Protein AF-0000000085038730 (afdb_homodimer)

Foldseek 3Di:
DPPPPPVPADPVRNVVVVVVVVVVVVVVVVVVVVVVVVVVVVVCVVVVVVVVVLVVVVVVVVVVCVVVLVVVVVVCVVVVNDDPPDPSWDKDADPVRFKMKIKDFDKAKDFDPLLVLLLVLQLVCLVVPVCVVPVVVSVLLVVQQDADPVRDRDPVSLVVLLVCLVVDPDPSSNVSSVSRVVRMDIGGPDIDMWIWGQDPVRDIDTDDSDPVVD/DPPPPPVPADPVRVVVVVVVVVVVVVVVVVVVVVVVVVVVVVVCVVVVVVVVVLVVVVVVVVVVCVVVLVVVVVVCVVVVNDDPPDPSWDKDADPVRFKMKIKDFDKDKDFDPLLVLLLVLQLVCLVVPVCVVPVVVSVLLVVQQDADPVRDRDPVSLVVLLVCLVVDPDPSSNVSSVSRVVRMDMGGPDIDMWIWGADPVRDIDTDDSDPVVD

Structure (mmCIF, N/CA/C/O backbone):
data_AF-0000000085038730-model_v1
#
loop_
_entity.id
_entity.type
_entity.pdbx_description
1 polymer 'DUF3164 family protein'
#
loop_
_atom_site.group_PDB
_atom_site.id
_atom_site.type_symbol
_atom_site.label_atom_id
_atom_site.label_alt_id
_atom_site.label_comp_id
_atom_site.label_asym_id
_atom_site.label_entity_id
_atom_site.label_seq_id
_atom_site.pdbx_PDB_ins_code
_atom_site.Cartn_x
_atom_site.Cartn_y
_atom_site.Cartn_z
_atom_site.occupancy
_atom_site.B_iso_or_equiv
_atom_site.auth_seq_id
_atom_site.auth_comp_id
_atom_site.auth_asym_id
_atom_site.auth_atom_id
_atom_site.pdbx_PDB_model_num
ATOM 1 N N . MET A 1 1 ? 53.062 40.781 5.5 1 40.59 1 MET A N 1
ATOM 2 C CA . MET A 1 1 ? 53.594 39.469 5.914 1 40.59 1 MET A CA 1
ATOM 3 C C . MET A 1 1 ? 54.781 39.094 5.047 1 40.59 1 MET A C 1
ATOM 5 O O . MET A 1 1 ? 54.688 39.031 3.822 1 40.59 1 MET A O 1
ATOM 9 N N . THR A 1 2 ? 55.938 39.344 5.48 1 47.72 2 THR A N 1
ATOM 10 C CA . THR A 1 2 ? 57.125 39.156 4.691 1 47.72 2 THR A CA 1
ATOM 11 C C . THR A 1 2 ? 57.188 37.75 4.074 1 47.72 2 THR A C 1
ATOM 13 O O . THR A 1 2 ? 57.062 36.75 4.789 1 47.72 2 THR A O 1
ATOM 16 N N . GLN A 1 3 ? 56.844 37.594 2.898 1 53.69 3 GLN A N 1
ATOM 17 C CA . GLN A 1 3 ? 57 36.375 2.105 1 53.69 3 GLN A CA 1
ATOM 18 C C . GLN A 1 3 ? 58.406 35.812 2.223 1 53.69 3 GLN A C 1
ATOM 20 O O . GLN A 1 3 ? 59.344 36.344 1.646 1 53.69 3 GLN A O 1
ATOM 25 N N . VAL A 1 4 ? 58.812 35.406 3.35 1 58.97 4 VAL A N 1
ATOM 26 C CA . VAL A 1 4 ? 60.094 34.719 3.412 1 58.97 4 VAL A CA 1
ATOM 27 C C . VAL A 1 4 ? 60.062 33.531 2.443 1 58.97 4 VAL A C 1
ATOM 29 O O . VAL A 1 4 ? 59.125 32.75 2.418 1 58.97 4 VAL A O 1
ATOM 32 N N . GLU A 1 5 ? 60.812 33.562 1.401 1 67.94 5 GLU A N 1
ATOM 33 C CA . GLU A 1 5 ? 61 32.531 0.38 1 67.94 5 GLU A CA 1
ATOM 34 C C . GLU A 1 5 ? 61.25 31.156 1.009 1 67.94 5 GLU A C 1
ATOM 36 O O . GLU A 1 5 ? 62.125 31.031 1.875 1 67.94 5 GLU A O 1
ATOM 41 N N . ALA A 1 6 ? 60.531 30.219 1.035 1 70.12 6 ALA A N 1
ATOM 42 C CA . ALA A 1 6 ? 60.594 28.844 1.528 1 70.12 6 ALA A CA 1
ATOM 43 C C . ALA A 1 6 ? 62.031 28.281 1.368 1 70.12 6 ALA A C 1
ATOM 45 O O . ALA A 1 6 ? 62.5 27.531 2.217 1 70.12 6 ALA A 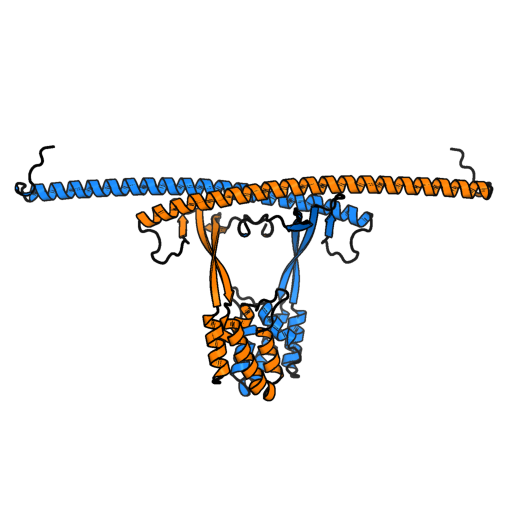O 1
ATOM 46 N N . SER A 1 7 ? 62.719 28.719 0.397 1 74.69 7 SER A N 1
ATOM 47 C CA . SER A 1 7 ? 64.062 28.234 0.093 1 74.69 7 SER A CA 1
ATOM 48 C C . SER A 1 7 ? 65.062 28.672 1.145 1 74.69 7 SER A C 1
ATOM 50 O O . SER A 1 7 ? 66.125 28.047 1.321 1 74.69 7 SER A O 1
ATOM 52 N N . GLU A 1 8 ? 64.812 29.672 1.867 1 78.56 8 GLU A N 1
ATOM 53 C CA . GLU A 1 8 ? 65.75 30.219 2.818 1 78.56 8 GLU A CA 1
ATOM 54 C C . GLU A 1 8 ? 65.438 29.766 4.242 1 78.56 8 GLU A C 1
ATOM 56 O O . GLU A 1 8 ? 66.188 30.062 5.172 1 78.56 8 GLU A O 1
ATOM 61 N N . MET A 1 9 ? 64.562 29.016 4.355 1 83.5 9 MET A N 1
ATOM 62 C CA . MET A 1 9 ? 64.125 28.578 5.688 1 83.5 9 MET A CA 1
ATOM 63 C C . MET A 1 9 ? 64.875 27.312 6.086 1 83.5 9 MET A C 1
ATOM 65 O O . MET A 1 9 ? 65.25 26.5 5.234 1 83.5 9 MET A O 1
ATOM 69 N N . THR A 1 10 ? 65.375 27.25 7.305 1 89.12 10 THR A N 1
ATOM 70 C CA . THR A 1 10 ? 66 26.047 7.82 1 89.12 10 THR A CA 1
ATOM 71 C C . THR A 1 10 ? 65 24.891 7.918 1 89.12 10 THR A C 1
ATOM 73 O O . THR A 1 10 ? 63.781 25.109 7.809 1 89.12 10 THR A O 1
ATOM 76 N N . VAL A 1 11 ? 65.438 23.703 7.965 1 89.81 11 VAL A N 1
ATOM 77 C CA . VAL A 1 11 ? 64.625 22.531 8.117 1 89.81 11 VAL A CA 1
ATOM 78 C C . VAL A 1 11 ? 63.688 22.688 9.328 1 89.81 11 VAL A C 1
ATOM 80 O O . VAL A 1 11 ? 62.5 22.359 9.273 1 89.81 11 VAL A O 1
ATOM 83 N N . GLU A 1 12 ? 64.312 23.234 10.398 1 90.19 12 GLU A N 1
ATOM 84 C CA . GLU A 1 12 ? 63.531 23.438 11.633 1 90.19 12 GLU A CA 1
ATOM 85 C C . GLU A 1 12 ? 62.406 24.438 11.43 1 90.19 12 GLU A C 1
ATOM 87 O O . GLU A 1 12 ? 61.312 24.25 11.93 1 90.19 12 GLU A O 1
ATOM 92 N N . GLU A 1 13 ? 62.719 25.422 10.656 1 89.06 13 GLU A N 1
ATOM 93 C CA . GLU A 1 13 ? 61.719 26.453 10.375 1 89.06 13 GLU A CA 1
ATOM 94 C C . GLU A 1 13 ? 60.594 25.906 9.469 1 89.06 13 GLU A C 1
ATOM 96 O O . GLU A 1 13 ? 59.438 26.219 9.664 1 89.06 13 GLU A O 1
ATOM 101 N N . LEU A 1 14 ? 60.969 25.031 8.547 1 89.88 14 LEU A N 1
ATOM 102 C CA . LEU A 1 14 ? 60 24.422 7.633 1 89.88 14 LEU A CA 1
ATOM 103 C C . LEU A 1 14 ? 59.094 23.438 8.375 1 89.88 14 LEU A C 1
ATOM 105 O O . LEU A 1 14 ? 57.906 23.391 8.109 1 89.88 14 LEU A O 1
ATOM 109 N N . GLN A 1 15 ? 59.688 22.734 9.297 1 90.38 15 GLN A N 1
ATOM 110 C CA . GLN A 1 15 ? 58.906 21.797 10.094 1 90.38 15 GLN A CA 1
ATOM 111 C C . GLN A 1 15 ? 57.938 22.531 11 1 90.38 15 GLN A C 1
ATOM 113 O O . GLN A 1 15 ? 56.781 22.094 11.164 1 90.38 15 GLN A O 1
ATOM 118 N N . ALA A 1 16 ? 58.375 23.609 11.539 1 90 16 ALA A N 1
ATOM 119 C CA . ALA A 1 16 ? 57.531 24.406 12.398 1 90 16 ALA A CA 1
ATOM 120 C C . ALA A 1 16 ? 56.375 25.031 11.602 1 90 16 ALA A C 1
ATOM 122 O O . ALA A 1 16 ? 55.25 25.062 12.055 1 90 16 ALA A O 1
ATOM 123 N N . LEU A 1 17 ? 56.75 25.516 10.43 1 90 17 LEU A N 1
ATOM 124 C CA . LEU A 1 17 ? 55.719 26.109 9.555 1 90 17 LEU A CA 1
ATOM 125 C C . LEU A 1 17 ? 54.719 25.047 9.102 1 90 17 LEU A C 1
ATOM 127 O O . LEU A 1 17 ? 53.531 25.328 9.055 1 90 17 LEU A O 1
ATOM 131 N N . LEU A 1 18 ? 55.188 23.891 8.836 1 91.88 18 LEU A N 1
ATOM 132 C CA . LEU A 1 18 ? 54.344 22.797 8.438 1 91.88 18 LEU A CA 1
ATOM 133 C C . LEU A 1 18 ? 53.375 22.391 9.57 1 91.88 18 LEU A C 1
ATOM 135 O O . LEU A 1 18 ? 52.188 22.172 9.344 1 91.88 18 LEU A O 1
ATOM 139 N N . LYS A 1 19 ? 53.906 22.297 10.719 1 91.94 19 LYS A N 1
ATOM 140 C CA . LYS A 1 19 ? 53.094 21.953 11.883 1 91.94 19 LYS A CA 1
ATOM 141 C C . LYS A 1 19 ? 52.031 23.016 12.141 1 91.94 19 LYS A C 1
ATOM 143 O O . LYS A 1 19 ? 50.875 22.688 12.43 1 91.94 19 LYS A O 1
ATOM 148 N N . GLU A 1 20 ? 52.5 24.25 12.055 1 92.25 20 GLU A N 1
ATOM 149 C CA . GLU A 1 20 ? 51.562 25.344 12.258 1 92.25 20 GLU A CA 1
ATOM 150 C C . GLU A 1 20 ? 50.469 25.344 11.211 1 92.25 20 GLU A C 1
ATOM 152 O O . GLU A 1 20 ? 49.281 25.5 11.539 1 92.25 20 GLU A O 1
ATOM 157 N N . LYS A 1 21 ? 50.844 25.141 9.984 1 92.06 21 LYS A N 1
ATOM 158 C CA . LYS A 1 21 ? 49.875 25.109 8.898 1 92.06 21 LYS A CA 1
ATOM 159 C C . LYS A 1 21 ? 48.938 23.922 9.031 1 92.06 21 LYS A C 1
ATOM 161 O O . LYS A 1 21 ? 47.75 24.031 8.773 1 92.06 21 LYS A O 1
ATOM 166 N N . THR A 1 22 ? 49.5 22.812 9.422 1 92.75 22 THR A N 1
ATOM 167 C CA . THR A 1 22 ? 48.719 21.594 9.609 1 92.75 22 THR A CA 1
ATOM 168 C C . THR A 1 22 ? 47.719 21.781 10.758 1 92.75 22 THR A C 1
ATOM 170 O O . THR A 1 22 ? 46.562 21.344 10.664 1 92.75 22 THR A O 1
ATOM 173 N N . GLU A 1 23 ? 48.188 22.359 11.781 1 93.56 23 GLU A N 1
ATOM 174 C CA . GLU A 1 23 ? 47.312 22.625 12.922 1 93.56 23 GLU A CA 1
ATOM 175 C C . GLU A 1 23 ? 46.188 23.609 12.562 1 93.56 23 GLU A C 1
ATOM 177 O O . GLU A 1 23 ? 45.062 23.453 12.984 1 93.56 23 GLU A O 1
ATOM 182 N N . LYS A 1 24 ? 46.625 24.641 11.82 1 92.75 24 LYS A N 1
ATOM 183 C CA . LYS A 1 24 ? 45.625 25.609 11.359 1 92.75 24 LYS A CA 1
ATOM 184 C C . LYS A 1 24 ? 44.562 24.938 10.469 1 92.75 24 LYS A C 1
ATOM 186 O O . LYS A 1 24 ? 43.375 25.203 10.602 1 92.75 24 LYS A O 1
ATOM 191 N N . GLN A 1 25 ? 45.031 24.109 9.609 1 92.25 25 GLN A N 1
ATOM 192 C CA . GLN A 1 25 ? 44.125 23.359 8.727 1 92.25 25 GLN A CA 1
ATOM 193 C C . GLN A 1 25 ? 43.188 22.453 9.531 1 92.25 25 GLN A C 1
ATOM 195 O O . GLN A 1 25 ? 42 22.328 9.219 1 92.25 25 GLN A O 1
ATOM 200 N N . ARG A 1 26 ? 43.75 21.844 10.461 1 91.75 26 ARG A N 1
ATOM 201 C CA . ARG A 1 26 ? 42.969 20.953 11.32 1 91.75 26 ARG A CA 1
ATOM 202 C C . ARG A 1 26 ? 41.906 21.734 12.078 1 91.75 26 ARG A C 1
ATOM 204 O O . ARG A 1 26 ? 40.75 21.297 12.164 1 91.75 26 ARG A O 1
ATOM 211 N N . LYS A 1 27 ? 42.312 22.844 12.617 1 93 27 LYS A N 1
ATOM 212 C CA . LYS A 1 27 ? 41.375 23.672 13.359 1 93 27 LYS A CA 1
ATOM 213 C C . LYS A 1 27 ? 40.25 24.203 12.445 1 93 27 LYS A C 1
ATOM 215 O O . LYS A 1 27 ? 39.094 24.266 12.844 1 93 27 LYS A O 1
ATOM 220 N N . GLU A 1 28 ? 40.594 24.516 11.234 1 91.38 28 GLU A N 1
ATOM 221 C CA . GLU A 1 28 ? 39.625 25 10.258 1 91.38 28 GLU A CA 1
ATOM 222 C C . GLU A 1 28 ? 38.656 23.906 9.844 1 91.38 28 GLU A C 1
ATOM 224 O O . GLU A 1 28 ? 37.469 24.141 9.703 1 91.38 28 GLU A O 1
ATOM 229 N N . ARG A 1 29 ? 39.188 22.797 9.695 1 87.56 29 ARG A N 1
ATOM 230 C CA . ARG A 1 29 ? 38.375 21.641 9.344 1 87.56 29 ARG A CA 1
ATOM 231 C C . ARG A 1 29 ? 37.406 21.297 10.477 1 87.56 29 ARG A C 1
ATOM 233 O O . ARG A 1 29 ? 36.219 20.969 10.219 1 87.56 29 ARG A O 1
ATOM 240 N N . GLU A 1 30 ? 37.844 21.359 11.617 1 90.69 30 GLU A N 1
ATOM 241 C CA . GLU A 1 30 ? 37 21.078 12.781 1 90.69 30 GLU A CA 1
ATOM 242 C C . GLU A 1 30 ? 35.875 22.109 12.93 1 90.69 30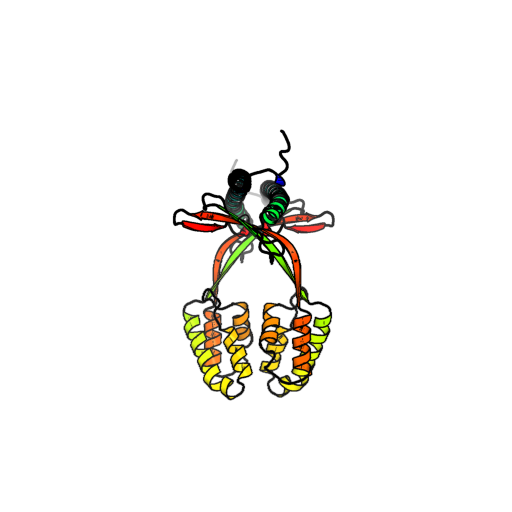 GLU A C 1
ATOM 244 O O . GLU A 1 30 ? 34.75 21.781 13.25 1 90.69 30 GLU A O 1
ATOM 249 N N . LYS A 1 31 ? 36.281 23.312 12.727 1 90.81 31 LYS A N 1
ATOM 250 C CA . LYS A 1 31 ? 35.312 24.375 12.789 1 90.81 31 LYS A CA 1
ATOM 251 C C . LYS A 1 31 ? 34.219 24.203 11.711 1 90.81 31 LYS A C 1
ATOM 253 O O . LYS A 1 31 ? 33.031 24.391 11.969 1 90.81 31 LYS A O 1
ATOM 258 N N . ALA A 1 32 ? 34.625 23.891 10.555 1 86.12 32 ALA A N 1
ATOM 259 C CA . ALA A 1 32 ? 33.688 23.672 9.445 1 86.12 32 ALA A CA 1
ATOM 260 C C . ALA A 1 32 ? 32.781 22.484 9.734 1 86.12 32 ALA A C 1
ATOM 262 O O . ALA A 1 32 ? 31.578 22.547 9.445 1 86.12 32 ALA A O 1
ATOM 263 N N . ARG A 1 33 ? 33.312 21.547 10.289 1 86.56 33 ARG A N 1
ATOM 264 C CA . ARG A 1 33 ? 32.562 20.359 10.641 1 86.56 33 ARG A CA 1
ATOM 265 C C . ARG A 1 33 ? 31.5 20.672 11.703 1 86.56 33 ARG A C 1
ATOM 267 O O . ARG A 1 33 ? 30.344 20.266 11.578 1 86.56 33 ARG A O 1
ATOM 274 N N . LYS A 1 34 ? 31.922 21.344 12.656 1 90.12 34 LYS A N 1
ATOM 275 C CA . LYS A 1 34 ? 31 21.719 13.734 1 90.12 34 LYS A CA 1
ATOM 276 C C . LYS A 1 34 ? 29.875 22.594 13.211 1 90.12 34 LYS A C 1
ATOM 278 O O . LYS A 1 34 ? 28.719 22.469 13.641 1 90.12 34 LYS A O 1
ATOM 283 N N . ALA A 1 35 ? 30.203 23.469 12.383 1 88.5 35 ALA A N 1
ATOM 284 C CA . ALA A 1 35 ? 29.188 24.344 11.773 1 88.5 35 ALA A CA 1
ATOM 285 C C . ALA A 1 35 ? 28.203 23.531 10.945 1 88.5 35 ALA A C 1
ATOM 287 O O . ALA A 1 35 ? 26.984 23.766 11.016 1 88.5 35 ALA A O 1
ATOM 288 N N . TYR A 1 36 ? 28.688 22.578 10.242 1 88.31 36 TYR A N 1
ATOM 289 C CA . TYR A 1 36 ? 27.844 21.688 9.453 1 88.31 36 TYR A CA 1
ATOM 290 C C . TYR A 1 36 ? 26.906 20.891 10.352 1 88.31 36 TYR A C 1
ATOM 292 O O . TYR A 1 36 ? 25.719 20.797 10.094 1 88.31 36 TYR A O 1
ATOM 300 N N . GLU A 1 37 ? 27.453 20.406 11.336 1 91.31 37 GLU A N 1
ATOM 301 C CA . GLU A 1 37 ? 26.688 19.578 12.25 1 91.31 37 GLU A CA 1
ATOM 302 C C . GLU A 1 37 ? 25.594 20.391 12.953 1 91.31 37 GLU A C 1
ATOM 304 O O . GLU A 1 37 ? 24.484 19.906 13.141 1 91.31 37 GLU A O 1
ATOM 309 N N . SER A 1 38 ? 25.969 21.531 13.344 1 94.12 38 SER A N 1
ATOM 310 C CA . SER A 1 38 ? 24.984 22.391 14.008 1 94.12 38 SER A CA 1
ATOM 311 C C . SER A 1 38 ? 23.844 22.75 13.062 1 94.12 38 SER A C 1
ATOM 313 O O . SER A 1 38 ? 22.688 22.766 13.461 1 94.12 38 SER A O 1
ATOM 315 N N . GLY A 1 39 ? 24.203 23.062 11.852 1 93.5 39 GLY A N 1
ATOM 316 C CA . GLY A 1 39 ? 23.188 23.344 10.844 1 93.5 39 GLY A CA 1
ATOM 317 C C . GLY A 1 39 ? 22.281 22.172 10.555 1 93.5 39 GLY A C 1
ATOM 318 O O . GLY A 1 39 ? 21.062 22.312 10.469 1 93.5 39 GLY A O 1
ATOM 319 N N . ARG A 1 40 ? 22.891 21.062 10.453 1 94.5 40 ARG A N 1
ATOM 320 C CA . ARG A 1 40 ? 22.141 19.828 10.219 1 94.5 40 ARG A CA 1
ATOM 321 C C . ARG A 1 40 ? 21.188 19.531 11.375 1 94.5 40 ARG A C 1
ATOM 323 O O . ARG A 1 40 ? 20.016 19.203 11.148 1 94.5 40 ARG A O 1
ATOM 330 N N . ASP A 1 41 ? 21.703 19.688 12.57 1 97.25 41 ASP A N 1
ATOM 331 C CA . ASP A 1 41 ? 20.875 19.438 13.758 1 97.25 41 ASP A CA 1
ATOM 332 C C . ASP A 1 41 ? 19.672 20.359 13.805 1 97.25 41 ASP A C 1
ATOM 334 O O . ASP A 1 41 ? 18.562 19.938 14.156 1 97.25 41 ASP A O 1
ATOM 338 N N . MET A 1 42 ? 19.875 21.609 13.461 1 96.88 42 MET A N 1
ATOM 339 C CA . MET A 1 42 ? 18.781 22.578 13.445 1 96.88 42 MET A CA 1
ATOM 340 C C . MET A 1 42 ? 17.75 22.219 12.391 1 96.88 42 MET A C 1
ATOM 342 O O . MET A 1 42 ? 16.547 22.312 12.641 1 96.88 42 MET A O 1
ATOM 346 N N . GLU A 1 43 ? 18.25 21.781 11.258 1 97.12 43 GLU A N 1
ATOM 347 C CA . GLU A 1 43 ? 17.359 21.375 10.172 1 97.12 43 GLU A CA 1
ATOM 348 C C . GLU A 1 43 ? 16.516 20.172 10.578 1 97.12 43 GLU A C 1
ATOM 350 O O . GLU A 1 43 ? 15.305 20.156 10.344 1 97.12 43 GLU A O 1
ATOM 355 N N . ILE A 1 44 ? 17.125 19.234 11.164 1 98.25 44 ILE A N 1
ATOM 356 C CA . ILE A 1 44 ? 16.438 18.016 11.578 1 98.25 44 ILE A CA 1
ATOM 357 C C . ILE A 1 44 ? 15.375 18.359 12.625 1 98.25 44 ILE A C 1
ATOM 359 O O . ILE A 1 44 ? 14.234 17.906 12.539 1 98.25 44 ILE A O 1
ATOM 363 N N . GLN A 1 45 ? 15.766 19.188 13.562 1 98 45 GLN A N 1
ATOM 364 C CA . GLN A 1 45 ? 14.828 19.578 14.617 1 98 45 GLN A CA 1
ATOM 365 C C . GLN A 1 45 ? 13.625 20.312 14.039 1 98 45 GLN A C 1
ATOM 367 O O . GLN A 1 45 ? 12.484 20.047 14.445 1 98 45 GLN A O 1
ATOM 372 N N . ASP A 1 46 ? 13.891 21.141 13.141 1 98.31 46 ASP A N 1
ATOM 373 C CA . ASP A 1 46 ? 12.828 21.938 12.539 1 98.31 46 ASP A CA 1
ATOM 374 C C . ASP A 1 46 ? 11.852 21.047 11.773 1 98.31 46 ASP A C 1
ATOM 376 O O . ASP A 1 46 ? 10.641 21.109 12.008 1 98.31 46 ASP A O 1
ATOM 380 N N . LEU A 1 47 ? 12.344 20.234 10.938 1 98.56 47 LEU A N 1
ATOM 381 C CA . LEU A 1 47 ? 11.508 19.359 10.117 1 98.56 47 LEU A CA 1
ATOM 382 C C . LEU A 1 47 ? 10.773 18.344 10.984 1 98.56 47 LEU A C 1
ATOM 384 O O . LEU A 1 47 ? 9.586 18.094 10.773 1 98.56 47 LEU A O 1
ATOM 388 N N . MET A 1 48 ? 11.477 17.844 11.977 1 98.38 48 MET A N 1
ATOM 389 C CA . MET A 1 48 ? 10.859 16.859 12.867 1 98.38 48 MET A CA 1
ATOM 390 C C . MET A 1 48 ? 9.734 17.5 13.688 1 98.38 48 MET A C 1
ATOM 392 O O . MET A 1 48 ? 8.711 16.859 13.93 1 98.38 48 MET A O 1
ATOM 396 N N . SER A 1 49 ? 9.953 18.672 14.102 1 98.25 49 SER A N 1
ATOM 397 C CA . SER A 1 49 ? 8.93 19.391 14.859 1 98.25 49 SER A CA 1
ATOM 398 C C . SER A 1 49 ? 7.672 19.609 14.023 1 98.25 49 SER A C 1
ATOM 400 O O . SER A 1 49 ? 6.555 19.391 14.5 1 98.25 49 SER A O 1
ATOM 402 N N . GLU A 1 50 ? 7.883 20.016 12.812 1 98.38 50 GLU A N 1
ATOM 403 C CA . GLU A 1 50 ? 6.738 20.234 11.93 1 98.38 50 GLU A CA 1
ATOM 404 C C . GLU A 1 50 ? 6.051 18.906 11.594 1 98.38 50 GLU A C 1
ATOM 406 O O . GLU A 1 50 ? 4.824 18.828 11.562 1 98.38 50 GLU A O 1
ATOM 411 N N . ALA A 1 51 ? 6.809 17.844 11.328 1 98.38 51 ALA A N 1
ATOM 412 C CA . ALA A 1 51 ? 6.242 16.531 11.086 1 98.38 51 ALA A CA 1
ATOM 413 C C . ALA A 1 51 ? 5.395 16.062 12.266 1 98.38 51 ALA A C 1
ATOM 415 O O . ALA A 1 51 ? 4.293 15.539 12.078 1 98.38 51 ALA A O 1
ATOM 416 N N . SER A 1 52 ? 5.918 16.281 13.422 1 97.62 52 SER A N 1
ATOM 417 C CA . SER A 1 52 ? 5.203 15.891 14.633 1 97.62 52 SER A CA 1
ATOM 418 C C . SER A 1 52 ? 3.9 16.672 14.781 1 97.62 52 SER A C 1
ATOM 420 O O . SER A 1 52 ? 2.871 16.109 15.156 1 97.62 52 SER A O 1
ATOM 422 N N . TYR A 1 53 ? 3.961 17.938 14.531 1 98.06 53 TYR A N 1
ATOM 423 C CA . TYR A 1 53 ? 2.775 18.781 14.594 1 98.06 53 TYR A CA 1
ATOM 424 C C . TYR A 1 53 ? 1.699 18.281 13.641 1 98.06 53 TYR A C 1
ATOM 426 O O . TYR A 1 53 ? 0.536 18.141 14.023 1 98.06 53 TYR A O 1
ATOM 434 N N . LEU A 1 54 ? 2.088 18 12.438 1 98 54 LEU A N 1
ATOM 435 C CA . LEU A 1 54 ? 1.141 17.531 11.43 1 98 54 LEU A CA 1
ATOM 436 C C . LEU A 1 54 ? 0.566 16.172 11.812 1 98 54 LEU A C 1
ATOM 438 O O . LEU A 1 54 ? -0.625 15.922 11.617 1 98 54 LEU A O 1
ATOM 442 N N . THR A 1 55 ? 1.434 15.297 12.352 1 97.62 55 THR A N 1
ATOM 443 C CA . THR A 1 55 ? 0.961 14 12.82 1 97.62 55 THR A CA 1
ATOM 444 C C . THR A 1 55 ? -0.104 14.164 13.898 1 97.62 55 THR A C 1
ATOM 446 O O . THR A 1 55 ? -1.147 13.516 13.859 1 97.62 55 THR A O 1
ATOM 449 N N . GLU A 1 56 ? 0.119 15.047 14.773 1 97.69 56 GLU A N 1
ATOM 450 C CA . GLU A 1 56 ? -0.831 15.297 15.852 1 97.69 56 GLU A CA 1
ATOM 451 C C . GLU A 1 56 ? -2.152 15.836 15.305 1 97.69 56 GLU A C 1
ATOM 453 O O . GLU A 1 56 ? -3.225 15.461 15.789 1 97.69 56 GLU A O 1
ATOM 458 N N . ARG A 1 57 ? -2.078 16.703 14.344 1 98.06 57 ARG A N 1
ATOM 459 C CA . ARG A 1 57 ? -3.281 17.266 13.742 1 98.06 57 ARG A CA 1
ATOM 460 C C . ARG A 1 57 ? -4.066 16.203 12.984 1 98.06 57 ARG A C 1
ATOM 462 O O . ARG A 1 57 ? -5.297 16.172 13.047 1 98.06 57 ARG A O 1
ATOM 469 N N . LEU A 1 58 ? -3.35 15.344 12.273 1 98.12 58 LEU A N 1
ATOM 470 C CA . LEU A 1 58 ? -3.996 14.25 11.562 1 98.12 58 LEU A CA 1
ATOM 471 C C . LEU A 1 58 ? -4.691 13.305 12.539 1 98.12 58 LEU A C 1
ATOM 473 O O . LEU A 1 58 ? -5.809 12.844 12.273 1 98.12 58 LEU A O 1
ATOM 477 N N . GLU A 1 59 ? -4.031 13.031 13.633 1 97.88 59 GLU A N 1
ATOM 478 C CA . GLU A 1 59 ? -4.613 12.164 14.656 1 97.88 59 GLU A CA 1
ATOM 479 C C . GLU A 1 59 ? -5.883 12.773 15.242 1 97.88 59 GLU A C 1
ATOM 481 O O . GLU A 1 59 ? -6.879 12.07 15.43 1 97.88 59 GLU A O 1
ATOM 486 N N . ALA A 1 60 ? -5.852 14.055 15.531 1 98.44 60 ALA A N 1
ATOM 487 C CA . ALA A 1 60 ? -7.016 14.758 16.062 1 98.44 60 ALA A CA 1
ATOM 488 C C . ALA A 1 60 ? -8.164 14.75 15.062 1 98.44 60 ALA A C 1
ATOM 490 O O . ALA A 1 60 ? -9.328 14.562 15.438 1 98.44 60 ALA A O 1
ATOM 491 N N . PHE A 1 61 ? -7.805 14.992 13.859 1 98.56 61 PHE A N 1
ATOM 492 C CA . PHE A 1 61 ? -8.82 14.992 12.812 1 98.56 61 PHE A CA 1
ATOM 493 C C . PHE A 1 61 ? -9.453 13.617 12.672 1 98.56 61 PHE A C 1
ATOM 495 O O . PHE A 1 61 ? -10.672 13.5 12.5 1 98.56 61 PHE A O 1
ATOM 502 N N . LYS A 1 62 ? -8.633 12.555 12.75 1 98.06 62 LYS A N 1
ATOM 503 C CA . LYS A 1 62 ? -9.156 11.188 12.68 1 98.06 62 LYS A CA 1
ATOM 504 C C . LYS A 1 62 ? -10.133 10.922 13.82 1 98.06 62 LYS A C 1
ATOM 506 O O . LYS A 1 62 ? -11.203 10.344 13.602 1 98.06 62 LYS A O 1
ATOM 511 N N . LYS A 1 63 ? -9.805 11.312 15.008 1 98.06 63 LYS A N 1
ATOM 512 C CA . LYS A 1 63 ? -10.695 11.156 16.156 1 98.06 63 LYS A CA 1
ATOM 513 C C . LYS A 1 63 ? -12.016 11.898 15.93 1 98.06 63 LYS A C 1
ATOM 515 O O . LYS A 1 63 ? -13.086 11.367 16.234 1 98.06 63 LYS A O 1
ATOM 520 N N . LYS A 1 64 ? -11.883 13.062 15.406 1 98.5 64 LYS A N 1
ATOM 521 C CA . LYS A 1 64 ? -13.062 13.852 15.086 1 98.5 64 LYS A CA 1
ATOM 522 C C . LYS A 1 64 ? -13.945 13.141 14.07 1 98.5 64 LYS A C 1
ATOM 524 O O . LYS A 1 64 ? -15.172 13.086 14.227 1 98.5 64 LYS A O 1
ATOM 529 N N . CYS A 1 65 ? -13.344 12.609 13.031 1 98.31 65 CYS A N 1
ATOM 530 C CA . CYS A 1 65 ? -14.086 11.867 12.016 1 98.31 65 CYS A CA 1
ATOM 531 C C . CYS A 1 65 ? -14.828 10.688 12.633 1 98.31 65 CYS A C 1
ATOM 533 O O . CYS A 1 65 ? -16 10.461 12.336 1 98.31 65 CYS A O 1
ATOM 535 N N . HIS A 1 66 ? -14.117 9.961 13.484 1 97.81 66 HIS A N 1
ATOM 536 C CA . HIS A 1 66 ? -14.758 8.836 14.148 1 97.81 66 HIS A CA 1
ATOM 537 C C . HIS A 1 66 ? -16 9.273 14.914 1 97.81 66 HIS A C 1
ATOM 539 O O . HIS A 1 66 ? -17.078 8.695 14.742 1 97.81 66 HIS A O 1
ATOM 545 N N . GLU A 1 67 ? -15.898 10.281 15.672 1 97.81 67 GLU A N 1
ATOM 546 C CA . GLU A 1 67 ? -16.984 10.75 16.516 1 97.81 67 GLU A CA 1
ATOM 547 C C . GLU A 1 67 ? -18.172 11.242 15.664 1 97.81 67 GLU A C 1
ATOM 549 O O . GLU A 1 67 ? -19.312 10.867 15.906 1 97.81 67 GLU A O 1
ATOM 554 N N . ARG A 1 68 ? -17.828 12.031 14.695 1 97.69 68 ARG A N 1
ATOM 555 C CA . ARG A 1 68 ? -18.875 12.633 13.867 1 97.69 68 ARG A CA 1
ATOM 556 C C . ARG A 1 68 ? -19.562 11.586 13.008 1 97.69 68 ARG A C 1
ATOM 558 O O . ARG A 1 68 ? -20.797 11.594 12.875 1 97.69 68 ARG A O 1
ATOM 565 N N . MET A 1 69 ? -18.828 10.695 12.5 1 96.56 69 MET A N 1
ATOM 566 C CA . MET A 1 69 ? -19.406 9.688 11.609 1 96.56 69 MET A CA 1
ATOM 567 C C . MET A 1 69 ? -20.172 8.641 12.406 1 96.56 69 MET A C 1
ATOM 569 O O . MET A 1 69 ? -21.141 8.055 11.906 1 96.56 69 MET A O 1
ATOM 573 N N . ASP A 1 70 ? -19.766 8.406 13.617 1 95 70 ASP A N 1
ATOM 574 C CA . ASP A 1 70 ? -20.578 7.566 14.492 1 95 70 ASP A CA 1
ATOM 575 C C . ASP A 1 70 ? -21.969 8.164 14.711 1 95 70 ASP A C 1
ATOM 577 O O . ASP A 1 70 ? -22.969 7.445 14.656 1 95 70 ASP A O 1
ATOM 581 N N . THR A 1 71 ? -21.969 9.414 14.969 1 94.44 71 THR A N 1
ATOM 582 C CA . THR A 1 71 ? -23.234 10.117 15.141 1 94.44 71 THR A CA 1
ATOM 583 C C . THR A 1 71 ? -24.062 10.039 13.867 1 94.44 71 THR A C 1
ATOM 585 O O . THR A 1 71 ? -25.281 9.797 13.93 1 94.44 71 THR A O 1
ATOM 588 N N . GLN A 1 72 ? -23.422 10.195 12.734 1 93.44 72 GLN A N 1
ATOM 589 C CA . GLN A 1 72 ? -24.109 10.125 11.445 1 93.44 72 GLN A CA 1
ATOM 590 C C . GLN A 1 72 ? -24.672 8.727 11.203 1 93.44 72 GLN A C 1
ATOM 592 O O . GLN A 1 72 ? -25.75 8.586 10.633 1 93.44 72 GLN A O 1
ATOM 597 N N . ALA A 1 73 ? -23.953 7.719 11.578 1 92 73 ALA A N 1
ATOM 598 C CA . ALA A 1 73 ? -24.406 6.34 11.414 1 92 73 ALA A CA 1
ATOM 599 C C . ALA A 1 73 ? -25.734 6.117 12.141 1 92 73 ALA A C 1
ATOM 601 O O . ALA A 1 73 ? -26.641 5.477 11.602 1 92 73 ALA A O 1
ATOM 602 N N . VAL A 1 74 ? -25.906 6.633 13.336 1 89.69 74 VAL A N 1
ATOM 603 C CA . VAL A 1 74 ? -27.125 6.508 14.133 1 89.69 74 VAL A CA 1
ATOM 604 C C . VAL A 1 74 ? -28.281 7.215 13.438 1 89.69 74 VAL A C 1
ATOM 606 O O . VAL A 1 74 ? -29.375 6.66 13.32 1 89.69 74 VAL A O 1
ATOM 609 N N . LYS A 1 75 ? -27.984 8.367 12.922 1 88.88 75 LYS A N 1
ATOM 610 C CA . LYS A 1 75 ? -29.016 9.133 12.227 1 88.88 75 LYS A CA 1
ATOM 611 C C . LYS A 1 75 ? -29.469 8.414 10.969 1 88.88 75 LYS A C 1
ATOM 613 O O . LYS A 1 75 ? -30.672 8.359 10.68 1 88.88 75 LYS A O 1
ATOM 618 N N . LEU A 1 76 ? -28.531 7.906 10.242 1 86.44 76 LEU A N 1
ATOM 619 C CA . LEU A 1 76 ? -28.844 7.191 9.008 1 86.44 76 LEU A CA 1
ATOM 620 C C . LEU A 1 76 ? -29.672 5.949 9.289 1 86.44 76 LEU A C 1
ATOM 622 O O . LEU A 1 76 ? -30.594 5.621 8.531 1 86.44 76 LEU A O 1
ATOM 626 N N . ALA A 1 77 ? -29.359 5.289 10.312 1 83.88 77 ALA A N 1
ATOM 627 C CA . ALA A 1 77 ? -30.109 4.098 10.703 1 83.88 77 ALA A CA 1
ATOM 628 C C . ALA A 1 77 ? -31.547 4.445 11.07 1 83.88 77 ALA A C 1
ATOM 630 O O . ALA A 1 77 ? -32.469 3.703 10.734 1 83.88 77 ALA A O 1
ATOM 631 N N . GLU A 1 78 ? -31.766 5.512 11.695 1 82.31 78 GLU A N 1
ATOM 632 C CA . GLU A 1 78 ? -33.094 5.953 12.109 1 82.31 78 GLU A CA 1
ATOM 633 C C . GLU A 1 78 ? -33.969 6.309 10.898 1 82.31 78 GLU A C 1
ATOM 635 O O . GLU A 1 78 ? -35.156 6.082 10.914 1 82.31 78 GLU A O 1
ATOM 640 N N . TYR A 1 79 ? -33.281 6.805 9.906 1 77.75 79 TYR A N 1
ATOM 641 C CA . TYR A 1 79 ? -34 7.219 8.711 1 77.75 79 TYR A CA 1
ATOM 642 C C . TYR A 1 79 ? -34.094 6.078 7.703 1 77.75 79 TYR A C 1
ATOM 644 O O . TYR A 1 79 ? -34.781 6.199 6.684 1 77.75 79 TYR A O 1
ATOM 652 N N . GLY A 1 80 ? -33.562 4.973 8.023 1 72.88 80 GLY A N 1
ATOM 653 C CA . GLY A 1 80 ? -33.625 3.789 7.184 1 72.88 80 GLY A CA 1
ATOM 654 C C . GLY A 1 80 ? -32.719 3.887 5.953 1 72.88 80 GLY A C 1
ATOM 655 O O . GLY A 1 80 ? -33 3.232 4.941 1 72.88 80 GLY A O 1
ATOM 656 N N . GLU A 1 81 ? -31.781 4.809 5.992 1 70.25 81 GLU A N 1
ATOM 657 C CA . GLU A 1 81 ? -30.953 5.035 4.812 1 70.25 81 GLU A CA 1
ATOM 658 C C . GLU A 1 81 ? -29.656 4.223 4.879 1 70.25 81 GLU A C 1
ATOM 660 O O . GLU A 1 81 ? -28.875 4.234 3.938 1 70.25 81 GLU A O 1
ATOM 665 N N . LEU A 1 82 ? -29.453 3.555 5.93 1 69.81 82 LEU A N 1
ATOM 666 C CA . LEU A 1 82 ? -28.312 2.654 5.988 1 69.81 82 LEU A CA 1
ATOM 667 C C . LEU A 1 82 ? -28.641 1.31 5.348 1 69.81 82 LEU A C 1
ATOM 669 O O . LEU A 1 82 ? -29.703 0.749 5.594 1 69.81 82 LEU A O 1
ATOM 673 N N . ARG A 1 83 ? -27.688 0.971 4.617 1 73.06 83 ARG A N 1
ATOM 674 C CA . ARG A 1 83 ? -27.906 -0.349 4.035 1 73.06 83 ARG A CA 1
ATOM 675 C C . ARG A 1 83 ? -27.969 -1.423 5.113 1 73.06 83 ARG A C 1
ATOM 677 O O . ARG A 1 83 ? -27.188 -1.384 6.078 1 73.06 83 ARG A O 1
ATOM 684 N N . SER A 1 84 ? -29.031 -2.252 5.016 1 69.69 84 SER A N 1
ATOM 685 C CA . SER A 1 84 ? -29.25 -3.301 6.008 1 69.69 84 SER A CA 1
ATOM 686 C C . SER A 1 84 ? -28.016 -4.188 6.148 1 69.69 84 SER A C 1
ATOM 688 O O . SER A 1 84 ? -27.734 -4.695 7.234 1 69.69 84 SER A O 1
ATOM 690 N N . ASN A 1 85 ? -27.188 -4.242 5.105 1 74.12 85 ASN A N 1
ATOM 691 C CA . ASN A 1 85 ? -26.062 -5.168 5.113 1 74.12 85 ASN A CA 1
ATOM 692 C C . ASN A 1 85 ? -24.75 -4.441 5.371 1 74.12 85 ASN A C 1
ATOM 694 O O . ASN A 1 85 ? -23.672 -5.047 5.301 1 74.12 85 ASN A O 1
ATOM 698 N N . SER A 1 86 ? -24.969 -3.164 5.859 1 79.56 86 SER A N 1
ATOM 699 C CA . SER A 1 86 ? -23.719 -2.436 6.078 1 79.56 86 SER A CA 1
ATOM 700 C C . SER A 1 86 ? -23.078 -2.814 7.41 1 79.56 86 SER A C 1
ATOM 702 O O . SER A 1 86 ? -23.781 -2.934 8.422 1 79.56 86 SER A O 1
ATOM 704 N N . LYS A 1 87 ? -21.75 -3.17 7.41 1 82.44 87 LYS A N 1
ATOM 705 C CA . LYS A 1 87 ? -21.016 -3.482 8.625 1 82.44 87 LYS A CA 1
ATOM 706 C C . LYS A 1 87 ? -20.281 -2.252 9.148 1 82.44 87 LYS A C 1
ATOM 708 O O . LYS A 1 87 ? -19.188 -2.365 9.703 1 82.44 87 LYS A O 1
ATOM 713 N N . GLY A 1 88 ? -20.891 -1.05 8.844 1 87.94 88 GLY A N 1
ATOM 714 C CA . GLY A 1 88 ? -20.344 0.179 9.383 1 87.94 88 GLY A CA 1
ATOM 715 C C . GLY A 1 88 ? -19.859 1.136 8.312 1 87.94 88 GLY A C 1
ATOM 716 O O . GLY A 1 88 ? -19.594 2.307 8.594 1 87.94 88 GLY A O 1
ATOM 717 N N . GLY A 1 89 ? -19.719 0.642 7.129 1 92.94 89 GLY A N 1
ATOM 718 C CA . GLY A 1 89 ? -19.359 1.513 6.02 1 92.94 89 GLY A CA 1
ATOM 719 C C . GLY A 1 89 ? -20.562 2.242 5.426 1 92.94 89 GLY A C 1
ATOM 720 O O . GLY A 1 89 ? -21.656 1.694 5.359 1 92.94 89 GLY A O 1
ATOM 721 N N . PHE A 1 90 ? -20.453 3.486 5.086 1 94.81 90 PHE A N 1
ATOM 722 C CA . PHE A 1 90 ? -21.5 4.258 4.43 1 94.81 90 PHE A CA 1
ATOM 723 C C . PHE A 1 90 ? -20.938 5.547 3.844 1 94.81 90 PHE A C 1
ATOM 725 O O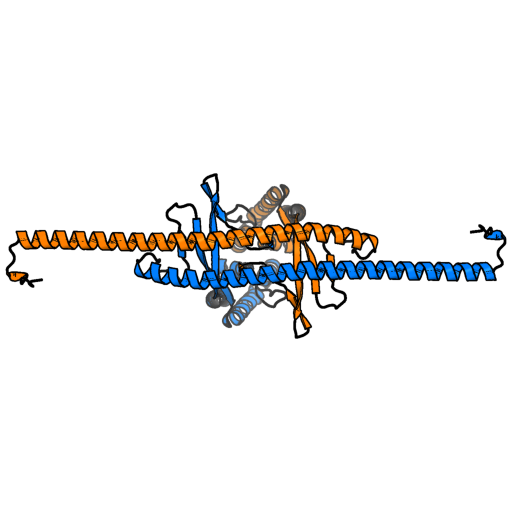 . PHE A 1 90 ? -19.812 5.938 4.156 1 94.81 90 PHE A O 1
ATOM 732 N N . THR A 1 91 ? -21.703 6.129 2.998 1 95.56 91 THR A N 1
ATOM 733 C CA . THR A 1 91 ? -21.344 7.402 2.383 1 95.56 91 THR A CA 1
ATOM 734 C C . THR A 1 91 ? -22.406 8.461 2.66 1 95.56 91 THR A C 1
ATOM 736 O O . THR A 1 91 ? -23.609 8.18 2.594 1 95.56 91 THR A O 1
ATOM 739 N N . ILE A 1 92 ? -21.984 9.609 3.041 1 95.62 92 ILE A N 1
ATOM 740 C CA . ILE A 1 92 ? -22.875 10.758 3.086 1 95.62 92 ILE A CA 1
ATOM 741 C C . ILE A 1 92 ? -22.484 11.766 2.006 1 95.62 92 ILE A C 1
ATOM 743 O O . ILE A 1 92 ? -21.281 12.008 1.786 1 95.62 92 ILE A O 1
ATOM 747 N N . LYS A 1 93 ? -23.469 12.297 1.4 1 96 93 LYS A N 1
ATOM 748 C CA . LYS A 1 93 ? -23.266 13.227 0.298 1 96 93 LYS A CA 1
ATOM 749 C C . LYS A 1 93 ? -23.922 14.578 0.586 1 96 93 LYS A C 1
ATOM 751 O O . LYS A 1 93 ? -25.016 14.625 1.132 1 96 93 LYS A O 1
ATOM 756 N N . HIS A 1 94 ? -23.219 15.617 0.212 1 97 94 HIS A N 1
ATOM 757 C CA . HIS A 1 94 ? -23.797 16.953 0.321 1 97 94 HIS A CA 1
ATOM 758 C C . HIS A 1 94 ? -24.984 17.125 -0.606 1 97 94 HIS A C 1
ATOM 760 O O . HIS A 1 94 ? -25.031 16.547 -1.692 1 97 94 HIS A O 1
ATOM 766 N N . SER A 1 95 ? -25.953 17.953 -0.226 1 95.75 95 SER A N 1
ATOM 767 C CA . SER A 1 95 ? -27.172 18.172 -0.992 1 95.75 95 SER A CA 1
ATOM 768 C C . SER A 1 95 ? -26.875 18.75 -2.369 1 95.75 95 SER A C 1
ATOM 770 O O . SER A 1 95 ? -27.609 18.5 -3.326 1 95.75 95 SER A O 1
ATOM 772 N N . LYS A 1 96 ? -25.734 19.438 -2.449 1 95.5 96 LYS A N 1
ATOM 773 C CA . LYS A 1 96 ? -25.328 20.016 -3.732 1 95.5 96 LYS A CA 1
ATOM 774 C C . LYS A 1 96 ? -24.719 18.953 -4.645 1 95.5 96 LYS A C 1
ATOM 776 O O . LYS A 1 96 ? -24.469 19.219 -5.82 1 95.5 96 LYS A O 1
ATOM 781 N N . GLY A 1 97 ? -24.344 17.891 -4.109 1 94.44 97 GLY A N 1
ATOM 782 C CA . GLY A 1 97 ? -23.875 16.75 -4.895 1 94.44 97 GLY A CA 1
ATOM 783 C C . GLY A 1 97 ? -22.422 16.859 -5.27 1 94.44 97 GLY A C 1
ATOM 784 O O . GLY A 1 97 ? -21.953 16.156 -6.168 1 94.44 97 GLY A O 1
ATOM 785 N N . ASN A 1 98 ? -21.688 17.688 -4.598 1 96.44 98 ASN A N 1
ATOM 786 C CA . ASN A 1 98 ? -20.312 17.938 -5.035 1 96.44 98 ASN A CA 1
ATOM 787 C C . ASN A 1 98 ? -19.297 17.453 -4 1 96.44 98 ASN A C 1
ATOM 789 O O . ASN A 1 98 ? -18.094 17.516 -4.238 1 96.44 98 ASN A O 1
ATOM 793 N N . LEU A 1 99 ? -19.734 17.047 -2.812 1 97.88 99 LEU A N 1
ATOM 794 C CA . LEU A 1 99 ? -18.875 16.547 -1.742 1 97.88 99 LEU A CA 1
ATOM 795 C C . LEU A 1 99 ? -19.422 15.234 -1.183 1 97.88 99 LEU A C 1
ATOM 797 O O . LEU A 1 99 ? -20.641 15.062 -1.052 1 97.88 99 LEU A O 1
ATOM 801 N N . ALA A 1 100 ? -18.547 14.375 -0.857 1 97.94 100 ALA A N 1
ATOM 802 C CA . ALA A 1 100 ? -18.938 13.102 -0.259 1 97.94 100 ALA A CA 1
ATOM 803 C C . ALA A 1 100 ? -17.875 12.594 0.705 1 97.94 100 ALA A C 1
ATOM 805 O O . ALA A 1 100 ? -16.672 12.75 0.449 1 97.94 100 ALA A O 1
ATOM 806 N N . ILE A 1 101 ? -18.281 12.055 1.775 1 98.31 101 ILE A N 1
ATOM 807 C CA . ILE A 1 101 ? -17.406 11.391 2.729 1 98.31 101 ILE A CA 1
ATOM 808 C C . ILE A 1 101 ? -17.828 9.938 2.908 1 98.31 101 ILE A C 1
ATOM 810 O O . ILE A 1 101 ? -19.016 9.656 3.143 1 98.31 101 ILE A O 1
ATOM 814 N N . THR A 1 102 ? -16.922 9.086 2.781 1 97.19 102 THR A N 1
ATOM 815 C CA . THR A 1 102 ? -17.219 7.66 2.922 1 97.19 102 THR A CA 1
ATOM 816 C C . THR A 1 102 ? -16.453 7.066 4.102 1 97.19 102 THR A C 1
ATOM 818 O O . THR A 1 102 ? -15.242 7.246 4.215 1 97.19 102 THR A O 1
ATOM 821 N N . ARG A 1 103 ? -17.141 6.492 4.98 1 96.5 103 ARG A N 1
ATOM 822 C CA . ARG A 1 103 ? -16.531 5.645 6 1 96.5 103 ARG A CA 1
ATOM 823 C C . ARG A 1 103 ? -16.312 4.227 5.484 1 96.5 103 ARG A C 1
ATOM 825 O O . ARG A 1 103 ? -17.266 3.574 5.043 1 96.5 103 ARG A O 1
ATOM 832 N N . ILE A 1 104 ? -15.086 3.77 5.562 1 95.06 104 ILE A N 1
ATOM 833 C CA . ILE A 1 104 ? -14.75 2.457 5.023 1 95.06 104 ILE A CA 1
ATOM 834 C C . ILE A 1 104 ? -14.336 1.523 6.16 1 95.06 104 ILE A C 1
ATOM 836 O O . ILE A 1 104 ? -13.617 1.928 7.074 1 95.06 104 ILE A O 1
ATOM 840 N N . ARG A 1 105 ? -14.836 0.349 6.094 1 93.38 105 ARG A N 1
ATOM 841 C CA . ARG A 1 105 ? -14.391 -0.693 7.016 1 93.38 105 ARG A CA 1
ATOM 842 C C . ARG A 1 105 ? -13.031 -1.244 6.605 1 93.38 105 ARG A C 1
ATOM 844 O O . ARG A 1 105 ? -12.898 -1.857 5.543 1 93.38 105 ARG A O 1
ATOM 851 N N . SER A 1 106 ? -12.07 -0.971 7.43 1 92.38 106 SER A N 1
ATOM 852 C CA . SER A 1 106 ? -10.727 -1.491 7.18 1 92.38 106 SER A CA 1
ATOM 853 C C . SER A 1 106 ? -10.523 -2.838 7.867 1 92.38 106 SER A C 1
ATOM 855 O O . SER A 1 106 ? -10.766 -2.971 9.07 1 92.38 106 SER A O 1
ATOM 857 N N . THR A 1 107 ? -10.078 -3.848 7.098 1 92.56 107 THR A N 1
ATOM 858 C CA . THR A 1 107 ? -9.898 -5.184 7.656 1 92.56 107 THR A CA 1
ATOM 859 C C . THR A 1 107 ? -8.484 -5.699 7.379 1 92.56 107 THR A C 1
ATOM 861 O O . THR A 1 107 ? -7.816 -5.23 6.457 1 92.56 107 THR A O 1
ATOM 864 N N . ASN A 1 108 ? -8.039 -6.566 8.219 1 92.56 108 ASN A N 1
ATOM 865 C CA . ASN A 1 108 ? -6.781 -7.289 8.039 1 92.56 108 ASN A CA 1
ATOM 866 C C . ASN A 1 108 ? -7.016 -8.781 7.848 1 92.56 108 ASN A C 1
ATOM 868 O O . ASN A 1 108 ? -7.695 -9.414 8.656 1 92.56 108 ASN A O 1
ATOM 872 N N . PRO A 1 109 ? -6.457 -9.273 6.738 1 94.12 109 PRO A N 1
ATOM 873 C CA . PRO A 1 109 ? -6.543 -10.727 6.594 1 94.12 109 PRO A CA 1
ATOM 874 C C . PRO A 1 109 ? -5.602 -11.469 7.531 1 94.12 109 PRO A C 1
ATOM 876 O O . PRO A 1 109 ? -4.574 -10.922 7.945 1 94.12 109 PRO A O 1
ATOM 879 N N . TYR A 1 110 ? -5.977 -12.68 7.914 1 94.19 110 TYR A N 1
ATOM 880 C CA . TYR A 1 110 ? -5.094 -13.539 8.695 1 94.19 110 TYR A CA 1
ATOM 881 C C . TYR A 1 110 ? -5.434 -15.008 8.484 1 94.19 110 TYR A C 1
ATOM 883 O O . TYR A 1 110 ? -6.539 -15.344 8.039 1 94.19 110 TYR A O 1
ATOM 891 N N . TRP A 1 111 ? -4.449 -15.844 8.727 1 95.62 111 TRP A N 1
ATOM 892 C CA . TRP A 1 111 ? -4.609 -17.297 8.758 1 95.62 111 TRP A CA 1
ATOM 893 C C . TRP A 1 111 ? -4.723 -17.797 10.195 1 95.62 111 TRP A C 1
ATOM 895 O O . TRP A 1 111 ? -3.896 -17.453 11.047 1 95.62 111 TRP A O 1
ATOM 905 N N . ASP A 1 112 ? -5.746 -18.594 10.516 1 95.62 112 ASP A N 1
ATOM 906 C CA . ASP A 1 112 ? -5.785 -19.172 11.859 1 95.62 112 ASP A CA 1
ATOM 907 C C . ASP A 1 112 ? -5.016 -20.484 11.914 1 95.62 112 ASP A C 1
ATOM 909 O O . ASP A 1 112 ? -4.234 -20.797 11.008 1 95.62 112 ASP A O 1
ATOM 913 N N . GLU A 1 113 ? -5.062 -21.203 13.016 1 95.44 113 GLU A N 1
ATOM 914 C CA . GLU A 1 113 ? -4.215 -22.359 13.305 1 95.44 113 GLU A CA 1
ATOM 915 C C . GLU A 1 113 ? -4.438 -23.469 12.289 1 95.44 113 GLU A C 1
ATOM 917 O O . GLU A 1 113 ? -3.561 -24.312 12.086 1 95.44 113 GLU A O 1
ATOM 922 N N . ARG A 1 114 ? -5.566 -23.562 11.594 1 96.44 114 ARG A N 1
ATOM 923 C CA . ARG A 1 114 ? -5.887 -24.609 10.625 1 96.44 114 ARG A CA 1
ATOM 924 C C . ARG A 1 114 ? -4.98 -24.516 9.398 1 96.44 114 ARG A C 1
ATOM 926 O O . ARG A 1 114 ? -4.816 -25.5 8.672 1 96.44 114 ARG A O 1
ATOM 933 N N . SER A 1 115 ? -4.359 -23.312 9.203 1 97.56 115 SER A N 1
ATOM 934 C CA . SER A 1 115 ? -3.49 -23.125 8.039 1 97.56 115 SER A CA 1
ATOM 935 C C . SER A 1 115 ? -2.25 -24.016 8.133 1 97.56 115 SER A C 1
ATOM 937 O O . SER A 1 115 ? -1.738 -24.484 7.117 1 97.56 115 SER A O 1
ATOM 939 N N . ALA A 1 116 ? -1.817 -24.281 9.344 1 97 116 ALA A N 1
ATOM 940 C CA . ALA A 1 116 ? -0.638 -25.125 9.516 1 97 116 ALA A CA 1
ATOM 941 C C . ALA A 1 116 ? -0.898 -26.547 9.023 1 97 116 ALA A C 1
ATOM 943 O O . ALA A 1 116 ? -0.087 -27.109 8.281 1 97 116 ALA A O 1
ATOM 944 N N . LYS A 1 117 ? -1.991 -27.047 9.414 1 98 117 LYS A N 1
ATOM 945 C CA . LYS A 1 117 ? -2.369 -28.391 8.961 1 98 117 LYS A CA 1
ATOM 946 C C . LYS A 1 117 ? -2.617 -28.406 7.457 1 98 117 LYS A C 1
ATOM 948 O O . LYS A 1 117 ? -2.262 -29.375 6.773 1 98 117 LYS A O 1
ATOM 953 N N . ALA A 1 118 ? -3.291 -27.344 6.961 1 98.31 118 ALA A N 1
ATOM 954 C CA . ALA A 1 118 ? -3.535 -27.234 5.527 1 98.31 118 ALA A CA 1
ATOM 955 C C . ALA A 1 118 ? -2.23 -27.328 4.738 1 98.31 118 ALA A C 1
ATOM 957 O O . ALA A 1 118 ? -2.119 -28.125 3.803 1 98.31 118 ALA A O 1
ATOM 958 N N . VAL A 1 119 ? -1.223 -26.578 5.172 1 98.12 119 VAL A N 1
ATOM 959 C CA . VAL A 1 119 ? 0.075 -26.531 4.508 1 98.12 119 VAL A CA 1
ATOM 960 C C . VAL A 1 119 ? 0.741 -27.906 4.555 1 98.12 119 VAL A C 1
ATOM 962 O O . VAL A 1 119 ? 1.315 -28.359 3.562 1 98.12 119 VAL A O 1
ATOM 965 N N . GLU A 1 120 ? 0.634 -28.516 5.664 1 98.31 120 GLU A N 1
ATOM 966 C CA . GLU A 1 120 ? 1.21 -29.859 5.824 1 98.31 120 GLU A CA 1
ATOM 967 C C . GLU A 1 120 ? 0.609 -30.844 4.828 1 98.31 120 GLU A C 1
ATOM 969 O O . GLU A 1 120 ? 1.338 -31.562 4.152 1 98.31 120 GLU A O 1
ATOM 974 N N . LEU A 1 121 ? -0.7 -30.875 4.719 1 98.5 121 LEU A N 1
ATOM 975 C CA . LEU A 1 121 ? -1.396 -31.781 3.811 1 98.5 121 LEU A CA 1
ATOM 976 C C . LEU A 1 121 ? -1.009 -31.5 2.363 1 98.5 121 LEU A C 1
ATOM 978 O O . LEU A 1 121 ? -0.729 -32.438 1.601 1 98.5 121 LEU A O 1
ATOM 982 N N . ILE A 1 122 ? -0.966 -30.266 2.016 1 98.12 122 ILE A N 1
ATOM 983 C CA . ILE A 1 122 ? -0.649 -29.875 0.648 1 98.12 122 ILE A CA 1
ATOM 984 C C . ILE A 1 122 ? 0.79 -30.25 0.317 1 98.12 122 ILE A C 1
ATOM 986 O O . ILE A 1 122 ? 1.054 -30.844 -0.733 1 98.12 122 ILE A O 1
ATOM 990 N N . LYS A 1 123 ? 1.67 -30 1.234 1 98.06 123 LYS A N 1
ATOM 991 C CA . LYS A 1 123 ? 3.076 -30.328 1.013 1 98.06 123 LYS A CA 1
ATOM 992 C C . LYS A 1 123 ? 3.275 -31.828 0.872 1 98.06 123 LYS A C 1
ATOM 994 O O . LYS A 1 123 ? 4.039 -32.281 0.017 1 98.06 123 LYS A O 1
ATOM 999 N N . ASP A 1 124 ? 2.596 -32.594 1.709 1 98.12 124 ASP A N 1
ATOM 1000 C CA . ASP A 1 124 ? 2.678 -34.031 1.62 1 98.12 124 ASP A CA 1
ATOM 1001 C C . ASP A 1 124 ? 2.256 -34.531 0.236 1 98.12 124 ASP A C 1
ATOM 1003 O O . ASP A 1 124 ? 2.938 -35.375 -0.367 1 98.12 124 ASP A O 1
ATOM 1007 N N . PHE A 1 125 ? 1.165 -34.031 -0.204 1 97.81 125 PHE A N 1
ATOM 1008 C CA . PHE A 1 125 ? 0.665 -34.406 -1.522 1 97.81 125 PHE A CA 1
ATOM 1009 C C . PHE A 1 125 ? 1.664 -34.031 -2.607 1 97.81 125 PHE A C 1
ATOM 1011 O O . PHE A 1 125 ? 1.982 -34.844 -3.479 1 97.81 125 PHE A O 1
ATOM 1018 N N . LEU A 1 126 ? 2.168 -32.781 -2.543 1 96.94 126 LEU A N 1
ATOM 1019 C CA . LEU A 1 126 ? 3.08 -32.281 -3.561 1 96.94 126 LEU A CA 1
ATOM 1020 C C . LEU A 1 126 ? 4.375 -33.094 -3.586 1 96.94 126 LEU A C 1
ATOM 1022 O O . LEU A 1 126 ? 4.859 -33.438 -4.656 1 96.94 126 LEU A O 1
ATOM 1026 N N . TYR A 1 127 ? 4.883 -33.469 -2.441 1 97.12 127 TYR A N 1
ATOM 1027 C CA . TYR A 1 127 ? 6.117 -34.219 -2.346 1 97.12 127 TYR A CA 1
ATOM 1028 C C . TYR A 1 127 ? 5.922 -35.656 -2.869 1 97.12 127 TYR A C 1
ATOM 1030 O O . TYR A 1 127 ? 6.762 -36.156 -3.609 1 97.12 127 TYR A O 1
ATOM 1038 N N . ASP A 1 128 ? 4.809 -36.188 -2.602 1 96.19 128 ASP A N 1
ATOM 1039 C CA . ASP A 1 128 ? 4.566 -37.594 -2.891 1 96.19 128 ASP A CA 1
ATOM 1040 C C . ASP A 1 128 ? 4.152 -37.812 -4.348 1 96.19 128 ASP A C 1
ATOM 1042 O O . ASP A 1 128 ? 4.496 -38.812 -4.961 1 96.19 128 ASP A O 1
ATOM 1046 N N . THR A 1 129 ? 3.461 -36.875 -4.836 1 94.12 129 THR A N 1
ATOM 1047 C CA . THR A 1 129 ? 2.793 -37.125 -6.113 1 94.12 129 THR A CA 1
ATOM 1048 C C . THR A 1 129 ? 3.355 -36.188 -7.199 1 94.12 129 THR A C 1
ATOM 1050 O O . THR A 1 129 ? 3.799 -36.656 -8.242 1 94.12 129 THR A O 1
ATOM 1053 N N . VAL A 1 130 ? 3.43 -34.938 -6.926 1 92.69 130 VAL A N 1
ATOM 1054 C CA . VAL A 1 130 ? 3.734 -33.969 -7.973 1 92.69 130 VAL A CA 1
ATOM 1055 C C . VAL A 1 130 ? 5.234 -33.969 -8.266 1 92.69 130 VAL A C 1
ATOM 1057 O O . VAL A 1 130 ? 5.645 -33.969 -9.422 1 92.69 130 VAL A O 1
ATOM 1060 N N . LYS A 1 131 ? 6.02 -34.031 -7.211 1 94.62 131 LYS A N 1
ATOM 1061 C CA . LYS A 1 131 ? 7.469 -34 -7.363 1 94.62 131 LYS A CA 1
ATOM 1062 C C . LYS A 1 131 ? 7.965 -35.125 -8.266 1 94.62 131 LYS A C 1
ATOM 1064 O O . LYS A 1 131 ? 8.828 -34.906 -9.117 1 94.62 131 LYS A O 1
ATOM 1069 N N . LYS A 1 132 ? 7.398 -36.281 -8.18 1 93.12 132 LYS A N 1
ATOM 1070 C CA . LYS A 1 132 ? 7.805 -37.469 -8.945 1 93.12 132 LYS A CA 1
ATOM 1071 C C . LYS A 1 132 ? 7.445 -37.312 -10.422 1 93.12 132 LYS A C 1
ATOM 1073 O O . LYS A 1 132 ? 8.133 -37.844 -11.297 1 93.12 132 LYS A O 1
ATOM 1078 N N . ARG A 1 133 ? 6.449 -36.625 -10.633 1 87.19 133 ARG A N 1
ATOM 1079 C CA . ARG A 1 133 ? 5.957 -36.469 -12 1 87.19 133 ARG A CA 1
ATOM 1080 C C . ARG A 1 133 ? 6.621 -35.281 -12.688 1 87.19 133 ARG A C 1
ATOM 1082 O O . ARG A 1 133 ? 6.996 -35.375 -13.859 1 87.19 133 ARG A O 1
ATOM 1089 N N . ASP A 1 134 ? 6.703 -34.188 -11.953 1 88.44 134 ASP A N 1
ATOM 1090 C CA . ASP A 1 134 ? 7.184 -32.938 -12.516 1 88.44 134 ASP A CA 1
ATOM 1091 C C . ASP A 1 134 ? 7.836 -32.062 -11.445 1 88.44 134 ASP A C 1
ATOM 1093 O O . ASP A 1 134 ? 7.16 -31.266 -10.781 1 88.44 134 ASP A O 1
ATOM 1097 N N . VAL A 1 135 ? 9.148 -32.094 -11.375 1 89.75 135 VAL A N 1
ATOM 1098 C CA . VAL A 1 135 ? 9.898 -31.422 -10.312 1 89.75 135 VAL A CA 1
ATOM 1099 C C . VAL A 1 135 ? 9.75 -29.906 -10.43 1 89.75 135 VAL A C 1
ATOM 1101 O O . VAL A 1 135 ? 9.68 -29.203 -9.422 1 89.75 135 VAL A O 1
ATOM 1104 N N . LYS A 1 136 ? 9.633 -29.438 -11.609 1 84.44 136 LYS A N 1
ATOM 1105 C CA . LYS A 1 136 ? 9.555 -28 -11.828 1 84.44 136 LYS A CA 1
ATOM 1106 C C . LYS A 1 136 ? 8.211 -27.453 -11.352 1 84.44 136 LYS A C 1
ATOM 1108 O O . LYS A 1 136 ? 8.164 -26.406 -10.68 1 84.44 136 LYS A O 1
ATOM 1113 N N . THR A 1 137 ? 7.168 -28.156 -11.688 1 87.31 137 THR A N 1
ATOM 1114 C CA . THR A 1 137 ? 5.848 -27.781 -11.195 1 87.31 137 THR A CA 1
ATOM 1115 C C . THR A 1 137 ? 5.793 -27.859 -9.672 1 87.31 137 THR A C 1
ATOM 1117 O O . THR A 1 137 ? 5.215 -27 -9.016 1 87.31 137 THR A O 1
ATOM 1120 N N . PHE A 1 138 ? 6.426 -28.891 -9.18 1 92.56 138 PHE A N 1
ATOM 1121 C CA . PHE A 1 138 ? 6.516 -29.062 -7.73 1 92.56 138 PHE A CA 1
ATOM 1122 C C . PHE A 1 138 ? 7.152 -27.844 -7.078 1 92.56 138 PHE A C 1
ATOM 1124 O O . PHE A 1 138 ? 6.613 -27.297 -6.117 1 92.56 138 PHE A O 1
ATOM 1131 N N . GLU A 1 139 ? 8.242 -27.344 -7.594 1 91.12 139 GLU A N 1
ATOM 1132 C CA . GLU A 1 139 ? 8.977 -26.219 -7.023 1 91.12 139 GLU A CA 1
ATOM 1133 C C . GLU A 1 139 ? 8.156 -24.938 -7.086 1 91.12 139 GLU A C 1
ATOM 1135 O O . GLU A 1 139 ? 8.156 -24.141 -6.145 1 91.12 139 GLU A O 1
ATOM 1140 N N . MET A 1 140 ? 7.496 -24.703 -8.125 1 90.62 140 MET A N 1
ATOM 1141 C CA . MET A 1 140 ? 6.645 -23.531 -8.258 1 90.62 140 MET A CA 1
ATOM 1142 C C . MET A 1 140 ? 5.527 -23.531 -7.223 1 90.62 140 MET A C 1
ATOM 1144 O O . MET A 1 140 ? 5.312 -22.547 -6.523 1 90.62 140 MET A O 1
ATOM 1148 N N . LEU A 1 141 ? 4.887 -24.672 -7.105 1 93.75 141 LEU A N 1
ATOM 1149 C CA . LEU A 1 141 ? 3.762 -24.766 -6.18 1 93.75 141 LEU A CA 1
ATOM 1150 C C . LEU A 1 141 ? 4.23 -24.609 -4.738 1 93.75 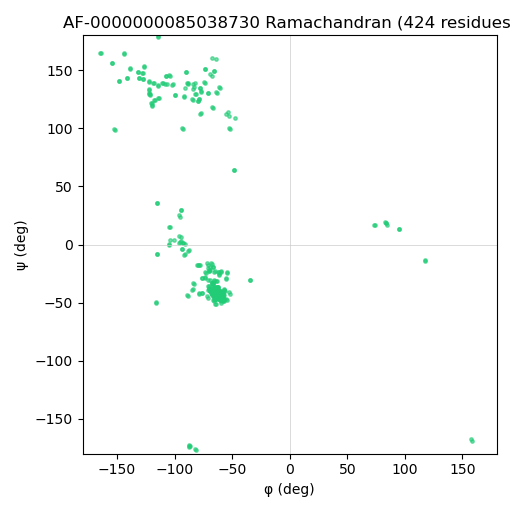141 LEU A C 1
ATOM 1152 O O . LEU A 1 141 ? 3.559 -23.969 -3.928 1 93.75 141 LEU A O 1
ATOM 1156 N N . MET A 1 142 ? 5.402 -25.156 -4.457 1 94.12 142 MET A N 1
ATOM 1157 C CA . MET A 1 142 ? 5.98 -25.016 -3.123 1 94.12 142 MET A CA 1
ATOM 1158 C C . MET A 1 142 ? 6.273 -23.562 -2.803 1 94.12 142 MET A C 1
ATOM 1160 O O . MET A 1 142 ? 6.129 -23.125 -1.656 1 94.12 142 MET A O 1
ATOM 1164 N N . SER A 1 143 ? 6.59 -22.812 -3.801 1 92.38 143 SER A N 1
ATOM 1165 C CA . SER A 1 143 ? 6.941 -21.422 -3.598 1 92.38 143 SER A CA 1
ATOM 1166 C C . SER A 1 143 ? 5.723 -20.594 -3.188 1 92.38 143 SER A C 1
ATOM 1168 O O . SER A 1 143 ? 5.863 -19.547 -2.559 1 92.38 143 SER A O 1
ATOM 1170 N N . PHE A 1 144 ? 4.512 -21.062 -3.518 1 94.38 144 PHE A N 1
ATOM 1171 C CA . PHE A 1 144 ? 3.299 -20.344 -3.146 1 94.38 144 PHE A CA 1
ATOM 1172 C C . PHE A 1 144 ? 3.045 -20.438 -1.648 1 94.38 144 PHE A C 1
ATOM 1174 O O . PHE A 1 144 ? 2.299 -19.641 -1.083 1 94.38 144 PHE A O 1
ATOM 1181 N N . LEU A 1 145 ? 3.729 -21.422 -1.053 1 96.44 145 LEU A N 1
ATOM 1182 C CA . LEU A 1 145 ? 3.516 -21.672 0.368 1 96.44 145 LEU A CA 1
ATOM 1183 C C . LEU A 1 145 ? 4.688 -21.156 1.194 1 96.44 145 LEU A C 1
ATOM 1185 O O . LEU A 1 145 ? 4.695 -21.281 2.42 1 96.44 145 LEU A O 1
ATOM 1189 N N . ALA A 1 146 ? 5.629 -20.609 0.555 1 93.06 146 ALA A N 1
ATOM 1190 C CA . ALA A 1 146 ? 6.816 -20.094 1.239 1 93.06 146 ALA A CA 1
ATOM 1191 C C . ALA A 1 146 ? 6.48 -18.891 2.107 1 93.06 146 ALA A C 1
ATOM 1193 O O . ALA A 1 146 ? 5.684 -18.031 1.709 1 93.06 146 ALA A O 1
ATOM 1194 N N . LYS A 1 147 ? 7.113 -18.719 3.219 1 94.06 147 LYS A N 1
ATOM 1195 C CA . LYS A 1 147 ? 6.918 -17.594 4.129 1 94.06 147 LYS A CA 1
ATOM 1196 C C . LYS A 1 147 ? 7.863 -16.438 3.793 1 94.06 147 LYS A C 1
ATOM 1198 O O . LYS A 1 147 ? 9 -16.672 3.373 1 94.06 147 LYS A O 1
ATOM 1203 N N . ASN A 1 148 ? 7.371 -15.32 4.051 1 91.88 148 ASN A N 1
ATOM 1204 C CA . ASN A 1 148 ? 8.211 -14.141 3.832 1 91.88 148 ASN A CA 1
ATOM 1205 C C . ASN A 1 148 ? 9.164 -13.914 5.004 1 91.88 148 ASN A C 1
ATOM 1207 O O . ASN A 1 148 ? 9.258 -14.742 5.906 1 91.88 148 ASN A O 1
ATOM 1211 N N . LYS A 1 149 ? 9.922 -12.836 4.953 1 91.31 149 LYS A N 1
ATOM 1212 C CA . LYS A 1 149 ? 10.922 -12.523 5.969 1 91.31 149 LYS A CA 1
ATOM 1213 C C . LYS A 1 149 ? 10.281 -12.383 7.348 1 91.31 149 LYS A C 1
ATOM 1215 O O . LYS A 1 149 ? 10.922 -12.664 8.367 1 91.31 149 LYS A O 1
ATOM 1220 N N . ASN A 1 150 ? 9.023 -12.102 7.395 1 90.69 150 ASN A N 1
ATOM 1221 C CA . ASN A 1 150 ? 8.297 -11.914 8.648 1 90.69 150 ASN A CA 1
ATOM 1222 C C . ASN A 1 150 ? 7.672 -13.227 9.133 1 90.69 150 ASN A C 1
ATOM 1224 O O . ASN A 1 150 ? 7.012 -13.25 10.172 1 90.69 150 ASN A O 1
ATOM 1228 N N . GLY A 1 151 ? 7.746 -14.18 8.258 1 91.25 151 GLY A N 1
ATOM 1229 C CA . GLY A 1 151 ? 7.211 -15.484 8.617 1 91.25 151 GLY A CA 1
ATOM 1230 C C . GLY A 1 151 ? 5.781 -15.688 8.156 1 91.25 151 GLY A C 1
ATOM 1231 O O . GLY A 1 151 ? 5.117 -16.641 8.586 1 91.25 151 GLY A O 1
ATOM 1232 N N . ASP A 1 152 ? 5.273 -14.883 7.309 1 93.25 152 ASP A N 1
ATOM 1233 C CA . ASP A 1 152 ? 3.883 -14.953 6.871 1 93.25 152 ASP A CA 1
ATOM 1234 C C . ASP A 1 152 ? 3.779 -15.484 5.445 1 93.25 152 ASP A C 1
ATOM 1236 O O . ASP A 1 152 ? 4.617 -15.172 4.598 1 93.25 152 ASP A O 1
ATOM 1240 N N . MET A 1 153 ? 2.713 -16.234 5.246 1 94.56 153 MET A N 1
ATOM 1241 C CA . MET A 1 153 ? 2.383 -16.609 3.875 1 94.56 153 MET A CA 1
ATOM 1242 C C . MET A 1 153 ? 1.807 -15.414 3.113 1 94.56 153 MET A C 1
ATOM 1244 O O . MET A 1 153 ? 1.017 -14.641 3.66 1 94.56 153 MET A O 1
ATOM 1248 N N . GLU A 1 154 ? 2.207 -15.305 1.928 1 92.44 154 GLU A N 1
ATOM 1249 C CA . GLU A 1 154 ? 1.674 -14.234 1.089 1 92.44 154 GLU A CA 1
ATOM 1250 C C . GLU A 1 154 ? 0.294 -14.602 0.546 1 92.44 154 GLU A C 1
ATOM 1252 O O . GLU A 1 154 ? 0.141 -15.602 -0.159 1 92.44 154 GLU A O 1
ATOM 1257 N N . TYR A 1 155 ? -0.645 -13.758 0.819 1 92.81 155 TYR A N 1
ATOM 1258 C CA . TYR A 1 155 ? -2.035 -14.055 0.491 1 92.81 155 TYR A CA 1
ATOM 1259 C C . TYR A 1 155 ? -2.219 -14.219 -1.013 1 92.81 155 TYR A C 1
ATOM 1261 O O . TYR A 1 155 ? -2.865 -15.164 -1.466 1 92.81 155 TYR A O 1
ATOM 1269 N N . SER A 1 156 ? -1.588 -13.375 -1.762 1 89.38 156 SER A N 1
ATOM 1270 C CA . SER A 1 156 ? -1.758 -13.406 -3.211 1 89.38 156 SER A CA 1
ATOM 1271 C C . SER A 1 156 ? -1.274 -14.727 -3.797 1 89.38 156 SER A C 1
ATOM 1273 O O . SER A 1 156 ? -1.896 -15.273 -4.711 1 89.38 156 SER A O 1
ATOM 1275 N N . LYS A 1 157 ? -0.246 -15.266 -3.266 1 92 157 LYS A N 1
ATOM 1276 C CA . LYS A 1 157 ? 0.318 -16.516 -3.762 1 92 157 LYS A CA 1
ATOM 1277 C C . LYS A 1 157 ? -0.524 -17.703 -3.32 1 92 157 LYS A C 1
ATOM 1279 O O . LYS A 1 157 ? -0.82 -18.594 -4.125 1 92 157 LYS A O 1
ATOM 1284 N N . VAL A 1 158 ? -0.931 -17.625 -2.1 1 95.62 158 VAL A N 1
ATOM 1285 C CA . VAL A 1 158 ? -1.711 -18.734 -1.561 1 95.62 158 VAL A CA 1
ATOM 1286 C C . VAL A 1 158 ? -3.057 -18.828 -2.277 1 95.62 158 VAL A C 1
ATOM 1288 O O . VAL A 1 158 ? -3.564 -19.922 -2.535 1 95.62 158 VAL A O 1
ATOM 1291 N N . PHE A 1 159 ? -3.553 -17.75 -2.635 1 93.38 159 PHE A N 1
ATOM 1292 C CA . PHE A 1 159 ? -4.852 -17.734 -3.301 1 93.38 159 PHE A CA 1
ATOM 1293 C C . PHE A 1 159 ? -4.75 -18.312 -4.703 1 93.38 159 PHE A C 1
ATOM 1295 O O . PHE A 1 159 ? -5.75 -18.766 -5.266 1 93.38 159 PHE A O 1
ATOM 1302 N N . ILE A 1 160 ? -3.588 -18.344 -5.238 1 90.81 160 ILE A N 1
ATOM 1303 C CA . ILE A 1 160 ? -3.414 -19.031 -6.512 1 90.81 160 ILE A CA 1
ATOM 1304 C C . ILE A 1 160 ? -3.74 -20.516 -6.348 1 90.81 160 ILE A C 1
ATOM 1306 O O . ILE A 1 160 ? -4.43 -21.094 -7.184 1 90.81 160 ILE A O 1
ATOM 1310 N N . LEU A 1 161 ? -3.279 -21.062 -5.262 1 93.69 161 LEU A N 1
ATOM 1311 C CA . LEU A 1 161 ? -3.564 -22.469 -4.98 1 93.69 161 LEU A CA 1
ATOM 1312 C C . LEU A 1 161 ? -5.062 -22.688 -4.789 1 93.69 161 LEU A C 1
ATOM 1314 O O . LEU A 1 161 ? -5.629 -23.625 -5.348 1 93.69 161 LEU A O 1
ATOM 1318 N N . ILE A 1 162 ? -5.645 -21.781 -4.035 1 94.31 162 ILE A N 1
ATOM 1319 C CA . ILE A 1 162 ? -7.062 -21.891 -3.709 1 94.31 162 ILE A CA 1
ATOM 1320 C C . ILE A 1 162 ? -7.895 -21.812 -4.988 1 94.31 162 ILE A C 1
ATOM 1322 O O . ILE A 1 162 ? -8.867 -22.562 -5.145 1 94.31 162 ILE A O 1
ATOM 1326 N N . GLN A 1 163 ? -7.477 -21.016 -5.879 1 91.62 163 GLN A N 1
ATOM 1327 C CA . GLN A 1 163 ? -8.18 -20.844 -7.148 1 91.62 163 GLN A CA 1
ATOM 1328 C C . GLN A 1 163 ? -8.07 -22.109 -8 1 91.62 163 GLN A C 1
ATOM 1330 O O . GLN A 1 163 ? -8.867 -22.312 -8.922 1 91.62 163 GLN A O 1
ATOM 1335 N N . HIS A 1 164 ? -7.145 -22.953 -7.645 1 89.88 164 HIS A N 1
ATOM 1336 C CA . HIS A 1 164 ? -6.914 -24.172 -8.43 1 89.88 164 HIS A CA 1
ATOM 1337 C C . HIS A 1 164 ? -7.227 -25.422 -7.621 1 89.88 164 HIS A C 1
ATOM 1339 O O . HIS A 1 164 ? -6.512 -26.422 -7.715 1 89.88 164 HIS A O 1
ATOM 1345 N N . GLU A 1 165 ? -8.188 -25.297 -6.852 1 92.5 165 GLU A N 1
ATOM 1346 C CA . GLU A 1 165 ? -8.656 -26.359 -5.965 1 92.5 165 GLU A CA 1
ATOM 1347 C C . GLU A 1 165 ? -8.969 -27.625 -6.75 1 92.5 165 GLU A C 1
ATOM 1349 O O . GLU A 1 165 ? -8.734 -28.734 -6.262 1 92.5 165 GLU A O 1
ATOM 1354 N N . GLN A 1 166 ? -9.344 -27.516 -7.961 1 91.25 166 GLN A N 1
ATOM 1355 C CA . GLN A 1 166 ? -9.828 -28.656 -8.734 1 91.25 166 GLN A CA 1
ATOM 1356 C C . GLN A 1 166 ? -8.703 -29.25 -9.578 1 91.25 166 GLN A C 1
ATOM 1358 O O . GLN A 1 166 ? -8.945 -30.125 -10.414 1 91.25 166 GLN A O 1
ATOM 1363 N N . MET A 1 167 ? -7.566 -28.797 -9.375 1 88.75 167 MET A N 1
ATOM 1364 C CA . MET A 1 167 ? -6.43 -29.266 -10.164 1 88.75 167 MET A CA 1
ATOM 1365 C C . MET A 1 167 ? -6.168 -30.75 -9.906 1 88.75 167 MET A C 1
ATOM 1367 O O . MET A 1 167 ? -5.785 -31.484 -10.828 1 88.75 167 MET A O 1
ATOM 1371 N N . TRP A 1 168 ? -6.324 -31.219 -8.633 1 91.69 168 TRP A N 1
ATOM 1372 C CA . TRP A 1 168 ? -6.137 -32.625 -8.305 1 91.69 168 TRP A CA 1
ATOM 1373 C C . TRP A 1 168 ? -7.293 -33.156 -7.461 1 91.69 168 TRP A C 1
ATOM 1375 O O . TRP A 1 168 ? -7.828 -32.406 -6.617 1 91.69 168 TRP A O 1
ATOM 1385 N N . ASP A 1 169 ? -7.57 -34.438 -7.652 1 93.62 169 ASP A N 1
ATOM 1386 C CA . ASP A 1 169 ? -8.633 -35.094 -6.891 1 93.62 169 ASP A CA 1
ATOM 1387 C C . ASP A 1 169 ? -8.07 -35.75 -5.645 1 93.62 169 ASP A C 1
ATOM 1389 O O . ASP A 1 169 ? -8.828 -36.312 -4.844 1 93.62 169 ASP A O 1
ATOM 1393 N N . ASP A 1 170 ? -6.871 -35.656 -5.391 1 95.56 170 ASP A N 1
ATOM 1394 C CA . ASP A 1 170 ? -6.23 -36.25 -4.223 1 95.56 170 ASP A CA 1
ATOM 1395 C C . ASP A 1 170 ? -6.816 -35.688 -2.93 1 95.56 170 ASP A C 1
ATOM 1397 O O . ASP A 1 170 ? -7 -34.469 -2.799 1 95.56 170 ASP A O 1
ATOM 1401 N N . LYS A 1 171 ? -7.109 -36.594 -1.985 1 97.31 171 LYS A N 1
ATOM 1402 C CA . LYS A 1 171 ? -7.766 -36.219 -0.736 1 97.31 171 LYS A CA 1
ATOM 1403 C C . LYS A 1 171 ? -6.93 -35.219 0.048 1 97.31 171 LYS A C 1
ATOM 1405 O O . LYS A 1 171 ? -7.473 -34.312 0.689 1 97.31 171 LYS A O 1
ATOM 1410 N N . ARG A 1 172 ? -5.633 -35.344 0.114 1 97.81 172 ARG A N 1
ATOM 1411 C CA . ARG A 1 172 ? -4.75 -34.438 0.824 1 97.81 172 ARG A CA 1
ATOM 1412 C C . ARG A 1 172 ? -4.809 -33.031 0.214 1 97.81 172 ARG A C 1
ATOM 1414 O O . ARG A 1 172 ? -4.852 -32.031 0.936 1 97.81 172 ARG A O 1
ATOM 1421 N N . TRP A 1 173 ? -4.883 -32.938 -1.134 1 97.44 173 TRP A N 1
ATOM 1422 C CA . TRP A 1 173 ? -4.992 -31.672 -1.848 1 97.44 173 TRP A CA 1
ATOM 1423 C C . TRP A 1 173 ? -6.324 -31 -1.552 1 97.44 173 TRP A C 1
ATOM 1425 O O . TRP A 1 173 ? -6.359 -29.844 -1.116 1 97.44 173 TRP A O 1
ATOM 1435 N N . GLN A 1 174 ? -7.336 -31.75 -1.652 1 97.81 174 GLN A N 1
ATOM 1436 C CA . GLN A 1 174 ? -8.672 -31.203 -1.462 1 97.81 174 GLN A CA 1
ATOM 1437 C C . GLN A 1 174 ? -8.883 -30.75 -0.021 1 97.81 174 GLN A C 1
ATOM 1439 O O . GLN A 1 174 ? -9.383 -29.656 0.223 1 97.81 174 GLN A O 1
ATOM 1444 N N . GLU A 1 175 ? -8.438 -31.594 0.85 1 97.94 175 GLU A N 1
ATOM 1445 C CA . GLU A 1 175 ? -8.57 -31.25 2.262 1 97.94 175 GLU A CA 1
ATOM 1446 C C . GLU A 1 175 ? -7.672 -30.078 2.629 1 97.94 175 GLU A C 1
ATOM 1448 O O . GLU A 1 175 ? -8.07 -29.188 3.391 1 97.94 175 GLU A O 1
ATOM 1453 N N . GLY A 1 176 ? -6.488 -30.016 2.117 1 98.25 176 GLY A N 1
ATOM 1454 C CA . GLY A 1 176 ? -5.574 -28.906 2.35 1 98.25 176 GLY A CA 1
ATOM 1455 C C . GLY A 1 176 ? -6.121 -27.578 1.874 1 98.25 176 GLY A C 1
ATOM 1456 O O . GLY A 1 176 ? -6.09 -26.578 2.611 1 98.25 176 GLY A O 1
ATOM 1457 N N . ILE A 1 177 ? -6.715 -27.531 0.668 1 98.12 177 ILE A N 1
ATOM 1458 C CA . ILE A 1 177 ? -7.289 -26.312 0.102 1 98.12 177 ILE A CA 1
ATOM 1459 C C . ILE A 1 177 ? -8.516 -25.891 0.914 1 98.12 177 ILE A C 1
ATOM 1461 O O . ILE A 1 177 ? -8.695 -24.719 1.209 1 98.12 177 ILE A O 1
ATOM 1465 N N . ARG A 1 178 ? -9.32 -26.891 1.256 1 97.75 178 ARG A N 1
ATOM 1466 C CA . ARG A 1 178 ? -10.492 -26.609 2.078 1 97.75 178 ARG A CA 1
ATOM 1467 C C . ARG A 1 178 ? -10.086 -25.953 3.393 1 97.75 178 ARG A C 1
ATOM 1469 O O . ARG A 1 178 ? -10.656 -24.922 3.779 1 97.75 178 ARG A O 1
ATOM 1476 N N . LEU A 1 179 ? -9.055 -26.516 4.055 1 97.94 179 LEU A N 1
ATOM 1477 C CA . LEU A 1 179 ? -8.578 -25.984 5.328 1 97.94 179 LEU A CA 1
ATOM 1478 C C . LEU A 1 179 ? -7.992 -24.594 5.145 1 97.94 179 LEU A C 1
ATOM 1480 O O . LEU A 1 179 ? -8.133 -23.734 6.023 1 97.94 179 LEU A O 1
ATOM 1484 N N . LEU A 1 180 ? -7.309 -24.328 4.039 1 97.5 180 LEU A N 1
ATOM 1485 C CA . LEU A 1 180 ? -6.781 -23 3.744 1 97.5 180 LEU A CA 1
ATOM 1486 C C . LEU A 1 180 ? -7.914 -21.984 3.615 1 97.5 180 LEU A C 1
ATOM 1488 O O . LEU A 1 180 ? -7.859 -20.906 4.223 1 97.5 180 LEU A O 1
ATOM 1492 N N . LYS A 1 181 ? -8.914 -22.344 2.918 1 97.12 181 LYS A N 1
ATOM 1493 C CA . LYS A 1 181 ? -10.07 -21.469 2.738 1 97.12 181 LYS A CA 1
ATOM 1494 C C . LYS A 1 181 ? -10.734 -21.156 4.078 1 97.12 181 LYS A C 1
ATOM 1496 O O . LYS A 1 181 ? -11.086 -20.016 4.348 1 97.12 181 LYS A O 1
ATOM 1501 N N . GLU A 1 182 ? -10.852 -22.172 4.91 1 97.12 182 GLU A N 1
ATOM 1502 C CA . GLU A 1 182 ? -11.523 -22 6.199 1 97.12 182 GLU A CA 1
ATOM 1503 C C . GLU A 1 182 ? -10.648 -21.219 7.176 1 97.12 182 GLU A C 1
ATOM 1505 O O . GLU A 1 182 ? -11.156 -20.578 8.102 1 97.12 182 GLU A O 1
ATOM 1510 N N . SER A 1 183 ? -9.391 -21.359 6.949 1 96.62 183 SER A N 1
ATOM 1511 C CA . SER A 1 183 ? -8.461 -20.719 7.875 1 96.62 183 SER A CA 1
ATOM 1512 C C . SER A 1 183 ? -8.312 -19.234 7.562 1 96.62 183 SER A C 1
ATOM 1514 O O . SER A 1 183 ? -7.816 -18.469 8.391 1 96.62 183 SER A O 1
ATOM 1516 N N . TYR A 1 184 ? -8.688 -18.812 6.391 1 96.5 184 TYR A N 1
ATOM 1517 C CA . TYR A 1 184 ? -8.586 -17.406 5.98 1 96.5 184 TYR A CA 1
ATOM 1518 C C . TYR A 1 184 ? -9.727 -16.594 6.574 1 96.5 184 TYR A C 1
ATOM 1520 O O . TYR A 1 184 ? -10.891 -16.984 6.488 1 96.5 184 TYR A O 1
ATOM 1528 N N . SER A 1 185 ? -9.336 -15.594 7.23 1 94.62 185 SER A N 1
ATOM 1529 C CA . SER A 1 185 ? -10.344 -14.68 7.754 1 94.62 185 SER A CA 1
ATOM 1530 C C . SER A 1 185 ? -9.852 -13.234 7.711 1 94.62 185 SER A C 1
ATOM 1532 O O . SER A 1 185 ? -8.703 -12.977 7.352 1 94.62 185 SER A O 1
ATOM 1534 N N . VAL A 1 186 ? -10.773 -12.344 7.844 1 92.75 186 VAL A N 1
ATOM 1535 C CA . VAL A 1 186 ? -10.43 -10.922 7.922 1 92.75 186 VAL A CA 1
ATOM 1536 C C . VAL A 1 186 ? -10.953 -10.336 9.227 1 92.75 186 VAL A C 1
ATOM 1538 O O . VAL A 1 186 ? -12.055 -10.68 9.672 1 92.75 186 VAL A O 1
ATOM 1541 N N . ASN A 1 187 ? -10.117 -9.633 9.969 1 92.5 187 ASN A N 1
ATOM 1542 C CA . ASN A 1 187 ? -10.539 -8.93 11.172 1 92.5 187 ASN A CA 1
ATOM 1543 C C . ASN A 1 187 ? -10.656 -7.426 10.938 1 92.5 187 ASN A C 1
ATOM 1545 O O . ASN A 1 187 ? -9.875 -6.852 10.172 1 92.5 187 ASN A O 1
ATOM 1549 N N . LEU A 1 188 ? -11.672 -6.895 11.648 1 90.56 188 LEU A N 1
ATOM 1550 C CA . LEU A 1 188 ? -11.828 -5.445 11.578 1 90.56 188 LEU A CA 1
ATOM 1551 C C . LEU A 1 188 ? -10.656 -4.734 12.242 1 90.56 188 LEU A C 1
ATOM 1553 O O . LEU A 1 188 ? -10.383 -4.949 13.422 1 90.56 188 LEU A O 1
ATOM 1557 N N . ARG A 1 189 ? -9.992 -4.047 11.547 1 90.5 189 ARG A N 1
ATOM 1558 C CA . ARG A 1 189 ? -8.922 -3.207 12.078 1 90.5 189 ARG A CA 1
ATOM 1559 C C . ARG A 1 189 ? -9.469 -1.881 12.594 1 90.5 189 ARG A C 1
ATOM 1561 O O . ARG A 1 189 ? -9.062 -1.402 13.656 1 90.5 189 ARG A O 1
ATOM 1568 N N . GLY A 1 190 ? -10.43 -1.35 11.883 1 93 190 GLY A N 1
ATOM 1569 C CA . GLY A 1 190 ? -11.047 -0.072 12.203 1 93 190 GLY A CA 1
ATOM 1570 C C . GLY A 1 190 ? -11.719 0.582 11.008 1 93 190 GLY A C 1
ATOM 1571 O O . GLY A 1 190 ? -12.039 -0.088 10.023 1 93 190 GLY A O 1
ATOM 1572 N N . TYR A 1 191 ? -12.031 1.811 11.25 1 94.69 191 TYR A N 1
ATOM 1573 C CA . TYR A 1 191 ? -12.664 2.551 10.164 1 94.69 191 TYR A CA 1
ATOM 1574 C C . TYR A 1 191 ? -11.703 3.576 9.578 1 94.69 191 TYR A C 1
ATOM 1576 O O . TYR A 1 191 ? -10.922 4.191 10.305 1 94.69 191 TYR A O 1
ATOM 1584 N N . GLY A 1 192 ? -11.758 3.619 8.32 1 95.88 192 GLY A N 1
ATOM 1585 C CA . GLY A 1 192 ? -11.078 4.672 7.586 1 95.88 192 GLY A CA 1
ATOM 1586 C C . GLY A 1 192 ? -12.023 5.598 6.848 1 95.88 192 GLY A C 1
ATOM 1587 O O . GLY A 1 192 ? -13.242 5.387 6.859 1 95.88 192 GLY A O 1
ATOM 1588 N N . TYR A 1 193 ? -11.398 6.617 6.18 1 97.75 193 TYR A N 1
ATOM 1589 C CA . TYR A 1 193 ? -12.258 7.617 5.559 1 97.75 193 TYR A CA 1
ATOM 1590 C C . TYR A 1 193 ? -11.703 8.055 4.207 1 97.75 193 TYR A C 1
ATOM 1592 O O . TYR A 1 193 ? -10.484 8.148 4.035 1 97.75 193 TYR A O 1
ATOM 1600 N N . GLU A 1 194 ? -12.648 8.266 3.361 1 97.38 194 GLU A N 1
ATOM 1601 C CA . GLU A 1 194 ? -12.367 8.906 2.08 1 97.38 194 GLU A CA 1
ATOM 1602 C C . GLU A 1 194 ? -13.117 10.227 1.945 1 97.38 194 GLU A C 1
ATOM 1604 O O . GLU A 1 194 ? -14.281 10.328 2.338 1 97.38 194 GLU A O 1
ATOM 1609 N N . PHE A 1 195 ? -12.422 11.195 1.408 1 98.38 195 PHE A N 1
ATOM 1610 C CA . PHE A 1 195 ? -12.984 12.523 1.167 1 98.38 195 PHE A CA 1
ATOM 1611 C C . PHE A 1 195 ? -12.945 12.859 -0.318 1 98.38 195 PHE A C 1
ATOM 1613 O O . PHE A 1 195 ? -11.875 13.023 -0.899 1 98.38 195 PHE A O 1
ATOM 1620 N N . LYS A 1 196 ? -14.117 13.094 -0.896 1 97.75 196 LYS A N 1
ATOM 1621 C CA . LYS A 1 196 ? -14.164 13.297 -2.342 1 97.75 196 LYS A CA 1
ATOM 1622 C C . LYS A 1 196 ? -14.898 14.586 -2.693 1 97.75 196 LYS A C 1
ATOM 1624 O O . LYS A 1 196 ? -15.844 14.977 -2.004 1 97.75 196 LYS A O 1
ATOM 1629 N N . SER A 1 197 ? -14.477 15.172 -3.736 1 97.12 197 SER A N 1
ATOM 1630 C CA . SER A 1 197 ? -15.141 16.344 -4.312 1 97.12 197 SER A CA 1
ATOM 1631 C C . SER A 1 197 ? -15.18 16.25 -5.836 1 97.12 197 SER A C 1
ATOM 1633 O O . SER A 1 197 ? -14.375 15.547 -6.445 1 97.12 197 SER A O 1
ATOM 1635 N N . LEU A 1 198 ? -16.141 16.844 -6.348 1 95.44 198 LEU A N 1
ATOM 1636 C CA . LEU A 1 198 ? -16.219 16.922 -7.801 1 95.44 198 LEU A CA 1
ATOM 1637 C C . LEU A 1 198 ? -15.266 18 -8.336 1 95.44 198 LEU A C 1
ATOM 1639 O O . LEU A 1 198 ? -15.234 19.109 -7.816 1 95.44 198 LEU A O 1
ATOM 1643 N N . ASP A 1 199 ? -14.562 17.594 -9.375 1 91.69 199 ASP A N 1
ATOM 1644 C CA . ASP A 1 199 ? -13.672 18.578 -9.969 1 91.69 199 ASP A CA 1
ATOM 1645 C C . ASP A 1 199 ? -14.406 19.422 -11.016 1 91.69 199 ASP A C 1
ATOM 1647 O O . ASP A 1 199 ? -15.625 19.328 -11.148 1 91.69 199 ASP A O 1
ATOM 1651 N N . GLU A 1 200 ? -13.719 20.234 -11.703 1 91.12 200 GLU A N 1
ATOM 1652 C CA . GLU A 1 200 ? -14.305 21.156 -12.68 1 91.12 200 GLU A CA 1
ATOM 1653 C C . GLU A 1 200 ? -14.914 20.391 -13.852 1 91.12 200 GLU A C 1
ATOM 1655 O O . GLU A 1 200 ? -15.828 20.891 -14.508 1 91.12 200 GLU A O 1
ATOM 1660 N N . GLN A 1 201 ? -14.469 19.219 -14.102 1 93.75 201 GLN A N 1
ATOM 1661 C CA . GLN A 1 201 ? -14.953 18.422 -15.227 1 93.75 201 GLN A CA 1
ATOM 1662 C C . GLN A 1 201 ? -16.062 17.469 -14.781 1 93.75 201 GLN A C 1
ATOM 1664 O O . GLN A 1 201 ? -16.547 16.656 -15.562 1 93.75 201 GLN A O 1
ATOM 1669 N N . GLY A 1 202 ? -16.375 17.594 -13.492 1 91.38 202 GLY A N 1
ATOM 1670 C CA . GLY A 1 202 ? -17.453 16.766 -12.984 1 91.38 202 GLY A CA 1
ATOM 1671 C C . GLY A 1 202 ? -17 15.359 -12.609 1 91.38 202 GLY A C 1
ATOM 1672 O O . GLY A 1 202 ? -17.781 14.414 -12.625 1 91.38 202 GLY A O 1
ATOM 1673 N N . LYS A 1 203 ? -15.711 15.219 -12.406 1 94.81 203 LYS A N 1
ATOM 1674 C CA . LYS A 1 203 ? -15.172 13.938 -11.984 1 94.81 203 LYS A CA 1
ATOM 1675 C C . LYS A 1 203 ? -14.859 13.938 -10.484 1 94.81 203 LYS A C 1
ATOM 1677 O O . LYS A 1 203 ? -14.32 14.914 -9.961 1 94.81 203 LYS A O 1
ATOM 1682 N N . TRP A 1 204 ? -15.195 12.859 -9.82 1 95.69 204 TRP A N 1
ATOM 1683 C CA . TRP A 1 204 ? -14.906 12.711 -8.398 1 95.69 204 TRP A CA 1
ATOM 1684 C C . TRP A 1 204 ? -13.414 12.523 -8.164 1 95.69 204 TRP A C 1
ATOM 1686 O O . TRP A 1 204 ? -12.773 11.695 -8.82 1 95.69 204 TRP A O 1
ATOM 1696 N N . GLU A 1 205 ? -12.922 13.328 -7.223 1 95.19 205 GLU A N 1
ATOM 1697 C CA . GLU A 1 205 ? -11.516 13.219 -6.852 1 95.19 205 GLU A CA 1
ATOM 1698 C C . GLU A 1 205 ? -11.352 13.062 -5.344 1 95.19 205 GLU A C 1
ATOM 1700 O O . GLU A 1 205 ? -12.055 13.711 -4.566 1 95.19 205 GLU A O 1
ATOM 1705 N N . ASN A 1 206 ? -10.375 12.227 -5 1 95.19 206 ASN A N 1
ATOM 1706 C CA . ASN A 1 206 ? -10.094 12 -3.584 1 95.19 206 ASN A CA 1
ATOM 1707 C C . ASN A 1 206 ? -9.086 13.016 -3.045 1 95.19 206 ASN A C 1
ATOM 1709 O O . ASN A 1 206 ? -8.102 13.328 -3.713 1 95.19 206 ASN A O 1
ATOM 1713 N N . LEU A 1 207 ? -9.336 13.492 -1.854 1 94.88 207 LEU A N 1
ATOM 1714 C CA . LEU A 1 207 ? -8.336 14.289 -1.149 1 94.88 207 LEU A CA 1
ATOM 1715 C C . LEU A 1 207 ? -7.242 13.398 -0.572 1 94.88 207 LEU A C 1
ATOM 1717 O O . LEU A 1 207 ? -7.531 12.383 0.06 1 94.88 207 LEU A O 1
ATOM 1721 N N . LYS A 1 208 ? -6.035 13.781 -0.81 1 92.25 208 LYS A N 1
ATOM 1722 C CA . LYS A 1 208 ? -4.898 12.984 -0.35 1 92.25 208 LYS A CA 1
ATOM 1723 C C . LYS A 1 208 ? -4.41 13.461 1.014 1 92.25 208 LYS A C 1
ATOM 1725 O O . LYS A 1 208 ? -3.635 14.422 1.1 1 92.25 208 LYS A O 1
ATOM 1730 N N . LEU A 1 209 ? -4.766 12.812 2.035 1 96.12 209 LEU A N 1
ATOM 1731 C CA . LEU A 1 209 ? -4.328 13.133 3.389 1 96.12 209 LEU A CA 1
ATOM 1732 C C . LEU A 1 209 ? -3.137 12.273 3.793 1 96.12 209 LEU A C 1
ATOM 1734 O O . LEU A 1 209 ? -2.979 11.938 4.969 1 96.12 209 LEU A O 1
ATOM 1738 N N . ASN A 1 210 ? -2.404 11.82 2.83 1 95.88 210 ASN A N 1
ATOM 1739 C CA . ASN A 1 210 ? -1.223 10.984 3.021 1 95.88 210 ASN A CA 1
ATOM 1740 C C . ASN A 1 210 ? 0.026 11.641 2.438 1 95.88 210 ASN A C 1
ATOM 1742 O O . ASN A 1 210 ? 0.106 11.867 1.229 1 95.88 210 ASN A O 1
ATOM 1746 N N . PHE A 1 211 ? 0.952 11.828 3.279 1 96.5 211 PHE A N 1
ATOM 1747 C CA . PHE A 1 211 ? 2.182 12.523 2.918 1 96.5 211 PHE A CA 1
ATOM 1748 C C . PHE A 1 211 ? 2.871 11.836 1.748 1 96.5 211 PHE A C 1
ATOM 1750 O O . PHE A 1 211 ? 3.322 12.492 0.81 1 96.5 211 PHE A O 1
ATOM 1757 N N . THR A 1 212 ? 2.877 10.547 1.716 1 92.56 212 THR A N 1
ATOM 1758 C CA . THR A 1 212 ? 3.604 9.789 0.705 1 92.56 212 THR A CA 1
ATOM 1759 C C . THR A 1 212 ? 2.895 9.867 -0.644 1 92.56 212 THR A C 1
ATOM 1761 O O . THR A 1 212 ? 3.521 9.703 -1.692 1 92.56 212 THR A O 1
ATOM 1764 N N . ALA A 1 213 ? 1.589 10.133 -0.598 1 89.62 213 ALA A N 1
ATOM 1765 C CA . ALA A 1 213 ? 0.795 10.102 -1.824 1 89.62 213 ALA A CA 1
ATOM 1766 C C . ALA A 1 213 ? 0.809 11.461 -2.52 1 89.62 213 ALA A C 1
ATOM 1768 O O . ALA A 1 213 ? 0.275 11.609 -3.621 1 89.62 213 ALA A O 1
ATOM 1769 N N . LEU A 1 214 ? 1.377 12.438 -1.941 1 90.5 214 LEU A N 1
ATOM 1770 C CA . LEU A 1 214 ? 1.373 13.789 -2.482 1 90.5 214 LEU A CA 1
ATOM 1771 C C . LEU A 1 214 ? 2.482 13.969 -3.516 1 90.5 214 LEU A C 1
ATOM 1773 O O . LEU A 1 214 ? 3.574 13.414 -3.357 1 90.5 214 LEU A O 1
ATOM 1777 N N . MET B 1 1 ? -58.812 20.734 24.141 1 40.66 1 MET B N 1
ATOM 1778 C CA . MET B 1 1 ? -59.188 20.172 22.859 1 40.66 1 MET B CA 1
ATOM 1779 C C . MET B 1 1 ? -60.25 19.078 23.047 1 40.66 1 MET B C 1
ATOM 1781 O O . MET B 1 1 ? -60.031 18.141 23.797 1 40.66 1 MET B O 1
ATOM 1785 N N . THR B 1 2 ? -61.406 19.391 22.891 1 47.72 2 THR B N 1
ATOM 1786 C CA . THR B 1 2 ? -62.5 18.484 23.172 1 47.72 2 THR B CA 1
ATOM 1787 C C . THR B 1 2 ? -62.312 17.156 22.453 1 47.72 2 THR B C 1
ATOM 1789 O O . THR B 1 2 ? -62.125 17.125 21.234 1 47.72 2 THR B O 1
ATOM 1792 N N . GLN B 1 3 ? -61.875 16.172 23.047 1 53.81 3 GLN B N 1
ATOM 1793 C CA . GLN B 1 3 ? -61.781 14.797 22.562 1 53.81 3 GLN B CA 1
ATOM 1794 C C . GLN B 1 3 ? -63.094 14.344 21.938 1 53.81 3 GLN B C 1
ATOM 1796 O O . GLN B 1 3 ? -64.062 14.086 22.641 1 53.81 3 GLN B O 1
ATOM 1801 N N . VAL B 1 4 ? -63.5 14.914 20.906 1 58.91 4 VAL B N 1
ATOM 1802 C CA . VAL B 1 4 ? -64.625 14.359 20.203 1 58.91 4 VAL B CA 1
ATOM 1803 C C . VAL B 1 4 ? -64.375 12.883 19.891 1 58.91 4 VAL B C 1
ATOM 1805 O O . VAL B 1 4 ? -63.344 12.523 19.375 1 58.91 4 VAL B O 1
ATOM 1808 N N . GLU B 1 5 ? -65.125 11.969 20.453 1 68 5 GLU B N 1
ATOM 1809 C CA . GLU B 1 5 ? -65.062 10.523 20.281 1 68 5 GLU B CA 1
ATOM 1810 C C . GLU B 1 5 ? -65.125 10.148 18.797 1 68 5 GLU B C 1
ATOM 1812 O O . GLU B 1 5 ? -66 10.633 18.094 1 68 5 GLU B O 1
ATOM 1817 N N . ALA B 1 6 ? -64.25 9.695 18.109 1 70.62 6 ALA B N 1
ATOM 1818 C CA . ALA B 1 6 ? -64.188 9.234 16.719 1 70.62 6 ALA B CA 1
ATOM 1819 C C . ALA B 1 6 ? -65.5 8.562 16.266 1 70.62 6 ALA B C 1
ATOM 1821 O O . ALA B 1 6 ? -65.875 8.688 15.117 1 70.62 6 ALA B O 1
ATOM 1822 N N . SER B 1 7 ? -66.188 7.957 17.172 1 74.5 7 SER B N 1
ATOM 1823 C CA . SER B 1 7 ? -67.438 7.219 16.859 1 74.5 7 SER B CA 1
ATOM 1824 C C . SER B 1 7 ? -68.562 8.156 16.469 1 74.5 7 SER B C 1
ATOM 1826 O O . SER B 1 7 ? -69.5 7.754 15.781 1 74.5 7 SER B O 1
ATOM 1828 N N . GLU B 1 8 ? -68.438 9.367 16.812 1 78.81 8 GLU B N 1
ATOM 1829 C CA . GLU B 1 8 ? -69.562 10.305 16.578 1 78.81 8 GLU B CA 1
ATOM 1830 C C . GLU B 1 8 ? -69.25 11.188 15.367 1 78.81 8 GLU B C 1
ATOM 1832 O O . GLU B 1 8 ? -70.125 11.984 14.961 1 78.81 8 GLU B O 1
ATOM 1837 N N . MET B 1 9 ? -68.25 10.969 14.773 1 83.69 9 MET B N 1
ATOM 1838 C CA . MET B 1 9 ? -67.875 11.797 13.633 1 83.69 9 MET B CA 1
ATOM 1839 C C . MET B 1 9 ? -68.5 11.234 12.344 1 83.69 9 MET B C 1
ATOM 1841 O O . MET B 1 9 ? -68.625 10.023 12.211 1 83.69 9 MET B O 1
ATOM 1845 N N . THR B 1 10 ? -69 12.086 11.516 1 89.12 10 THR B N 1
ATOM 1846 C CA . THR B 1 10 ? -69.5 11.664 10.203 1 89.12 10 THR B CA 1
ATOM 1847 C C . THR B 1 10 ? -68.312 11.195 9.328 1 89.12 10 THR B C 1
ATOM 1849 O O . THR B 1 10 ? -67.188 11.422 9.656 1 89.12 10 THR B O 1
ATOM 1852 N N . VAL B 1 11 ? -68.625 10.445 8.328 1 89.94 11 VAL B N 1
ATOM 1853 C CA . VAL B 1 11 ? -67.625 9.977 7.371 1 89.94 11 VAL B CA 1
ATOM 1854 C C . VAL B 1 11 ? -66.812 11.164 6.816 1 89.94 11 VAL B C 1
ATOM 1856 O O . VAL B 1 11 ? -65.562 11.102 6.684 1 89.94 11 VAL B O 1
ATOM 1859 N N . GLU B 1 12 ? -67.562 12.242 6.547 1 90.12 12 GLU B N 1
ATOM 1860 C CA . GLU B 1 12 ? -66.938 13.438 5.996 1 90.12 12 GLU B CA 1
ATOM 1861 C C . GLU B 1 12 ? -66 14.062 6.996 1 90.12 12 GLU B C 1
ATOM 1863 O O . GLU B 1 12 ? -64.875 14.508 6.621 1 90.12 12 GLU B O 1
ATOM 1868 N N . GLU B 1 13 ? -66.375 14.023 8.203 1 89.06 13 GLU B N 1
ATOM 1869 C CA . GLU B 1 13 ? -65.562 14.57 9.258 1 89.06 13 GLU B CA 1
ATOM 1870 C C . GLU B 1 13 ? -64.312 13.711 9.484 1 89.06 13 GLU B C 1
ATOM 1872 O O . GLU B 1 13 ? -63.188 14.227 9.703 1 89.06 13 GLU B O 1
ATOM 1877 N N . LEU B 1 14 ? -64.438 12.414 9.336 1 89.75 14 LEU B N 1
ATOM 1878 C CA . LEU B 1 14 ? -63.344 11.477 9.5 1 89.75 14 LEU B CA 1
ATOM 1879 C C . LEU B 1 14 ? -62.344 11.602 8.352 1 89.75 14 LEU B C 1
ATOM 1881 O O . LEU B 1 14 ? -61.125 11.555 8.57 1 89.75 14 LEU B O 1
ATOM 1885 N N . GLN B 1 15 ? -62.875 11.805 7.172 1 90.38 15 GLN B N 1
ATOM 1886 C CA . GLN B 1 15 ? -62.031 11.977 6.004 1 90.38 15 GLN B CA 1
ATOM 1887 C C . GLN B 1 15 ? -61.25 13.281 6.09 1 90.38 15 GLN B C 1
ATOM 1889 O O . GLN B 1 15 ? -60.062 13.32 5.742 1 90.38 15 GLN B O 1
ATOM 1894 N N . ALA B 1 16 ? -61.906 14.266 6.562 1 89.94 16 ALA B N 1
ATOM 1895 C CA . ALA B 1 16 ? -61.25 15.562 6.73 1 89.94 16 ALA B CA 1
ATOM 1896 C C . ALA B 1 16 ? -60.156 15.492 7.805 1 89.94 16 ALA B C 1
ATOM 1898 O O . ALA B 1 16 ? -59.062 16.031 7.625 1 89.94 16 ALA B O 1
ATOM 1899 N N . LEU B 1 17 ? -60.469 14.812 8.867 1 89.88 17 LEU B N 1
ATOM 1900 C CA . LEU B 1 17 ? -59.531 14.641 9.945 1 89.88 17 LEU B CA 1
ATOM 1901 C C . LEU B 1 17 ? -58.312 13.805 9.492 1 89.88 17 LEU B C 1
ATOM 1903 O O . LEU B 1 17 ? -57.188 14.117 9.828 1 89.88 17 LEU B O 1
ATOM 1907 N N . LEU B 1 18 ? -58.594 12.82 8.711 1 91.81 18 LEU B N 1
ATOM 1908 C CA . LEU B 1 18 ? -57.562 11.977 8.172 1 91.81 18 LEU B CA 1
ATOM 1909 C C . LEU B 1 18 ? -56.656 12.773 7.238 1 91.81 18 LEU B C 1
ATOM 1911 O O . LEU B 1 18 ? -55.406 12.641 7.297 1 91.81 18 LEU B O 1
ATOM 1915 N N . LYS B 1 19 ? -57.219 13.531 6.41 1 91.88 19 LYS B N 1
ATOM 1916 C CA . LYS B 1 19 ? -56.469 14.359 5.488 1 91.88 19 LYS B CA 1
ATOM 1917 C C . LYS B 1 19 ? -55.594 15.367 6.242 1 91.88 19 LYS B C 1
ATOM 1919 O O . LYS B 1 19 ? -54.438 15.57 5.902 1 91.88 19 LYS B O 1
ATOM 1924 N N . GLU B 1 20 ? -56.219 15.961 7.211 1 92.19 20 GLU B N 1
ATOM 1925 C CA . GLU B 1 20 ? -55.5 16.938 8.023 1 92.19 20 GLU B CA 1
ATOM 1926 C C . GLU B 1 20 ? -54.344 16.281 8.758 1 92.19 20 GLU B C 1
ATOM 1928 O O . GLU B 1 20 ? -53.219 16.812 8.773 1 92.19 20 GLU B O 1
ATOM 1933 N N . LYS B 1 21 ? -54.594 15.141 9.32 1 91.94 21 LYS B N 1
ATOM 1934 C CA . LYS B 1 21 ? -53.562 14.422 10.047 1 91.94 21 LYS B CA 1
ATOM 1935 C C . LYS B 1 21 ? -52.469 13.945 9.109 1 91.94 21 LYS B C 1
ATOM 1937 O O . LYS B 1 21 ? -51.281 13.992 9.453 1 91.94 21 LYS B O 1
ATOM 1942 N N . THR B 1 22 ? -52.875 13.5 7.953 1 92.69 22 THR B N 1
ATOM 1943 C CA . THR B 1 22 ? -51.906 13.039 6.957 1 92.69 22 THR B CA 1
ATOM 1944 C C . THR B 1 22 ? -51.062 14.195 6.469 1 92.69 22 THR B C 1
ATOM 1946 O O . THR B 1 22 ? -49.844 14.039 6.273 1 92.69 22 THR B O 1
ATOM 1949 N N . GLU B 1 23 ? -51.656 15.281 6.273 1 93.44 23 GLU B N 1
ATOM 1950 C CA . GLU B 1 23 ? -50.938 16.469 5.84 1 93.44 23 GLU B CA 1
ATOM 1951 C C . GLU B 1 23 ? -49.969 16.953 6.926 1 93.44 23 GLU B C 1
ATOM 1953 O O . GLU B 1 23 ? -48.844 17.359 6.633 1 93.44 23 GLU B O 1
ATOM 1958 N N . LYS B 1 24 ? -50.469 16.938 8.141 1 92.75 24 LYS B N 1
ATOM 1959 C CA . LYS B 1 24 ? -49.625 17.312 9.266 1 92.75 24 LYS B CA 1
ATOM 1960 C C . LYS B 1 24 ? -48.406 16.375 9.383 1 92.75 24 LYS B C 1
ATOM 1962 O O . LYS B 1 24 ? -47.281 16.828 9.602 1 92.75 24 LYS B O 1
ATOM 1967 N N . GLN B 1 25 ? -48.656 15.117 9.234 1 92.19 25 GLN B N 1
ATOM 1968 C CA . GLN B 1 25 ? -47.594 14.117 9.273 1 92.19 25 GLN B CA 1
ATOM 1969 C C . GLN B 1 25 ? -46.594 14.336 8.141 1 92.19 25 GLN B C 1
ATOM 1971 O O . GLN B 1 25 ? -45.406 14.203 8.336 1 92.19 25 GLN B O 1
ATOM 1976 N N . ARG B 1 26 ? -47.125 14.625 7.039 1 91.69 26 ARG B N 1
ATOM 1977 C CA . ARG B 1 26 ? -46.281 14.883 5.879 1 91.69 26 ARG B CA 1
ATOM 1978 C C . ARG B 1 26 ? -45.406 16.109 6.098 1 91.69 26 ARG B C 1
ATOM 1980 O O . ARG B 1 26 ? -44.219 16.094 5.801 1 91.69 26 ARG B O 1
ATOM 1987 N N . LYS B 1 27 ? -46 17.125 6.594 1 92.88 27 LYS B N 1
ATOM 1988 C CA . LYS B 1 27 ? -45.281 18.344 6.867 1 92.88 27 LYS B CA 1
ATOM 1989 C C . LYS B 1 27 ? -44.219 18.125 7.938 1 92.88 27 LYS B C 1
ATOM 1991 O O . LYS B 1 27 ? -43.094 18.656 7.836 1 92.88 27 LYS B O 1
ATOM 1996 N N . GLU B 1 28 ? -44.5 17.328 8.906 1 91.31 28 GLU B N 1
ATOM 1997 C CA . GLU B 1 28 ? -43.562 17 9.969 1 91.31 28 GLU B CA 1
ATOM 1998 C C . GLU B 1 28 ? -42.406 16.172 9.438 1 91.31 28 GLU B C 1
ATOM 2000 O O . GLU B 1 28 ? -41.25 16.391 9.805 1 91.31 28 GLU B O 1
ATOM 2005 N N . ARG B 1 29 ? -42.719 15.297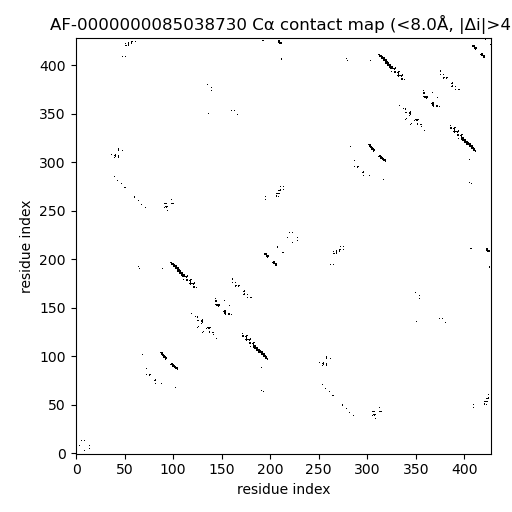 8.633 1 87.38 29 ARG B N 1
ATOM 2006 C CA . ARG B 1 29 ? -41.688 14.453 8.016 1 87.38 29 ARG B CA 1
ATOM 2007 C C . ARG B 1 29 ? -40.781 15.281 7.125 1 87.38 29 ARG B C 1
ATOM 2009 O O . ARG B 1 29 ? -39.562 15.062 7.109 1 87.38 29 ARG B O 1
ATOM 2016 N N . GLU B 1 30 ? -41.281 16.141 6.434 1 90.62 30 GLU B N 1
ATOM 2017 C CA . GLU B 1 30 ? -40.531 17 5.555 1 90.62 30 GLU B CA 1
ATOM 2018 C C . GLU B 1 30 ? -39.594 17.922 6.363 1 90.62 30 GLU B C 1
ATOM 2020 O O . GLU B 1 30 ? -38.438 18.156 5.984 1 90.62 30 GLU B O 1
ATOM 2025 N N . LYS B 1 31 ? -40.188 18.438 7.379 1 90.69 31 LYS B N 1
ATOM 2026 C CA . LYS B 1 31 ? -39.375 19.281 8.25 1 90.69 31 LYS B CA 1
ATOM 2027 C C . LYS B 1 31 ? -38.219 18.5 8.867 1 90.69 31 LYS B C 1
ATOM 2029 O O . LYS B 1 31 ? -37.094 19 8.945 1 90.69 31 LYS B O 1
ATOM 2034 N N . ALA B 1 32 ? -38.469 17.344 9.32 1 85.94 32 ALA B N 1
ATOM 2035 C CA . ALA B 1 32 ? -37.438 16.484 9.898 1 85.94 32 ALA B CA 1
ATOM 2036 C C . ALA B 1 32 ? -36.344 16.141 8.875 1 85.94 32 ALA B C 1
ATOM 2038 O O . ALA B 1 32 ? -35.156 16.141 9.195 1 85.94 32 ALA B O 1
ATOM 2039 N N . ARG B 1 33 ? -36.781 15.914 7.75 1 86.56 33 ARG B N 1
ATOM 2040 C CA . ARG B 1 33 ? -35.875 15.594 6.66 1 86.56 33 ARG B CA 1
ATOM 2041 C C . ARG B 1 33 ? -34.969 16.781 6.34 1 86.56 33 ARG B C 1
ATOM 2043 O O . ARG B 1 33 ? -33.75 16.625 6.191 1 86.56 33 ARG B O 1
ATOM 2050 N N . LYS B 1 34 ? -35.562 17.875 6.25 1 90.12 34 LYS B N 1
ATOM 2051 C CA . LYS B 1 34 ? -34.781 19.078 5.941 1 90.12 34 LYS B CA 1
ATOM 2052 C C . LYS B 1 34 ? -33.781 19.391 7.043 1 90.12 34 LYS B C 1
ATOM 2054 O O . LYS B 1 34 ? -32.656 19.812 6.762 1 90.12 34 LYS B O 1
ATOM 2059 N N . ALA B 1 35 ? -34.188 19.219 8.211 1 88.44 35 ALA B N 1
ATOM 2060 C CA . ALA B 1 35 ? -33.281 19.422 9.344 1 88.44 35 ALA B CA 1
ATOM 2061 C C . ALA B 1 35 ? -32.125 18.438 9.297 1 88.44 35 ALA B C 1
ATOM 2063 O O . ALA B 1 35 ? -30.969 18.812 9.531 1 88.44 35 ALA B O 1
ATOM 2064 N N . TYR B 1 36 ? -32.375 17.25 8.961 1 88.19 36 TYR B N 1
ATOM 2065 C CA . TYR B 1 36 ? -31.359 16.219 8.812 1 88.19 36 TYR B CA 1
ATOM 2066 C C . TYR B 1 36 ? -30.375 16.578 7.703 1 88.19 36 TYR B C 1
ATOM 2068 O O . TYR B 1 36 ? -29.156 16.516 7.891 1 88.19 36 TYR B O 1
ATOM 2076 N N . GLU B 1 37 ? -30.922 16.969 6.672 1 91.38 37 GLU B N 1
ATOM 2077 C CA . GLU B 1 37 ? -30.094 17.297 5.512 1 91.38 37 GLU B CA 1
ATOM 2078 C C . GLU B 1 37 ? -29.219 18.516 5.797 1 91.38 37 GLU B C 1
ATOM 2080 O O . GLU B 1 37 ? -28.047 18.547 5.398 1 91.38 37 GLU B O 1
ATOM 2085 N N . SER B 1 38 ? -29.781 19.453 6.43 1 94.19 38 SER B N 1
ATOM 2086 C CA . SER B 1 38 ? -29 20.641 6.77 1 94.19 38 SER B CA 1
ATOM 2087 C C . SER B 1 38 ? -27.859 20.297 7.727 1 94.19 38 SER B C 1
ATOM 2089 O O . SER B 1 38 ? -26.75 20.812 7.574 1 94.19 38 SER B O 1
ATOM 2091 N N . GLY B 1 39 ? -28.172 19.5 8.68 1 93.5 39 GLY B N 1
ATOM 2092 C CA . GLY B 1 39 ? -27.141 19.047 9.602 1 93.5 39 GLY B CA 1
ATOM 2093 C C . GLY B 1 39 ? -26.047 18.234 8.93 1 93.5 39 GLY B C 1
ATOM 2094 O O . GLY B 1 39 ? -24.859 18.453 9.188 1 93.5 39 GLY B O 1
ATOM 2095 N N . ARG B 1 40 ? -26.453 17.391 8.086 1 94.62 40 ARG B N 1
ATOM 2096 C CA . ARG B 1 40 ? -25.516 16.578 7.316 1 94.62 40 ARG B CA 1
ATOM 2097 C C . ARG B 1 40 ? -24.609 17.453 6.449 1 94.62 40 ARG B C 1
ATOM 2099 O O . ARG B 1 40 ? -23.406 17.25 6.418 1 94.62 40 ARG B O 1
ATOM 2106 N N . ASP B 1 41 ? -25.234 18.406 5.797 1 97.25 41 ASP B N 1
ATOM 2107 C CA . ASP B 1 41 ? -24.469 19.297 4.922 1 97.25 41 ASP B CA 1
ATOM 2108 C C . ASP B 1 41 ? -23.438 20.094 5.711 1 97.25 41 ASP B C 1
ATOM 2110 O O . ASP B 1 41 ? -22.312 20.281 5.246 1 97.25 41 ASP B O 1
ATOM 2114 N N . MET B 1 42 ? -23.797 20.547 6.875 1 96.94 42 MET B N 1
ATOM 2115 C CA . MET B 1 42 ? -22.875 21.297 7.727 1 96.94 42 MET B CA 1
ATOM 2116 C C . MET B 1 42 ? -21.719 20.422 8.18 1 96.94 42 MET B C 1
ATOM 2118 O O . MET B 1 42 ? -20.562 20.859 8.188 1 96.94 42 MET B O 1
ATOM 2122 N N . GLU B 1 43 ? -22.062 19.203 8.5 1 97.12 43 GLU B N 1
ATOM 2123 C CA . GLU B 1 43 ? -21.031 18.25 8.93 1 97.12 43 GLU B CA 1
ATOM 2124 C C . GLU B 1 43 ? -20.047 17.969 7.805 1 97.12 43 GLU B C 1
ATOM 2126 O O . GLU B 1 43 ? -18.828 17.969 8.023 1 97.12 43 GLU B O 1
ATOM 2131 N N . ILE B 1 44 ? -20.531 17.766 6.656 1 98.25 44 ILE B N 1
ATOM 2132 C CA . ILE B 1 44 ? -19.703 17.453 5.5 1 98.25 44 ILE B CA 1
ATOM 2133 C C . ILE B 1 44 ? -18.797 18.656 5.195 1 98.25 44 ILE B C 1
ATOM 2135 O O . ILE B 1 44 ? -17.594 18.484 4.98 1 98.25 44 ILE B O 1
ATOM 2139 N N . GLN B 1 45 ? -19.375 19.812 5.23 1 98.06 45 GLN B N 1
ATOM 2140 C CA . GLN B 1 45 ? -18.594 21.016 4.941 1 98.06 45 GLN B CA 1
ATOM 2141 C C . GLN B 1 45 ? -17.484 21.203 5.965 1 98.06 45 GLN B C 1
ATOM 2143 O O . GLN B 1 45 ? -16.344 21.547 5.602 1 98.06 45 GLN B O 1
ATOM 2148 N N . ASP B 1 46 ? -17.812 20.969 7.156 1 98.31 46 ASP B N 1
ATOM 2149 C CA . ASP B 1 46 ? -16.844 21.141 8.234 1 98.31 46 ASP B CA 1
ATOM 2150 C C . ASP B 1 46 ? -15.68 20.156 8.086 1 98.31 46 ASP B C 1
ATOM 2152 O O . ASP B 1 46 ? -14.516 20.562 8.078 1 98.31 46 ASP B O 1
ATOM 2156 N N . LEU B 1 47 ? -15.969 18.938 7.93 1 98.56 47 LEU B N 1
ATOM 2157 C CA . LEU B 1 47 ? -14.953 17.906 7.82 1 98.56 47 LEU B CA 1
ATOM 2158 C C . LEU B 1 47 ? -14.133 18.078 6.547 1 98.56 47 LEU B C 1
ATOM 2160 O O . LEU B 1 47 ? -12.906 17.938 6.57 1 98.56 47 LEU B O 1
ATOM 2164 N N . MET B 1 48 ? -14.82 18.422 5.477 1 98.44 48 MET B N 1
ATOM 2165 C CA . MET B 1 48 ? -14.125 18.625 4.203 1 98.44 48 MET B CA 1
ATOM 2166 C C . MET B 1 48 ? -13.18 19.828 4.281 1 98.44 48 MET B C 1
ATOM 2168 O O . MET B 1 48 ? -12.086 19.797 3.715 1 98.44 48 MET B O 1
ATOM 2172 N N . SER B 1 49 ? -13.609 20.828 4.934 1 98.25 49 SER B N 1
ATOM 2173 C CA . SER B 1 49 ? -12.773 22 5.094 1 98.25 49 SER B CA 1
ATOM 2174 C C . SER B 1 49 ? -11.508 21.688 5.879 1 98.25 49 SER B C 1
ATOM 2176 O O . SER B 1 49 ? -10.406 22.094 5.5 1 98.25 49 SER B O 1
ATOM 2178 N N . GLU B 1 50 ? -11.688 20.953 6.938 1 98.38 50 GLU B N 1
ATOM 2179 C CA . GLU B 1 50 ? -10.523 20.578 7.738 1 98.38 50 GLU B CA 1
ATOM 2180 C C . GLU B 1 50 ? -9.617 19.625 6.973 1 98.38 50 GLU B C 1
ATOM 2182 O O . GLU B 1 50 ? -8.391 19.75 7.027 1 98.38 50 GLU B O 1
ATOM 2187 N N . ALA B 1 51 ? -10.172 18.656 6.258 1 98.38 51 ALA B N 1
ATOM 2188 C CA . ALA B 1 51 ? -9.391 17.75 5.426 1 98.38 51 ALA B CA 1
ATOM 2189 C C . ALA B 1 51 ? -8.57 18.516 4.391 1 98.38 51 ALA B C 1
ATOM 2191 O O . ALA B 1 51 ? -7.391 18.234 4.191 1 98.38 51 ALA B O 1
ATOM 2192 N N . SER B 1 52 ? -9.203 19.469 3.793 1 97.69 52 SER B N 1
ATOM 2193 C CA . SER B 1 52 ? -8.531 20.297 2.791 1 97.69 52 SER B CA 1
ATOM 2194 C C . SER B 1 52 ? -7.383 21.094 3.406 1 97.69 52 SER B C 1
ATOM 2196 O O . SER B 1 52 ? -6.305 21.203 2.812 1 97.69 52 SER B O 1
ATOM 2198 N N . TYR B 1 53 ? -7.621 21.656 4.531 1 98.06 53 TYR B N 1
ATOM 2199 C CA . TYR B 1 53 ? -6.594 22.406 5.246 1 98.06 53 TYR B CA 1
ATOM 2200 C C . TYR B 1 53 ? -5.383 21.516 5.543 1 98.06 53 TYR B C 1
ATOM 2202 O O . TYR B 1 53 ? -4.242 21.922 5.281 1 98.06 53 TYR B O 1
ATOM 2210 N N . LEU B 1 54 ? -5.629 20.344 6.039 1 98 54 LEU B N 1
ATOM 2211 C CA . LEU B 1 54 ? -4.547 19.422 6.371 1 98 54 LEU B CA 1
ATOM 2212 C C . LEU B 1 54 ? -3.795 19 5.117 1 98 54 LEU B C 1
ATOM 2214 O O . LEU B 1 54 ? -2.568 18.875 5.133 1 98 54 LEU B O 1
ATOM 2218 N N . THR B 1 55 ? -4.562 18.734 4.043 1 97.69 55 THR B N 1
ATOM 2219 C CA . THR B 1 55 ? -3.93 18.391 2.775 1 97.69 55 THR B CA 1
ATOM 2220 C C . THR B 1 55 ? -2.988 19.5 2.314 1 97.69 55 THR B C 1
ATOM 2222 O O . THR B 1 55 ? -1.856 19.234 1.906 1 97.69 55 THR B O 1
ATOM 2225 N N . GLU B 1 56 ? -3.406 20.672 2.434 1 97.69 56 GLU B N 1
ATOM 2226 C CA . GLU B 1 56 ? -2.592 21.828 2.031 1 97.69 56 GLU B CA 1
ATOM 2227 C C . GLU B 1 56 ? -1.334 21.938 2.889 1 97.69 56 GLU B C 1
ATOM 2229 O O . GLU B 1 56 ? -0.257 22.25 2.381 1 97.69 56 GLU B O 1
ATOM 2234 N N . ARG B 1 57 ? -1.469 21.688 4.152 1 98 57 ARG B N 1
ATOM 2235 C CA . ARG B 1 57 ? -0.326 21.75 5.059 1 98 57 ARG B CA 1
ATOM 2236 C C . ARG B 1 57 ? 0.671 20.641 4.762 1 98 57 ARG B C 1
ATOM 2238 O O . ARG B 1 57 ? 1.884 20.859 4.793 1 98 57 ARG B O 1
ATOM 2245 N N . LEU B 1 58 ? 0.151 19.453 4.473 1 98.12 58 LEU B N 1
ATOM 2246 C CA . LEU B 1 58 ? 1.017 18.344 4.113 1 98.12 58 LEU B CA 1
ATOM 2247 C C . LEU B 1 58 ? 1.775 18.641 2.824 1 98.12 58 LEU B C 1
ATOM 2249 O O . LEU B 1 58 ? 2.965 18.328 2.715 1 98.12 58 LEU B O 1
ATOM 2253 N N . GLU B 1 59 ? 1.085 19.219 1.881 1 97.88 59 GLU B N 1
ATOM 2254 C CA . GLU B 1 59 ? 1.714 19.578 0.613 1 97.88 59 GLU B CA 1
ATOM 2255 C C . GLU B 1 59 ? 2.826 20.609 0.82 1 97.88 59 GLU B C 1
ATOM 2257 O O . GLU B 1 59 ? 3.904 20.484 0.234 1 97.88 59 GLU B O 1
ATOM 2262 N N . ALA B 1 60 ? 2.566 21.609 1.632 1 98.44 60 ALA B N 1
ATOM 2263 C CA . ALA B 1 60 ? 3.562 22.641 1.934 1 98.44 60 ALA B CA 1
ATOM 2264 C C . ALA B 1 60 ? 4.77 22.031 2.645 1 98.44 60 ALA B C 1
ATOM 2266 O O . ALA B 1 60 ? 5.914 22.391 2.352 1 98.44 60 ALA B O 1
ATOM 2267 N N . PHE B 1 61 ? 4.473 21.172 3.561 1 98.56 61 PHE B N 1
ATOM 2268 C CA . PHE B 1 61 ? 5.551 20.516 4.293 1 98.56 61 PHE B CA 1
ATOM 2269 C C . PHE B 1 61 ? 6.406 19.672 3.352 1 98.56 61 PHE B C 1
ATOM 2271 O O . PHE B 1 61 ? 7.633 19.656 3.465 1 98.56 61 PHE B O 1
ATOM 2278 N N . LYS B 1 62 ? 5.758 18.953 2.406 1 98 62 LYS B N 1
ATOM 2279 C CA . LYS B 1 62 ? 6.496 18.156 1.431 1 98 62 LYS B CA 1
ATOM 2280 C C . LYS B 1 62 ? 7.414 19.031 0.582 1 98 62 LYS B C 1
ATOM 2282 O O . LYS B 1 62 ? 8.57 18.688 0.348 1 98 62 LYS B O 1
ATOM 2287 N N . LYS B 1 63 ? 6.949 20.156 0.131 1 98.06 63 LYS B N 1
ATOM 2288 C CA . LYS B 1 63 ? 7.758 21.094 -0.635 1 98.06 63 LYS B CA 1
ATOM 2289 C C . LYS B 1 63 ? 8.961 21.578 0.178 1 98.06 63 LYS B C 1
ATOM 2291 O O . LYS B 1 63 ? 10.078 21.656 -0.339 1 98.06 63 LYS B O 1
ATOM 2296 N N . LYS B 1 64 ? 8.688 21.859 1.408 1 98.5 64 LYS B N 1
ATOM 2297 C CA . LYS B 1 64 ? 9.75 22.266 2.314 1 98.5 64 LYS B CA 1
ATOM 2298 C C . LYS B 1 64 ? 10.812 21.188 2.459 1 98.5 64 LYS B C 1
ATOM 2300 O O . LYS B 1 64 ? 12.008 21.469 2.406 1 98.5 64 LYS B O 1
ATOM 2305 N N . CYS B 1 65 ? 10.375 19.953 2.637 1 98.31 65 CYS B N 1
ATOM 2306 C CA . CYS B 1 65 ? 11.289 18.828 2.748 1 98.31 65 CYS B CA 1
ATOM 2307 C C . CYS B 1 65 ? 12.164 18.703 1.502 1 98.31 65 CYS B C 1
ATOM 2309 O O . CYS B 1 65 ? 13.375 18.516 1.602 1 98.31 65 CYS B O 1
ATOM 2311 N N . HIS B 1 66 ? 11.508 18.828 0.359 1 97.81 66 HIS B N 1
ATOM 2312 C CA . HIS B 1 66 ? 12.258 18.75 -0.889 1 97.81 66 HIS B CA 1
ATOM 2313 C C . HIS B 1 66 ? 13.359 19.812 -0.927 1 97.81 66 HIS B C 1
ATOM 2315 O O . HIS B 1 66 ? 14.523 19.5 -1.191 1 97.81 66 HIS B O 1
ATOM 2321 N N . GLU B 1 67 ? 13.047 21 -0.626 1 97.81 67 GLU B N 1
ATOM 2322 C CA . GLU B 1 67 ? 13.992 22.109 -0.7 1 97.81 67 GLU B CA 1
ATOM 2323 C C . GLU B 1 67 ? 15.133 21.922 0.297 1 97.81 67 GLU B C 1
ATOM 2325 O O . GLU B 1 67 ? 16.312 22.062 -0.062 1 97.81 67 GLU B O 1
ATOM 2330 N N . ARG B 1 68 ? 14.758 21.594 1.478 1 97.69 68 ARG B N 1
ATOM 2331 C CA . ARG B 1 68 ? 15.75 21.469 2.545 1 97.69 68 ARG B CA 1
ATOM 2332 C C . ARG B 1 68 ? 16.656 20.266 2.314 1 97.69 68 ARG B C 1
ATOM 2334 O O . ARG B 1 68 ? 17.875 20.359 2.502 1 97.69 68 ARG B O 1
ATOM 2341 N N . MET B 1 69 ? 16.109 19.219 1.877 1 96.5 69 MET B N 1
ATOM 2342 C CA . MET B 1 69 ? 16.906 18 1.684 1 96.5 69 MET B CA 1
ATOM 2343 C C . MET B 1 69 ? 17.766 18.109 0.427 1 96.5 69 MET B C 1
ATOM 2345 O O . MET B 1 69 ? 18.844 17.516 0.358 1 96.5 69 MET B O 1
ATOM 2349 N N . ASP B 1 70 ? 17.312 18.859 -0.521 1 95 70 ASP B N 1
ATOM 2350 C CA . ASP B 1 70 ? 18.172 19.156 -1.665 1 95 70 ASP B CA 1
ATOM 2351 C C . ASP B 1 70 ? 19.422 19.906 -1.228 1 95 70 ASP B C 1
ATOM 2353 O O . ASP B 1 70 ? 20.531 19.578 -1.677 1 95 70 ASP B O 1
ATOM 2357 N N . THR B 1 71 ? 19.203 20.859 -0.424 1 94.38 71 THR B N 1
ATOM 2358 C CA . THR B 1 71 ? 20.328 21.625 0.112 1 94.38 71 THR B CA 1
ATOM 2359 C C . THR B 1 71 ? 21.25 20.719 0.909 1 94.38 71 THR B C 1
ATOM 2361 O O . THR B 1 71 ? 22.484 20.812 0.778 1 94.38 71 THR B O 1
ATOM 2364 N N . GLN B 1 72 ? 20.688 19.844 1.692 1 93.38 72 GLN B N 1
ATOM 2365 C CA . GLN B 1 72 ? 21.469 18.906 2.492 1 93.38 72 GLN B CA 1
ATOM 2366 C C . GLN B 1 72 ? 22.266 17.953 1.603 1 93.38 72 GLN B C 1
ATOM 2368 O O . GLN B 1 72 ? 23.406 17.594 1.932 1 93.38 72 GLN B O 1
ATOM 2373 N N . ALA B 1 73 ? 21.703 17.516 0.522 1 92 73 ALA B N 1
ATOM 2374 C CA . ALA B 1 73 ? 22.375 16.625 -0.413 1 92 73 ALA B CA 1
ATOM 2375 C C . ALA B 1 73 ? 23.672 17.25 -0.935 1 92 73 ALA B C 1
ATOM 2377 O O . ALA B 1 73 ? 24.703 16.594 -1.029 1 92 73 ALA B O 1
ATOM 2378 N N . VAL B 1 74 ? 23.656 18.531 -1.254 1 89.62 74 VAL B N 1
ATOM 2379 C CA . VAL B 1 74 ? 24.812 19.266 -1.757 1 89.62 74 VAL B CA 1
ATOM 2380 C C . VAL B 1 74 ? 25.891 19.328 -0.681 1 89.62 74 VAL B C 1
ATOM 2382 O O . VAL B 1 74 ? 27.062 19.078 -0.957 1 89.62 74 VAL B O 1
ATOM 2385 N N . LYS B 1 75 ? 25.469 19.578 0.508 1 88.81 75 LYS B N 1
ATOM 2386 C CA . LYS B 1 75 ? 26.406 19.672 1.617 1 88.81 75 LYS B CA 1
ATOM 2387 C C . LYS B 1 75 ? 27.078 18.312 1.873 1 88.81 75 LYS B C 1
ATOM 2389 O O . LYS B 1 75 ? 28.281 18.25 2.105 1 88.81 75 LYS B O 1
ATOM 2394 N N . LEU B 1 76 ? 26.281 17.297 1.865 1 86.38 76 LEU B N 1
ATOM 2395 C CA . LEU B 1 76 ? 26.781 15.945 2.1 1 86.38 76 LEU B CA 1
ATOM 2396 C C . LEU B 1 76 ? 27.781 15.547 1.019 1 86.38 76 LEU B C 1
ATOM 2398 O O . LEU B 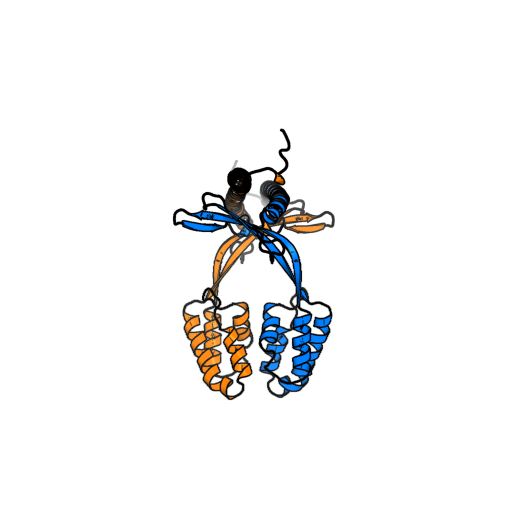1 76 ? 28.781 14.898 1.308 1 86.38 76 LEU B O 1
ATOM 2402 N N . ALA B 1 77 ? 27.5 15.906 -0.157 1 83.88 77 ALA B N 1
ATOM 2403 C CA . ALA B 1 77 ? 28.391 15.602 -1.272 1 83.88 77 ALA B CA 1
ATOM 2404 C C . ALA B 1 77 ? 29.734 16.328 -1.115 1 83.88 77 ALA B C 1
ATOM 2406 O O . ALA B 1 77 ? 30.781 15.758 -1.413 1 83.88 77 ALA B O 1
ATOM 2407 N N . GLU B 1 78 ? 29.719 17.484 -0.647 1 82.38 78 GLU B N 1
ATOM 2408 C CA . GLU B 1 78 ? 30.922 18.281 -0.456 1 82.38 78 GLU B CA 1
ATOM 2409 C C . GLU B 1 78 ? 31.812 17.688 0.631 1 82.38 78 GLU B C 1
ATOM 2411 O O . GLU B 1 78 ? 33.031 17.75 0.541 1 82.38 78 GLU B O 1
ATOM 2416 N N . TYR B 1 79 ? 31.156 17.094 1.596 1 77.81 79 TYR B N 1
ATOM 2417 C CA . TYR B 1 79 ? 31.922 16.531 2.709 1 77.81 79 TYR B CA 1
ATOM 2418 C C . TYR B 1 79 ? 32.25 15.07 2.453 1 77.81 79 TYR B C 1
ATOM 2420 O O . TYR B 1 79 ? 32.969 14.438 3.242 1 77.81 79 TYR B O 1
ATOM 2428 N N . GLY B 1 80 ? 31.844 14.57 1.329 1 72.94 80 GLY B N 1
ATOM 2429 C CA . GLY B 1 80 ? 32.156 13.203 0.933 1 72.94 80 GLY B CA 1
ATOM 2430 C C . GLY B 1 80 ? 31.344 12.172 1.709 1 72.94 80 GLY B C 1
ATOM 2431 O O . GLY B 1 80 ? 31.781 11.023 1.849 1 72.94 80 GLY B O 1
ATOM 2432 N N . GLU B 1 81 ? 30.281 12.625 2.338 1 70.12 81 GLU B N 1
ATOM 2433 C CA . GLU B 1 81 ? 29.516 11.727 3.189 1 70.12 81 GLU B CA 1
ATOM 2434 C C . GLU B 1 81 ? 28.359 11.086 2.418 1 70.12 81 GLU B C 1
ATOM 2436 O O . GLU B 1 81 ? 27.641 10.25 2.959 1 70.12 81 GLU B O 1
ATOM 2441 N N . LEU B 1 82 ? 28.188 11.461 1.215 1 69.75 82 LEU B N 1
ATOM 2442 C CA . LEU B 1 82 ? 27.203 10.781 0.389 1 69.75 82 LEU B CA 1
ATOM 2443 C C . LEU B 1 82 ? 27.781 9.523 -0.239 1 69.75 82 LEU B C 1
ATOM 2445 O O . LEU B 1 82 ? 28.906 9.547 -0.762 1 69.75 82 LEU B O 1
ATOM 2449 N N . ARG B 1 83 ? 26.969 8.594 -0.104 1 72.75 83 ARG B N 1
ATOM 2450 C CA . ARG B 1 83 ? 27.438 7.367 -0.746 1 72.75 83 ARG B CA 1
ATOM 2451 C C . ARG B 1 83 ? 27.562 7.555 -2.254 1 72.75 83 ARG B C 1
ATOM 2453 O O . ARG B 1 83 ? 26.719 8.195 -2.881 1 72.75 83 ARG B O 1
ATOM 2460 N N . SER B 1 84 ? 28.75 7.133 -2.746 1 69.38 84 SER B N 1
ATOM 2461 C CA . SER B 1 84 ? 29.047 7.293 -4.168 1 69.38 84 SER B CA 1
ATOM 2462 C C . SER B 1 84 ? 27.953 6.656 -5.027 1 69.38 84 SER B C 1
ATOM 2464 O O . SER B 1 84 ? 27.672 7.133 -6.125 1 69.38 84 SER B O 1
ATOM 2466 N N . ASN B 1 85 ? 27.234 5.688 -4.465 1 73.31 85 ASN B N 1
ATOM 2467 C CA . ASN B 1 85 ? 26.266 4.941 -5.262 1 73.31 85 ASN B CA 1
ATOM 2468 C C . ASN B 1 85 ? 24.844 5.375 -4.961 1 73.31 85 ASN B C 1
ATOM 2470 O O . ASN B 1 85 ? 23.875 4.781 -5.461 1 73.31 85 ASN B O 1
ATOM 2474 N N . SER B 1 86 ? 24.828 6.582 -4.266 1 79.19 86 SER B N 1
ATOM 2475 C CA . SER B 1 86 ? 23.469 7.004 -3.936 1 79.19 86 SER B CA 1
ATOM 2476 C C . SER B 1 86 ? 22.812 7.711 -5.113 1 79.19 86 SER B C 1
ATOM 2478 O O . SER B 1 86 ? 23.438 8.531 -5.781 1 79.19 86 SER B O 1
ATOM 2480 N N . LYS B 1 87 ? 21.578 7.281 -5.488 1 82.19 87 LYS B N 1
ATOM 2481 C CA . LYS B 1 87 ? 20.812 7.922 -6.551 1 82.19 87 LYS B CA 1
ATOM 2482 C C . LYS B 1 87 ? 19.844 8.969 -5.984 1 82.19 87 LYS B C 1
ATOM 2484 O O . LYS B 1 87 ? 18.75 9.148 -6.504 1 82.19 87 LYS B O 1
ATOM 2489 N N . GLY B 1 88 ? 20.281 9.562 -4.812 1 87.75 88 GLY B N 1
ATOM 2490 C CA . GLY B 1 88 ? 19.5 10.641 -4.238 1 87.75 88 GLY B CA 1
ATOM 2491 C C . GLY B 1 88 ? 18.953 10.312 -2.861 1 87.75 88 GLY B C 1
ATOM 2492 O O . GLY B 1 88 ? 18.469 11.195 -2.152 1 87.75 88 GLY B O 1
ATOM 2493 N N . GLY B 1 89 ? 19.016 9.086 -2.525 1 92.81 89 GLY B N 1
ATOM 2494 C CA . GLY B 1 89 ? 18.594 8.688 -1.185 1 92.81 89 GLY B CA 1
ATOM 2495 C C . GLY B 1 89 ? 19.703 8.859 -0.154 1 92.81 89 GLY B C 1
ATOM 2496 O O . GLY B 1 89 ? 20.875 8.664 -0.457 1 92.81 89 GLY B O 1
ATOM 2497 N N . PHE B 1 90 ? 19.438 9.336 1.014 1 94.69 90 PHE B N 1
ATOM 2498 C CA . PHE B 1 90 ? 20.391 9.453 2.107 1 94.69 90 PHE B CA 1
ATOM 2499 C C . PHE B 1 90 ? 19.672 9.688 3.432 1 94.69 90 PHE B C 1
ATOM 2501 O O . PHE B 1 90 ? 18.484 9.992 3.451 1 94.69 90 PHE B O 1
ATOM 2508 N N . THR B 1 91 ? 20.391 9.5 4.477 1 95.5 91 THR B N 1
ATOM 2509 C CA . THR B 1 91 ? 19.875 9.734 5.824 1 95.5 91 THR B CA 1
ATOM 2510 C C . THR B 1 91 ? 20.734 10.758 6.559 1 95.5 91 THR B C 1
ATOM 2512 O O . THR B 1 91 ? 21.969 10.727 6.477 1 95.5 91 THR B O 1
ATOM 2515 N N . ILE B 1 92 ? 20.109 11.695 7.176 1 95.56 92 ILE B N 1
ATOM 2516 C CA . ILE B 1 92 ? 20.797 12.57 8.117 1 95.56 92 ILE B CA 1
ATOM 2517 C C . ILE B 1 92 ? 20.328 12.273 9.539 1 95.56 92 ILE B C 1
ATOM 2519 O O . ILE B 1 92 ? 19.141 12.07 9.773 1 95.56 92 ILE B O 1
ATOM 2523 N N . LYS B 1 93 ? 21.266 12.281 10.406 1 96 93 LYS B N 1
ATOM 2524 C CA . LYS B 1 93 ? 21 11.961 11.805 1 96 93 LYS B CA 1
ATOM 2525 C C . LYS B 1 93 ? 21.406 13.109 12.727 1 96 93 LYS B C 1
ATOM 2527 O O . LYS B 1 93 ? 22.438 13.742 12.508 1 96 93 LYS B O 1
ATOM 2532 N N . HIS B 1 94 ? 20.594 13.336 13.719 1 96.94 94 HIS B N 1
ATOM 2533 C CA . HIS B 1 94 ? 20.938 14.32 14.734 1 96.94 94 HIS B CA 1
ATOM 2534 C C . HIS B 1 94 ? 22.156 13.891 15.531 1 96.94 94 HIS B C 1
ATOM 2536 O O . HIS B 1 94 ? 22.375 12.695 15.758 1 96.94 94 HIS B O 1
ATOM 2542 N N . SER B 1 95 ? 22.953 14.836 16.016 1 95.69 95 SER B N 1
ATOM 2543 C CA . SER B 1 95 ? 24.172 14.555 16.75 1 95.69 95 SER B CA 1
ATOM 2544 C C . SER B 1 95 ? 23.891 13.789 18.031 1 95.69 95 SER B C 1
ATOM 2546 O O . SER B 1 95 ? 24.734 13.016 18.5 1 95.69 95 SER B O 1
ATOM 2548 N N . LYS B 1 96 ? 22.672 13.969 18.531 1 95.44 96 LYS B N 1
ATOM 2549 C CA . LYS B 1 96 ? 22.281 13.258 19.75 1 95.44 96 LYS B CA 1
ATOM 2550 C C . LYS B 1 96 ? 21.922 11.805 19.438 1 95.44 96 LYS B C 1
ATOM 2552 O O . LYS B 1 96 ? 21.719 11.008 20.359 1 95.44 96 LYS B O 1
ATOM 2557 N N . GLY B 1 97 ? 21.672 11.516 18.25 1 94.5 97 GLY B N 1
ATOM 2558 C CA . GLY B 1 97 ? 21.438 10.141 17.828 1 94.5 97 GLY B CA 1
ATOM 2559 C C . GLY B 1 97 ? 20.016 9.68 18.016 1 94.5 97 GLY B C 1
ATOM 2560 O O . GLY B 1 97 ? 19.734 8.484 18 1 94.5 97 GLY B O 1
ATOM 2561 N N . ASN B 1 98 ? 19.125 10.609 18.188 1 96.38 98 ASN B N 1
ATOM 2562 C CA . ASN B 1 98 ? 17.766 10.195 18.547 1 96.38 98 ASN B CA 1
ATOM 2563 C C . ASN B 1 98 ? 16.766 10.555 17.453 1 96.38 98 ASN B C 1
ATOM 2565 O O . ASN B 1 98 ? 15.586 10.211 17.547 1 96.38 98 ASN B O 1
ATOM 2569 N N . LEU B 1 99 ? 17.172 11.305 16.438 1 97.88 99 LEU B N 1
ATOM 2570 C CA . LEU B 1 99 ? 16.328 11.695 15.312 1 97.88 99 LEU B CA 1
ATOM 2571 C C . LEU B 1 99 ? 17.031 11.422 13.984 1 97.88 99 LEU B C 1
ATOM 2573 O O . LEU B 1 99 ? 18.234 11.617 13.859 1 97.88 99 LEU B O 1
ATOM 2577 N N . ALA B 1 100 ? 16.281 11.016 13.047 1 97.94 100 ALA B N 1
ATOM 2578 C CA . ALA B 1 100 ? 16.812 10.773 11.711 1 97.94 100 ALA B CA 1
ATOM 2579 C C . ALA B 1 100 ? 15.773 11.047 10.641 1 97.94 100 ALA B C 1
ATOM 2581 O O . ALA B 1 100 ? 14.586 10.758 10.828 1 97.94 100 ALA B O 1
ATOM 2582 N N . ILE B 1 101 ? 16.188 11.625 9.578 1 98.31 101 ILE B N 1
ATOM 2583 C CA . ILE B 1 101 ? 15.344 11.828 8.398 1 98.31 101 ILE B CA 1
ATOM 2584 C C . ILE B 1 101 ? 15.984 11.148 7.191 1 98.31 101 ILE B C 1
ATOM 2586 O O . ILE B 1 101 ? 17.172 11.352 6.918 1 98.31 101 ILE B O 1
ATOM 2590 N N . THR B 1 102 ? 15.234 10.398 6.535 1 97.12 102 THR B N 1
ATOM 2591 C CA . THR B 1 102 ? 15.734 9.688 5.363 1 97.12 102 THR B CA 1
ATOM 2592 C C . THR B 1 102 ? 14.984 10.125 4.105 1 97.12 102 THR B C 1
ATOM 2594 O O . THR B 1 102 ? 13.758 10.133 4.082 1 97.12 102 THR B O 1
ATOM 2597 N N . ARG B 1 103 ? 15.672 10.562 3.16 1 96.38 103 ARG B N 1
ATOM 2598 C CA . ARG B 1 103 ? 15.125 10.75 1.818 1 96.38 103 ARG B CA 1
ATOM 2599 C C . ARG B 1 103 ? 15.18 9.453 1.02 1 96.38 103 ARG B C 1
ATOM 2601 O O . ARG B 1 103 ? 16.25 8.859 0.854 1 96.38 103 ARG B O 1
ATOM 2608 N N . ILE B 1 104 ? 14.039 9.055 0.521 1 94.94 104 ILE B N 1
ATOM 2609 C CA . ILE B 1 104 ? 13.945 7.781 -0.192 1 94.94 104 ILE B CA 1
ATOM 2610 C C . ILE B 1 104 ? 13.609 8.039 -1.659 1 94.94 104 ILE B C 1
ATOM 2612 O O . ILE B 1 104 ? 12.766 8.891 -1.971 1 94.94 104 ILE B O 1
ATOM 2616 N N . ARG B 1 105 ? 14.273 7.332 -2.486 1 93.06 105 ARG B N 1
ATOM 2617 C CA . ARG B 1 105 ? 13.938 7.348 -3.906 1 93.06 105 ARG B CA 1
ATOM 2618 C C . ARG B 1 105 ? 12.711 6.484 -4.184 1 93.06 105 ARG B C 1
ATOM 2620 O O . ARG B 1 105 ? 12.758 5.262 -4.016 1 93.06 105 ARG B O 1
ATOM 2627 N N . SER B 1 106 ? 11.664 7.148 -4.562 1 92.12 106 SER B N 1
ATOM 2628 C CA . SER B 1 106 ? 10.445 6.43 -4.918 1 92.12 106 SER B CA 1
ATOM 2629 C C . SER B 1 106 ? 10.398 6.113 -6.406 1 92.12 106 SER B C 1
ATOM 2631 O O . SER B 1 106 ? 10.562 7.004 -7.242 1 92.12 106 SER B O 1
ATOM 2633 N N . THR B 1 107 ? 10.18 4.82 -6.75 1 92.38 107 THR B N 1
ATOM 2634 C CA . THR B 1 107 ? 10.164 4.414 -8.148 1 92.38 107 THR B CA 1
ATOM 2635 C C . THR B 1 107 ? 8.883 3.662 -8.484 1 92.38 107 THR B C 1
ATOM 2637 O O . THR B 1 107 ? 8.219 3.127 -7.594 1 92.38 107 THR B O 1
ATOM 2640 N N . ASN B 1 108 ? 8.508 3.727 -9.711 1 92.38 108 ASN B N 1
ATOM 2641 C CA . ASN B 1 108 ? 7.402 2.951 -10.258 1 92.38 108 ASN B CA 1
ATOM 2642 C C . ASN B 1 108 ? 7.883 1.926 -11.281 1 92.38 108 ASN B C 1
ATOM 2644 O O . ASN B 1 108 ? 8.602 2.271 -12.227 1 92.38 108 ASN B O 1
ATOM 2648 N N . PRO B 1 109 ? 7.484 0.68 -11.016 1 94.12 109 PRO B N 1
ATOM 2649 C CA . PRO B 1 109 ? 7.801 -0.304 -12.055 1 94.12 109 PRO B CA 1
ATOM 2650 C C . PRO B 1 109 ? 6.918 -0.164 -13.289 1 94.12 109 PRO B C 1
ATOM 2652 O O . PRO B 1 109 ? 5.793 0.326 -13.195 1 94.12 109 PRO B O 1
ATOM 2655 N N . TYR B 1 110 ? 7.445 -0.533 -14.438 1 94.25 110 TYR B N 1
ATOM 2656 C CA . TYR B 1 110 ? 6.645 -0.575 -15.656 1 94.25 110 TYR B CA 1
ATOM 2657 C C . TYR B 1 110 ? 7.219 -1.576 -16.656 1 94.25 110 TYR B C 1
ATOM 2659 O O . TYR B 1 110 ? 8.391 -1.952 -16.562 1 94.25 110 TYR B O 1
ATOM 2667 N N . TRP B 1 111 ? 6.344 -2.033 -17.516 1 95.62 111 TRP B N 1
ATOM 2668 C CA . TRP B 1 111 ? 6.719 -2.859 -18.672 1 95.62 111 TRP B CA 1
ATOM 2669 C C . TRP B 1 111 ? 6.793 -2.023 -19.938 1 95.62 111 TRP B C 1
ATOM 2671 O O . TRP B 1 111 ? 5.863 -1.273 -20.25 1 95.62 111 TRP B O 1
ATOM 2681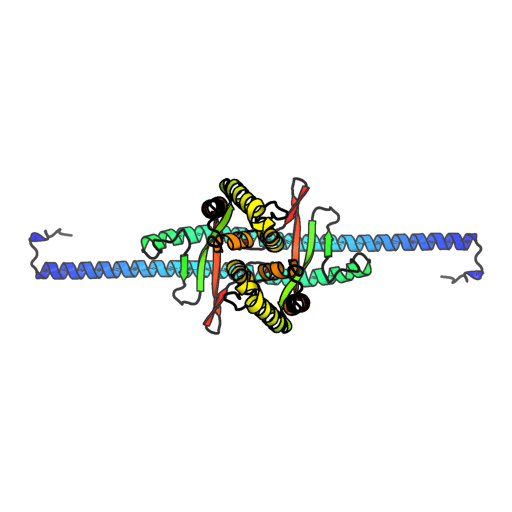 N N . ASP B 1 112 ? 7.902 -2.1 -20.688 1 95.69 112 ASP B N 1
ATOM 2682 C CA . ASP B 1 112 ? 7.926 -1.394 -21.969 1 95.69 112 ASP B CA 1
ATOM 2683 C C . ASP B 1 112 ? 7.352 -2.264 -23.078 1 95.69 112 ASP B C 1
ATOM 2685 O O . ASP B 1 112 ? 6.695 -3.271 -22.812 1 95.69 112 ASP B O 1
ATOM 2689 N N . GLU B 1 113 ? 7.43 -1.838 -24.328 1 95.5 113 GLU B N 1
ATOM 2690 C CA . GLU B 1 113 ? 6.742 -2.436 -25.469 1 95.5 113 GLU B CA 1
ATOM 2691 C C . GLU B 1 113 ? 7.199 -3.873 -25.688 1 95.5 113 GLU B C 1
ATOM 2693 O O . GLU B 1 113 ? 6.473 -4.672 -26.281 1 95.5 113 GLU B O 1
ATOM 2698 N N . ARG B 1 114 ? 8.383 -4.301 -25.25 1 96.56 114 ARG B N 1
ATOM 2699 C CA . ARG B 1 114 ? 8.922 -5.641 -25.453 1 96.56 114 ARG B CA 1
ATOM 2700 C C . ARG B 1 114 ? 8.109 -6.68 -24.688 1 96.56 114 ARG B C 1
ATOM 2702 O O . ARG B 1 114 ? 8.148 -7.867 -25.016 1 96.56 114 ARG B O 1
ATOM 2709 N N . SER B 1 115 ? 7.332 -6.211 -23.672 1 97.69 115 SER B N 1
ATOM 2710 C CA . SER B 1 115 ? 6.531 -7.137 -22.875 1 97.69 115 SER B CA 1
ATOM 2711 C C . SER B 1 115 ? 5.434 -7.781 -23.719 1 97.69 115 SER B C 1
ATOM 2713 O O . SER B 1 115 ? 5.074 -8.938 -23.484 1 97.69 115 SER B O 1
ATOM 2715 N N . ALA B 1 116 ? 4.949 -7.047 -24.688 1 97.06 116 ALA B N 1
ATOM 2716 C CA . ALA B 1 116 ? 3.895 -7.594 -25.531 1 97.06 116 ALA B CA 1
ATOM 2717 C C . ALA B 1 116 ? 4.398 -8.805 -26.328 1 97.06 116 ALA B C 1
ATOM 2719 O O . ALA B 1 116 ? 3.736 -9.844 -26.359 1 97.06 116 ALA B O 1
ATOM 2720 N N . LYS B 1 117 ? 5.523 -8.633 -26.891 1 98 117 LYS B N 1
ATOM 2721 C CA . LYS B 1 117 ? 6.125 -9.742 -27.625 1 98 117 LYS B CA 1
ATOM 2722 C C . LYS B 1 117 ? 6.488 -10.891 -26.703 1 98 117 LYS B C 1
ATOM 2724 O O . LYS B 1 117 ? 6.332 -12.062 -27.062 1 98 117 LYS B O 1
ATOM 2729 N N . ALA B 1 118 ? 7.031 -10.555 -25.516 1 98.31 118 ALA B N 1
ATOM 2730 C CA . ALA B 1 118 ? 7.363 -11.578 -24.531 1 98.31 118 ALA B CA 1
ATOM 2731 C C . ALA B 1 118 ? 6.152 -12.445 -24.203 1 98.31 118 ALA B C 1
ATOM 2733 O O . AL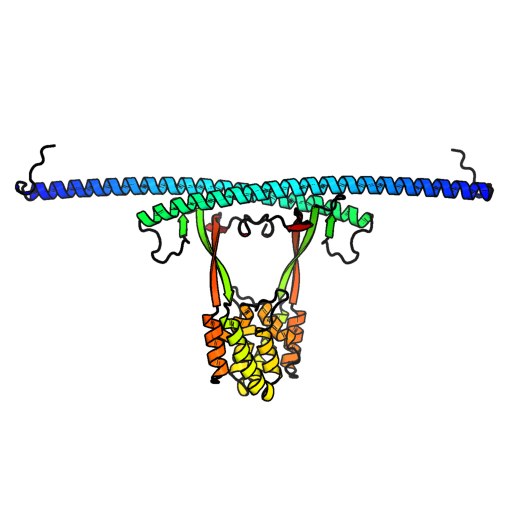A B 1 118 ? 6.227 -13.672 -24.266 1 98.31 118 ALA B O 1
ATOM 2734 N N . VAL B 1 119 ? 5.012 -11.797 -23.953 1 98.19 119 VAL B N 1
ATOM 2735 C CA . VAL B 1 119 ? 3.773 -12.477 -23.594 1 98.19 119 VAL B CA 1
ATOM 2736 C C . VAL B 1 119 ? 3.312 -13.367 -24.734 1 98.19 119 VAL B C 1
ATOM 2738 O O . VAL B 1 119 ? 2.891 -14.508 -24.516 1 98.19 119 VAL B O 1
ATOM 2741 N N . GLU B 1 120 ? 3.432 -12.852 -25.891 1 98.31 120 GLU B N 1
ATOM 2742 C CA . GLU B 1 120 ? 3.049 -13.617 -27.078 1 98.31 120 GLU B CA 1
ATOM 2743 C C . GLU B 1 120 ? 3.859 -14.906 -27.188 1 98.31 120 GLU B C 1
ATOM 2745 O O . GLU B 1 120 ? 3.299 -15.984 -27.391 1 98.31 120 GLU B O 1
ATOM 2750 N N . LEU B 1 121 ? 5.164 -14.812 -27.078 1 98.56 121 LEU B N 1
ATOM 2751 C CA . LEU B 1 121 ? 6.051 -15.969 -27.172 1 98.56 121 LEU B CA 1
ATOM 2752 C C . LEU B 1 121 ? 5.738 -16.984 -26.078 1 98.56 121 LEU B C 1
ATOM 2754 O O . LEU B 1 121 ? 5.656 -18.188 -26.359 1 98.56 121 LEU B O 1
ATOM 2758 N N . ILE B 1 122 ? 5.535 -16.531 -24.922 1 98.12 122 ILE B N 1
ATOM 2759 C CA . ILE B 1 122 ? 5.266 -17.406 -23.781 1 98.12 122 ILE B CA 1
ATOM 2760 C C . ILE B 1 122 ? 3.93 -18.109 -23.984 1 98.12 122 ILE B C 1
ATOM 2762 O O . ILE B 1 122 ? 3.836 -19.328 -23.812 1 98.12 122 ILE B O 1
ATOM 2766 N N . LYS B 1 123 ? 2.957 -17.375 -24.406 1 98.12 123 LYS B N 1
ATOM 2767 C CA . LYS B 1 123 ? 1.634 -17.953 -24.609 1 98.12 123 LYS B CA 1
ATOM 2768 C C . LYS B 1 123 ? 1.668 -19 -25.719 1 98.12 123 LYS B C 1
ATOM 2770 O O . LYS B 1 123 ? 1.047 -20.062 -25.594 1 98.12 123 LYS B O 1
ATOM 2775 N N . ASP B 1 124 ? 2.379 -18.703 -26.781 1 98.12 124 ASP B N 1
ATOM 2776 C CA . ASP B 1 124 ? 2.518 -19.672 -27.875 1 98.12 124 ASP B CA 1
ATOM 2777 C C . ASP B 1 124 ? 3.113 -20.984 -27.375 1 98.12 124 ASP B C 1
ATOM 2779 O O . ASP B 1 124 ? 2.613 -22.062 -27.703 1 98.12 124 ASP B O 1
ATOM 2783 N N . PHE B 1 125 ? 4.16 -20.875 -26.641 1 97.81 125 PHE B N 1
ATOM 2784 C CA . PHE B 1 125 ? 4.809 -22.047 -26.094 1 97.81 125 PHE B CA 1
ATOM 2785 C C . PHE B 1 125 ? 3.85 -22.812 -25.188 1 97.81 125 PHE B C 1
ATOM 2787 O O . PHE B 1 125 ? 3.715 -24.047 -25.312 1 97.81 125 PHE B O 1
ATOM 2794 N N . LEU B 1 126 ? 3.164 -22.078 -24.281 1 96.94 126 LEU B N 1
ATOM 2795 C CA . LEU B 1 126 ? 2.268 -22.703 -23.312 1 96.94 126 LEU B CA 1
ATOM 2796 C C . LEU B 1 126 ? 1.113 -23.406 -24.016 1 96.94 126 LEU B C 1
ATOM 2798 O O . LEU B 1 126 ? 0.767 -24.547 -23.672 1 96.94 126 LEU B O 1
ATOM 2802 N N . TYR B 1 127 ? 0.59 -22.812 -25.062 1 97.12 127 TYR B N 1
ATOM 2803 C CA . TYR B 1 127 ? -0.523 -23.391 -25.812 1 97.12 127 TYR B CA 1
ATOM 2804 C C . TYR B 1 127 ? -0.081 -24.625 -26.578 1 97.12 127 TYR B C 1
ATOM 2806 O O . TYR B 1 127 ? -0.776 -25.641 -26.578 1 97.12 127 TYR B O 1
ATOM 2814 N N . ASP B 1 128 ? 1.072 -24.594 -27.094 1 96.19 128 ASP B N 1
ATOM 2815 C CA . ASP B 1 128 ? 1.539 -25.641 -28 1 96.19 128 ASP B CA 1
ATOM 2816 C C . ASP B 1 128 ? 2.088 -26.828 -27.234 1 96.19 128 ASP B C 1
ATOM 2818 O O . ASP B 1 128 ? 1.949 -27.969 -27.672 1 96.19 128 ASP B O 1
ATOM 2822 N N . THR B 1 129 ? 2.668 -26.547 -26.141 1 94.06 129 THR B N 1
ATOM 2823 C CA . THR B 1 129 ? 3.459 -27.594 -25.5 1 94.06 129 THR B CA 1
ATOM 2824 C C . THR B 1 129 ? 2.854 -27.969 -24.156 1 94.06 129 THR B C 1
ATOM 2826 O O . THR B 1 129 ? 2.568 -29.141 -23.906 1 94.06 129 THR B O 1
ATOM 2829 N N . VAL B 1 130 ? 2.576 -27.016 -23.344 1 92.75 130 VAL B N 1
ATOM 2830 C CA . VAL B 1 130 ? 2.207 -27.297 -21.969 1 92.75 130 VAL B CA 1
ATOM 2831 C C . VAL B 1 130 ? 0.752 -27.75 -21.891 1 92.75 130 VAL B C 1
ATOM 2833 O O . VAL B 1 130 ? 0.428 -28.719 -21.188 1 92.75 130 VAL B O 1
ATOM 2836 N N . LYS B 1 131 ? -0.094 -27.078 -22.641 1 94.75 131 LYS B N 1
ATOM 2837 C CA . LYS B 1 131 ? -1.521 -27.391 -22.625 1 94.75 131 LYS B CA 1
ATOM 2838 C C . LYS B 1 131 ? -1.772 -28.844 -22.984 1 94.75 131 LYS B C 1
ATOM 2840 O O . LYS B 1 131 ? -2.596 -29.516 -22.359 1 94.75 131 LYS B O 1
ATOM 2845 N N . LYS B 1 132 ? -1.044 -29.391 -23.922 1 93.31 132 LYS B N 1
ATOM 2846 C CA . LYS B 1 132 ? -1.209 -30.766 -24.391 1 93.31 132 LYS B CA 1
ATOM 2847 C C . LYS B 1 132 ? -0.773 -31.781 -23.328 1 93.31 132 LYS B C 1
ATOM 2849 O O . LYS B 1 132 ? -1.309 -32.875 -23.266 1 93.31 132 LYS B O 1
ATOM 2854 N N . ARG B 1 133 ? 0.128 -31.375 -22.594 1 87.31 133 ARG B N 1
ATOM 2855 C CA . ARG B 1 133 ? 0.687 -32.281 -21.594 1 87.31 133 ARG B CA 1
ATOM 2856 C C . ARG B 1 133 ? -0.097 -32.188 -20.281 1 87.31 133 ARG B C 1
ATOM 2858 O O . ARG B 1 133 ? -0.378 -33.219 -19.656 1 87.31 133 ARG B O 1
ATOM 2865 N N . ASP B 1 134 ? -0.401 -30.969 -19.891 1 88.56 134 ASP B N 1
ATOM 2866 C CA . ASP B 1 134 ? -1.024 -30.734 -18.594 1 88.56 134 ASP B CA 1
ATOM 2867 C C . ASP B 1 134 ? -1.875 -29.453 -18.625 1 88.56 134 ASP B C 1
ATOM 2869 O O . ASP B 1 134 ? -1.375 -28.359 -18.359 1 88.56 134 ASP B O 1
ATOM 2873 N N . VAL B 1 135 ? -3.172 -29.625 -18.781 1 89.75 135 VAL B N 1
ATOM 2874 C CA . VAL B 1 135 ? -4.086 -28.5 -18.984 1 89.75 135 VAL B CA 1
ATOM 2875 C C . VAL B 1 135 ? -4.152 -27.656 -17.703 1 89.75 135 VAL B C 1
ATOM 2877 O O . VAL B 1 135 ? -4.266 -26.438 -17.766 1 89.75 135 VAL B O 1
ATOM 2880 N N . LYS B 1 136 ? -4.027 -28.266 -16.609 1 84.62 136 LYS B N 1
ATOM 2881 C CA . LYS B 1 136 ? -4.141 -27.562 -15.336 1 84.62 136 LYS B CA 1
ATOM 2882 C C . LYS B 1 136 ? -2.938 -26.656 -15.109 1 84.62 136 LYS B C 1
ATOM 2884 O O . LYS B 1 136 ? -3.096 -25.484 -14.711 1 84.62 136 LYS B O 1
ATOM 2889 N N . THR B 1 137 ? -1.775 -27.188 -15.359 1 87.38 137 THR B N 1
ATOM 2890 C CA . THR B 1 137 ? -0.563 -26.391 -15.281 1 87.38 137 THR B CA 1
ATOM 2891 C C . THR B 1 137 ? -0.609 -25.234 -16.281 1 87.38 137 THR B C 1
ATOM 2893 O O . THR B 1 137 ? -0.216 -24.109 -15.969 1 87.38 137 THR B O 1
ATOM 2896 N N . PHE B 1 138 ? -1.124 -25.547 -17.453 1 92.62 138 PHE B N 1
ATOM 2897 C CA . PHE B 1 138 ? -1.292 -24.531 -18.484 1 92.62 138 PHE B CA 1
ATOM 2898 C C . PHE B 1 138 ? -2.15 -23.391 -17.969 1 92.62 138 PHE B C 1
ATOM 2900 O O . PHE B 1 138 ? -1.77 -22.219 -18.094 1 92.62 138 PHE B O 1
ATOM 2907 N N . GLU B 1 139 ? -3.258 -23.656 -17.344 1 91.19 139 GLU B N 1
ATOM 2908 C CA . GLU B 1 139 ? -4.191 -22.641 -16.875 1 91.19 139 GLU B CA 1
ATOM 2909 C C . GLU B 1 139 ? -3.568 -21.797 -15.766 1 91.19 139 GLU B C 1
ATOM 2911 O O . GLU B 1 139 ? -3.762 -20.578 -15.719 1 91.19 139 GLU B O 1
ATOM 2916 N N . MET B 1 140 ? -2.883 -22.359 -14.898 1 90.56 140 MET B N 1
ATOM 2917 C CA . MET B 1 140 ? -2.211 -21.641 -13.828 1 90.56 140 MET B CA 1
ATOM 2918 C C . MET B 1 140 ? -1.184 -20.656 -14.391 1 90.56 140 MET B C 1
ATOM 2920 O O . MET B 1 140 ? -1.173 -19.484 -14.031 1 90.56 140 MET B O 1
ATOM 2924 N N . LEU B 1 141 ? -0.39 -21.156 -15.32 1 93.88 141 LEU B N 1
ATOM 2925 C CA . LEU B 1 141 ? 0.667 -20.328 -15.875 1 93.88 141 LEU B CA 1
ATOM 2926 C C . LEU B 1 141 ? 0.078 -19.172 -16.688 1 93.88 141 LEU B C 1
ATOM 2928 O O . LEU B 1 141 ? 0.586 -18.047 -16.641 1 93.88 141 LEU B O 1
ATOM 2932 N N . MET B 1 142 ? -1.019 -19.453 -17.359 1 94.19 142 MET B N 1
ATOM 2933 C CA . MET B 1 142 ? -1.707 -18.422 -18.125 1 94.19 142 MET B CA 1
ATOM 2934 C C . MET B 1 142 ? -2.242 -17.328 -17.188 1 94.19 142 MET B C 1
ATOM 2936 O O . MET B 1 142 ? -2.248 -16.156 -17.562 1 94.19 142 MET B O 1
ATOM 2940 N N . SER B 1 143 ? -2.588 -17.703 -16.016 1 92.44 143 SER B N 1
ATOM 2941 C CA . SER B 1 143 ? -3.162 -16.75 -15.078 1 92.44 143 SER B CA 1
ATOM 2942 C C . SER B 1 143 ? -2.117 -15.758 -14.594 1 92.44 143 SER B C 1
ATOM 2944 O O . SER B 1 143 ? -2.457 -14.648 -14.172 1 92.44 143 SER B O 1
ATOM 2946 N N . PHE B 1 144 ? -0.829 -16.125 -14.672 1 94.38 144 PHE B N 1
ATOM 2947 C CA . PHE B 1 144 ? 0.229 -15.211 -14.242 1 94.38 144 PHE B CA 1
ATOM 2948 C C . PHE B 1 144 ? 0.387 -14.062 -15.234 1 94.38 144 PHE B C 1
ATOM 2950 O O . PHE B 1 144 ? 0.961 -13.023 -14.906 1 94.38 144 PHE B O 1
ATOM 2957 N N . LEU B 1 145 ? -0.186 -14.281 -16.406 1 96.44 145 LEU B N 1
ATOM 2958 C CA . LEU B 1 145 ? -0.044 -13.297 -17.484 1 96.44 145 LEU B CA 1
ATOM 2959 C C . LEU B 1 145 ? -1.338 -12.508 -17.672 1 96.44 145 LEU B C 1
ATOM 2961 O O . LEU B 1 145 ? -1.415 -11.633 -18.531 1 96.44 145 LEU B O 1
ATOM 2965 N N . ALA B 1 146 ? -2.297 -12.82 -16.906 1 93.06 146 ALA B N 1
ATOM 2966 C CA . ALA B 1 146 ? -3.594 -12.156 -17.031 1 93.06 146 ALA B CA 1
ATOM 2967 C C . ALA B 1 146 ? -3.504 -10.703 -16.578 1 93.06 146 ALA B C 1
ATOM 2969 O O . ALA B 1 146 ? -2.814 -10.375 -15.617 1 93.06 146 ALA B O 1
ATOM 2970 N N . LYS B 1 147 ? -4.242 -9.82 -17.172 1 94.06 147 LYS B N 1
ATOM 2971 C CA . LYS B 1 147 ? -4.285 -8.398 -16.844 1 94.06 147 LYS B CA 1
ATOM 2972 C C . LYS B 1 147 ? -5.359 -8.117 -15.797 1 94.06 147 LYS B C 1
ATOM 2974 O O . LYS B 1 147 ? -6.414 -8.75 -15.789 1 94.06 147 LYS B O 1
ATOM 2979 N N . ASN B 1 148 ? -5.059 -7.152 -15.047 1 91.88 148 ASN B N 1
ATOM 2980 C CA . ASN B 1 148 ? -6.043 -6.738 -14.047 1 91.88 148 ASN B CA 1
ATOM 2981 C C . ASN B 1 148 ? -7.105 -5.824 -14.656 1 91.88 148 ASN B C 1
ATOM 2983 O O . ASN B 1 148 ? -7.148 -5.641 -15.875 1 91.88 148 ASN B O 1
ATOM 2987 N N . LYS B 1 149 ? -8 -5.316 -13.828 1 91.12 149 LYS B N 1
ATOM 2988 C CA . LYS B 1 149 ? -9.109 -4.48 -14.281 1 91.12 149 LYS B CA 1
ATOM 2989 C C . LYS B 1 149 ? -8.602 -3.225 -14.984 1 91.12 149 LYS B C 1
ATOM 2991 O O . LYS B 1 149 ? -9.273 -2.691 -15.867 1 91.12 149 LYS B O 1
ATOM 2996 N N . ASN B 1 150 ? -7.41 -2.818 -14.695 1 90.62 150 ASN B N 1
ATOM 2997 C CA . ASN B 1 150 ? -6.82 -1.621 -15.289 1 90.62 150 ASN B CA 1
ATOM 2998 C C . ASN B 1 150 ? -6.051 -1.946 -16.562 1 90.62 150 ASN B C 1
ATOM 3000 O O . ASN B 1 150 ? -5.473 -1.056 -17.188 1 90.62 150 ASN B O 1
ATOM 3004 N N . GLY B 1 151 ? -5.922 -3.225 -16.781 1 91.25 151 GLY B N 1
ATOM 3005 C CA . GLY B 1 151 ? -5.234 -3.652 -18 1 91.25 151 GLY B CA 1
ATOM 3006 C C . GLY B 1 151 ? -3.76 -3.93 -17.781 1 91.25 151 GLY B C 1
ATOM 3007 O O . GLY B 1 151 ? -3 -4.07 -18.734 1 91.25 151 GLY B O 1
ATOM 3008 N N . ASP B 1 152 ? -3.316 -4.031 -16.578 1 93.31 152 ASP B N 1
ATOM 3009 C CA . ASP B 1 152 ? -1.899 -4.207 -16.266 1 93.31 152 ASP B CA 1
ATOM 3010 C C . ASP B 1 152 ? -1.611 -5.629 -15.789 1 93.31 152 ASP B C 1
ATOM 3012 O O . ASP B 1 152 ? -2.42 -6.223 -15.078 1 93.31 152 ASP B O 1
ATOM 3016 N N . MET B 1 153 ? -0.427 -6.07 -16.172 1 94.56 153 MET B N 1
ATOM 3017 C CA . MET B 1 153 ? 0.054 -7.32 -15.594 1 94.56 153 MET B CA 1
ATOM 3018 C C . MET B 1 153 ? 0.501 -7.109 -14.148 1 94.56 153 MET B C 1
ATOM 3020 O O . MET B 1 153 ? 1.121 -6.094 -13.828 1 94.56 153 MET B O 1
ATOM 3024 N N . GLU B 1 154 ? 0.184 -8.039 -13.352 1 92.44 154 GLU B N 1
ATOM 3025 C CA . GLU B 1 154 ? 0.618 -7.969 -11.961 1 92.44 154 GLU B CA 1
ATOM 3026 C C . GLU B 1 154 ? 2.072 -8.406 -11.812 1 92.44 154 GLU B C 1
ATOM 3028 O O . GLU B 1 154 ? 2.42 -9.539 -12.148 1 92.44 154 GLU B O 1
ATOM 3033 N N . TYR B 1 155 ? 2.859 -7.547 -11.266 1 92.81 155 TYR B N 1
ATOM 3034 C CA . TYR B 1 155 ? 4.301 -7.773 -11.195 1 92.81 155 TYR B CA 1
ATOM 3035 C C . TYR B 1 155 ? 4.613 -9.023 -10.375 1 92.81 155 TYR B C 1
ATOM 3037 O O . TYR B 1 155 ? 5.426 -9.852 -10.789 1 92.81 155 TYR B O 1
ATOM 3045 N N . SER B 1 156 ? 3.914 -9.195 -9.297 1 89.44 156 SER B N 1
ATOM 3046 C CA . SER B 1 156 ? 4.191 -10.32 -8.414 1 89.44 156 SER B CA 1
ATOM 3047 C C . SER B 1 156 ? 3.953 -11.648 -9.117 1 89.44 156 SER B C 1
ATOM 3049 O O . SER B 1 156 ? 4.719 -12.602 -8.938 1 89.44 156 SER B O 1
ATOM 3051 N N . LYS B 1 157 ? 2.986 -11.711 -9.93 1 91.94 157 LYS B N 1
ATOM 3052 C CA . LYS B 1 157 ? 2.652 -12.945 -10.641 1 91.94 157 LYS B CA 1
ATOM 3053 C C . LYS B 1 157 ? 3.629 -13.195 -11.789 1 91.94 157 LYS B C 1
ATOM 3055 O O . LYS B 1 157 ? 4.109 -14.312 -11.969 1 91.94 157 LYS B O 1
ATOM 3060 N N . VAL B 1 158 ? 3.932 -12.133 -12.461 1 95.69 158 VAL B N 1
ATOM 3061 C CA . VAL B 1 158 ? 4.824 -12.266 -13.609 1 95.69 158 VAL B CA 1
ATOM 3062 C C . VAL B 1 158 ? 6.219 -12.672 -13.141 1 95.69 158 VAL B C 1
ATOM 3064 O O . VAL B 1 158 ? 6.895 -13.461 -13.797 1 95.69 158 VAL B O 1
ATOM 3067 N N . PHE B 1 159 ? 6.578 -12.234 -12.055 1 93.56 159 PHE B N 1
ATOM 3068 C CA . PHE B 1 159 ? 7.902 -12.539 -11.531 1 93.56 159 PHE B CA 1
ATOM 3069 C C . PHE B 1 159 ? 7.996 -14.008 -11.133 1 93.56 159 PHE B C 1
ATOM 3071 O O . PHE B 1 159 ? 9.094 -14.578 -11.078 1 93.56 159 PHE B O 1
ATOM 3078 N N . ILE B 1 160 ? 6.895 -14.617 -10.891 1 90.88 160 ILE B N 1
ATOM 3079 C CA . ILE B 1 160 ? 6.922 -16.062 -10.656 1 90.88 160 ILE B CA 1
ATOM 3080 C C . ILE B 1 160 ? 7.449 -16.781 -11.898 1 90.88 160 ILE B C 1
ATOM 3082 O O . ILE B 1 160 ? 8.273 -17.688 -11.789 1 90.88 160 ILE B O 1
ATOM 3086 N N . LEU B 1 161 ? 7.008 -16.328 -13.031 1 93.81 161 LEU B N 1
ATOM 3087 C CA . LEU B 1 161 ? 7.473 -16.922 -14.281 1 93.81 161 LEU B CA 1
ATOM 3088 C C . LEU B 1 161 ? 8.969 -16.672 -14.469 1 93.81 161 LEU B C 1
ATOM 3090 O O . LEU B 1 161 ? 9.711 -17.594 -14.812 1 93.81 161 LEU B O 1
ATOM 3094 N N . ILE B 1 162 ? 9.352 -15.445 -14.18 1 94.5 162 ILE B N 1
ATOM 3095 C CA . ILE B 1 162 ? 10.742 -15.047 -14.375 1 94.5 162 ILE B CA 1
ATOM 3096 C C . ILE B 1 162 ? 11.648 -15.883 -13.477 1 94.5 162 ILE B C 1
ATOM 3098 O O . ILE B 1 162 ? 12.727 -16.312 -13.898 1 94.5 162 ILE B O 1
ATOM 3102 N N . GLN B 1 163 ? 11.188 -16.156 -12.32 1 91.69 163 GLN B N 1
ATOM 3103 C CA . GLN B 1 163 ? 11.953 -16.953 -11.359 1 91.69 163 GLN B CA 1
ATOM 3104 C C . GLN B 1 163 ? 12.094 -18.391 -11.828 1 91.69 163 GLN B C 1
ATOM 3106 O O . GLN B 1 163 ? 12.977 -19.109 -11.359 1 91.69 163 GLN B O 1
ATOM 3111 N N . HIS B 1 164 ? 11.273 -18.766 -12.773 1 90.06 164 HIS B N 1
ATOM 3112 C CA . HIS B 1 164 ? 11.281 -20.141 -13.242 1 90.06 164 HIS B CA 1
ATOM 3113 C C . HIS B 1 164 ? 11.711 -20.219 -14.703 1 90.06 164 HIS B C 1
ATOM 3115 O O . HIS B 1 164 ? 11.156 -21 -15.477 1 90.06 164 HIS B O 1
ATOM 3121 N N . GLU B 1 165 ? 12.578 -19.406 -15.023 1 92.69 165 GLU B N 1
ATOM 3122 C CA . GLU B 1 165 ? 13.125 -19.297 -16.375 1 92.69 165 GLU B CA 1
ATOM 3123 C C . GLU B 1 165 ? 13.672 -20.625 -16.859 1 92.69 165 GLU B C 1
ATOM 3125 O O . GLU B 1 165 ? 13.562 -20.969 -18.047 1 92.69 165 GLU B O 1
ATOM 3130 N N . GLN B 1 166 ? 14.141 -21.453 -15.992 1 91.44 166 GLN B N 1
ATOM 3131 C CA . GLN B 1 166 ? 14.836 -22.672 -16.375 1 91.44 166 GLN B CA 1
ATOM 3132 C C . GLN B 1 166 ? 13.875 -23.859 -16.406 1 91.44 166 GLN B C 1
ATOM 3134 O O . GLN B 1 166 ? 14.305 -25.016 -16.547 1 91.44 166 GLN B O 1
ATOM 3139 N N . MET B 1 167 ? 12.672 -23.594 -16.234 1 88.94 167 MET B N 1
ATOM 3140 C CA . MET B 1 167 ? 11.672 -24.656 -16.203 1 88.94 167 MET B CA 1
ATOM 3141 C C . MET B 1 167 ? 11.617 -25.391 -17.547 1 88.94 167 MET B C 1
ATOM 3143 O O . MET B 1 167 ? 11.406 -26.609 -17.578 1 88.94 167 MET B O 1
ATOM 3147 N N . TRP B 1 168 ? 11.742 -24.656 -18.672 1 91.69 168 TRP B N 1
ATOM 3148 C CA . TRP B 1 168 ? 11.742 -25.266 -20 1 91.69 168 TRP B CA 1
ATOM 3149 C C . TRP B 1 168 ? 12.891 -24.75 -20.844 1 91.69 168 TRP B C 1
ATOM 3151 O O . TRP B 1 168 ? 13.25 -23.562 -20.75 1 91.69 168 TRP B O 1
ATOM 3161 N N . ASP B 1 169 ? 13.375 -25.625 -21.719 1 93.75 169 ASP B N 1
ATOM 3162 C CA . ASP B 1 169 ? 14.461 -25.25 -22.625 1 93.75 169 ASP B CA 1
ATOM 3163 C C . ASP B 1 169 ? 13.922 -24.766 -23.969 1 93.75 169 ASP B C 1
ATOM 3165 O O . ASP B 1 169 ? 14.695 -24.359 -24.828 1 93.75 169 ASP B O 1
ATOM 3169 N N . ASP B 1 170 ? 12.719 -24.688 -24.125 1 95.56 170 ASP B N 1
ATOM 3170 C CA . ASP B 1 170 ? 12.094 -24.234 -25.359 1 95.56 170 ASP B CA 1
ATOM 3171 C C . ASP B 1 170 ? 12.492 -22.797 -25.688 1 95.56 170 ASP B C 1
ATOM 3173 O O . ASP B 1 170 ? 12.484 -21.922 -24.797 1 95.56 170 ASP B O 1
ATOM 3177 N N . LYS B 1 171 ? 12.828 -22.578 -26.969 1 97.38 171 LYS B N 1
ATOM 3178 C CA . LYS B 1 171 ? 13.328 -21.266 -27.406 1 97.38 171 LYS B CA 1
ATOM 3179 C C . LYS B 1 171 ? 12.297 -20.172 -27.156 1 97.38 171 LYS B C 1
ATOM 3181 O O . LYS B 1 171 ? 12.656 -19.047 -26.812 1 97.38 171 LYS B O 1
ATOM 3186 N N . ARG B 1 172 ? 11.031 -20.375 -27.375 1 97.81 172 ARG B N 1
ATOM 3187 C CA . ARG B 1 172 ? 9.977 -19.406 -27.156 1 97.81 172 ARG B CA 1
ATOM 3188 C C . ARG B 1 172 ? 9.867 -19.031 -25.688 1 97.81 172 ARG B C 1
ATOM 3190 O O . ARG B 1 172 ? 9.703 -17.859 -25.344 1 97.81 172 ARG B O 1
ATOM 3197 N N . TRP B 1 173 ? 10.023 -20.031 -24.781 1 97.5 173 TRP B N 1
ATOM 3198 C CA . TRP B 1 173 ? 10 -19.812 -23.344 1 97.5 173 TRP B CA 1
ATOM 3199 C C . TRP B 1 173 ? 11.188 -18.969 -22.906 1 97.5 173 TRP B C 1
ATOM 3201 O O . TRP B 1 173 ? 11.016 -17.922 -22.266 1 97.5 173 TRP B O 1
ATOM 3211 N N . GLN B 1 174 ? 12.312 -19.344 -23.359 1 97.88 174 GLN B N 1
ATOM 3212 C CA . GLN B 1 174 ? 13.531 -18.672 -22.938 1 97.88 174 GLN B CA 1
ATOM 3213 C C . GLN B 1 174 ? 13.562 -17.234 -23.469 1 97.88 174 GLN B C 1
ATOM 3215 O O . GLN B 1 174 ? 13.883 -16.297 -22.719 1 97.88 174 GLN B O 1
ATOM 3220 N N . GLU B 1 175 ? 13.188 -17.125 -24.703 1 98.06 175 GLU B N 1
ATOM 3221 C CA . GLU B 1 175 ? 13.156 -15.789 -25.297 1 98.06 175 GLU B CA 1
ATOM 3222 C C . GLU B 1 175 ? 12.07 -14.922 -24.672 1 98.06 175 GLU B C 1
ATOM 3224 O O . GLU B 1 175 ? 12.281 -13.734 -24.422 1 98.06 175 GLU B O 1
ATOM 3229 N N . GLY B 1 176 ? 10.938 -15.477 -24.391 1 98.31 176 GLY B N 1
ATOM 3230 C CA . GLY B 1 176 ? 9.859 -14.758 -23.719 1 98.31 176 GLY B CA 1
ATOM 3231 C C . GLY B 1 176 ? 10.234 -14.242 -22.344 1 98.31 176 GLY B C 1
ATOM 3232 O O . GLY B 1 176 ? 10.008 -13.07 -22.031 1 98.31 176 GLY B O 1
ATOM 3233 N N . ILE B 1 177 ? 10.898 -15.07 -21.531 1 98.19 177 ILE B N 1
ATOM 3234 C CA . ILE B 1 177 ? 11.328 -14.695 -20.188 1 98.19 177 ILE B CA 1
ATOM 3235 C C . ILE B 1 177 ? 12.414 -13.625 -20.266 1 98.19 177 ILE B C 1
ATOM 3237 O O . ILE B 1 177 ? 12.398 -12.648 -19.516 1 98.19 177 ILE B O 1
ATOM 3241 N N . ARG B 1 178 ? 13.328 -13.844 -21.203 1 97.81 178 ARG B N 1
ATOM 3242 C CA . ARG B 1 178 ? 14.383 -12.852 -21.406 1 97.81 178 ARG B CA 1
ATOM 3243 C C . ARG B 1 178 ? 13.789 -11.484 -21.734 1 97.81 178 ARG B C 1
ATOM 3245 O O . ARG B 1 178 ? 14.18 -10.477 -21.125 1 97.81 178 ARG B O 1
ATOM 3252 N N . LEU B 1 179 ? 12.805 -11.469 -22.656 1 98 179 LEU B N 1
ATOM 3253 C CA . LEU B 1 179 ? 12.164 -10.219 -23.062 1 98 179 LEU B CA 1
ATOM 3254 C C . LEU B 1 179 ? 11.398 -9.602 -21.891 1 98 179 LEU B C 1
ATOM 3256 O O . LEU B 1 179 ? 11.344 -8.375 -21.75 1 98 179 LEU B O 1
ATOM 3260 N N . LEU B 1 180 ? 10.766 -10.406 -21.047 1 97.62 180 LEU B N 1
ATOM 3261 C CA . LEU B 1 180 ? 10.07 -9.914 -19.859 1 97.62 180 LEU B CA 1
ATOM 3262 C C . LEU B 1 180 ? 11.047 -9.227 -18.906 1 97.62 180 LEU B C 1
ATOM 3264 O O . LEU B 1 180 ? 10.797 -8.117 -18.438 1 97.62 180 LEU B O 1
ATOM 3268 N N . LYS B 1 181 ? 12.148 -9.852 -18.703 1 97.19 181 LYS B N 1
ATOM 3269 C CA . LYS B 1 181 ? 13.18 -9.297 -17.828 1 97.19 181 LYS B CA 1
ATOM 3270 C C . LYS B 1 181 ? 13.688 -7.961 -18.359 1 97.19 181 LYS B C 1
ATOM 3272 O O . LYS B 1 181 ? 13.844 -7 -17.609 1 97.19 181 LYS B O 1
ATOM 3277 N N . GLU B 1 182 ? 13.883 -7.891 -19.656 1 97.19 182 GLU B N 1
ATOM 3278 C CA . GLU B 1 182 ? 14.422 -6.684 -20.281 1 97.19 182 GLU B CA 1
ATOM 3279 C C . GLU B 1 182 ? 13.375 -5.578 -20.328 1 97.19 182 GLU B C 1
ATOM 3281 O O . GLU B 1 182 ? 13.711 -4.391 -20.359 1 97.19 182 GLU B O 1
ATOM 3286 N N . SER B 1 183 ? 12.18 -6.027 -20.391 1 96.69 183 SER B N 1
ATOM 3287 C CA . SER B 1 183 ? 11.102 -5.051 -20.516 1 96.69 183 SER B CA 1
ATOM 3288 C C . SER B 1 183 ? 10.758 -4.418 -19.172 1 96.69 183 SER B C 1
ATOM 3290 O O . SER B 1 183 ? 10.094 -3.383 -19.125 1 96.69 183 SER B O 1
ATOM 3292 N N . TYR B 1 184 ? 11.148 -5.012 -18.094 1 96.56 184 TYR B N 1
ATOM 3293 C CA . TYR B 1 184 ? 10.875 -4.504 -16.75 1 96.56 184 TYR B CA 1
ATOM 3294 C C . TYR B 1 184 ? 11.836 -3.375 -16.391 1 96.56 184 TYR B C 1
ATOM 3296 O O . TYR B 1 184 ? 13.047 -3.506 -16.562 1 96.56 184 TYR B O 1
ATOM 3304 N N . SER B 1 185 ? 11.25 -2.318 -16.047 1 94.62 185 SER B N 1
ATOM 3305 C CA . SER B 1 185 ? 12.07 -1.212 -15.562 1 94.62 185 SER B CA 1
ATOM 3306 C C . SER B 1 185 ? 11.375 -0.446 -14.445 1 94.62 185 SER B C 1
ATOM 3308 O O . SER B 1 185 ? 10.219 -0.732 -14.117 1 94.62 185 SER B O 1
ATOM 3310 N N . VAL B 1 186 ? 12.148 0.341 -13.766 1 92.81 186 VAL B N 1
ATOM 3311 C CA . VAL B 1 186 ? 11.594 1.206 -12.734 1 92.81 186 VAL B CA 1
ATOM 3312 C C . VAL B 1 186 ? 11.922 2.664 -13.047 1 92.81 186 VAL B C 1
ATOM 3314 O O . VAL B 1 186 ? 13.023 2.973 -13.508 1 92.81 186 VAL B O 1
ATOM 3317 N N . ASN B 1 187 ? 10.922 3.533 -13.023 1 92.44 187 ASN B N 1
ATOM 3318 C CA . ASN B 1 187 ? 11.141 4.965 -13.195 1 92.44 187 ASN B CA 1
ATOM 3319 C C . ASN B 1 187 ? 11.031 5.715 -11.867 1 92.44 187 ASN B C 1
ATOM 3321 O O . ASN B 1 187 ? 10.219 5.352 -11.016 1 92.44 187 ASN B O 1
ATOM 3325 N N . LEU B 1 188 ? 11.898 6.77 -11.82 1 90.25 188 LEU B N 1
ATOM 3326 C CA . LEU B 1 188 ? 11.828 7.617 -10.641 1 90.25 188 LEU B CA 1
ATOM 3327 C C . LEU B 1 188 ? 10.508 8.383 -10.594 1 90.25 188 LEU B C 1
ATOM 3329 O O . LEU B 1 188 ? 10.188 9.125 -11.523 1 90.25 188 LEU B O 1
ATOM 3333 N N . ARG B 1 189 ? 9.805 8.164 -9.68 1 90.19 189 ARG B N 1
ATOM 3334 C CA . ARG B 1 189 ? 8.578 8.922 -9.445 1 90.19 189 ARG B CA 1
ATOM 3335 C C . ARG B 1 189 ? 8.867 10.211 -8.688 1 90.19 189 ARG B C 1
ATOM 3337 O O . ARG B 1 189 ? 8.32 11.266 -9.008 1 90.19 189 ARG B O 1
ATOM 3344 N N . GLY B 1 190 ? 9.781 10.125 -7.738 1 92.94 190 GLY B N 1
ATOM 3345 C CA . GLY B 1 190 ? 10.156 11.25 -6.895 1 92.94 190 GLY B CA 1
ATOM 3346 C C . GLY B 1 190 ? 10.805 10.828 -5.59 1 92.94 190 GLY B C 1
ATOM 3347 O O . GLY B 1 190 ? 11.289 9.695 -5.469 1 92.94 190 GLY B O 1
ATOM 3348 N N . TYR B 1 191 ? 10.922 11.82 -4.773 1 94.62 191 TYR B N 1
ATOM 3349 C CA . TYR B 1 191 ? 11.508 11.523 -3.473 1 94.62 191 TYR B CA 1
ATOM 3350 C C . TYR B 1 191 ? 10.445 11.531 -2.379 1 94.62 191 TYR B C 1
ATOM 3352 O O . TYR B 1 191 ? 9.523 12.359 -2.408 1 94.62 191 TYR B O 1
ATOM 3360 N N . GLY B 1 192 ? 10.578 10.586 -1.563 1 95.75 192 GLY B N 1
ATOM 3361 C CA . GLY B 1 192 ? 9.797 10.547 -0.34 1 95.75 192 GLY B CA 1
ATOM 3362 C C . GLY B 1 192 ? 10.633 10.68 0.914 1 95.75 192 GLY B C 1
ATOM 3363 O O . GLY B 1 192 ? 11.867 10.766 0.837 1 95.75 192 GLY B O 1
ATOM 3364 N N . TYR B 1 193 ? 9.906 10.664 2.08 1 97.69 193 TYR B N 1
ATOM 3365 C CA . TYR B 1 193 ? 10.641 10.93 3.312 1 97.69 193 TYR B CA 1
ATOM 3366 C C . TYR B 1 193 ? 10.133 10.047 4.449 1 97.69 193 TYR B C 1
ATOM 3368 O O . TYR B 1 193 ? 8.93 9.773 4.535 1 97.69 193 TYR B O 1
ATOM 3376 N N . GLU B 1 194 ? 11.094 9.672 5.219 1 97.31 194 GLU B N 1
ATOM 3377 C CA . GLU B 1 194 ? 10.812 9.023 6.492 1 97.31 194 GLU B CA 1
ATOM 3378 C C . GLU B 1 194 ? 11.352 9.836 7.664 1 97.31 194 GLU B C 1
ATOM 3380 O O . GLU B 1 194 ? 12.453 10.391 7.586 1 97.31 194 GLU B O 1
ATOM 3385 N N . PHE B 1 195 ? 10.562 9.891 8.695 1 98.38 195 PHE B N 1
ATOM 3386 C CA . PHE B 1 195 ? 10.922 10.594 9.922 1 98.38 195 PHE B CA 1
ATOM 3387 C C . PHE B 1 195 ? 10.953 9.648 11.109 1 98.38 195 PHE B C 1
ATOM 3389 O O . PHE B 1 195 ? 9.906 9.125 11.523 1 98.38 195 PHE B O 1
ATOM 3396 N N . LYS B 1 196 ? 12.109 9.523 11.742 1 97.75 196 LYS B N 1
ATOM 3397 C CA . LYS B 1 196 ? 12.234 8.523 12.797 1 97.75 196 LYS B CA 1
ATOM 3398 C C . LYS B 1 196 ? 12.781 9.148 14.078 1 97.75 196 LYS B C 1
ATOM 3400 O O . LYS B 1 196 ? 13.602 10.07 14.023 1 97.75 196 LYS B O 1
ATOM 3405 N N . SER B 1 197 ? 12.352 8.625 15.148 1 97.12 197 SER B N 1
ATOM 3406 C CA . SER B 1 197 ? 12.867 8.984 16.469 1 97.12 197 SER B CA 1
ATOM 3407 C C . SER B 1 197 ? 13.031 7.754 17.344 1 97.12 197 SER B C 1
ATOM 3409 O O . SER B 1 197 ? 12.391 6.727 17.125 1 97.12 197 SER B O 1
ATOM 3411 N N . LEU B 1 198 ? 13.922 7.863 18.188 1 95.44 198 LEU B N 1
ATOM 3412 C CA . LEU B 1 198 ? 14.094 6.793 19.156 1 95.44 198 LEU B CA 1
ATOM 3413 C C . LEU B 1 198 ? 13.031 6.875 20.266 1 95.44 198 LEU B C 1
ATOM 3415 O O . LEU B 1 198 ? 12.789 7.953 20.812 1 95.44 198 LEU B O 1
ATOM 3419 N N . ASP B 1 199 ? 12.484 5.707 20.547 1 91.75 199 ASP B N 1
ATOM 3420 C CA . ASP B 1 199 ? 11.5 5.703 21.625 1 91.75 199 ASP B CA 1
ATOM 3421 C C . ASP B 1 199 ? 12.172 5.508 22.984 1 91.75 199 ASP B C 1
ATOM 3423 O O . ASP B 1 199 ? 13.398 5.547 23.078 1 91.75 199 ASP B O 1
ATOM 3427 N N . GLU B 1 200 ? 11.422 5.371 24 1 91.12 200 GLU B N 1
ATOM 3428 C CA . GLU B 1 200 ? 11.93 5.262 25.359 1 91.12 200 GLU B CA 1
ATOM 3429 C C . GLU B 1 200 ? 12.742 3.984 25.547 1 91.12 200 GLU B C 1
ATOM 3431 O O . GLU B 1 200 ? 13.617 3.92 26.406 1 91.12 200 GLU B O 1
ATOM 3436 N N . GLN B 1 201 ? 12.523 3.004 24.75 1 93.88 201 GLN B N 1
ATOM 3437 C CA . GLN B 1 201 ? 13.211 1.724 24.859 1 93.88 201 GLN B CA 1
ATOM 3438 C C . GLN B 1 201 ? 14.414 1.668 23.922 1 93.88 201 GLN B C 1
ATOM 3440 O O . GLN B 1 201 ? 15.07 0.631 23.812 1 93.88 201 GLN B O 1
ATOM 3445 N N . GLY B 1 202 ? 14.602 2.789 23.234 1 91.5 202 GLY B N 1
ATOM 3446 C CA . GLY B 1 202 ? 15.75 2.842 22.344 1 91.5 202 GLY B CA 1
ATOM 3447 C C . GLY B 1 202 ? 15.484 2.223 20.984 1 91.5 202 GLY B C 1
ATOM 3448 O O . GLY B 1 202 ? 16.422 1.771 20.312 1 91.5 202 GLY B O 1
ATOM 3449 N N . LYS B 1 203 ? 14.234 2.086 20.656 1 94.88 203 LYS B N 1
ATOM 3450 C CA . LYS B 1 203 ? 13.859 1.559 19.344 1 94.88 203 LYS B CA 1
ATOM 3451 C C . LYS B 1 203 ? 13.445 2.68 18.406 1 94.88 203 LYS B C 1
ATOM 3453 O O . LYS B 1 203 ? 12.719 3.596 18.797 1 94.88 203 LYS B O 1
ATOM 3458 N N . TRP B 1 204 ? 13.883 2.604 17.172 1 95.75 204 TRP B N 1
ATOM 3459 C CA . TRP B 1 204 ? 13.508 3.582 16.156 1 95.75 204 TRP B CA 1
ATOM 3460 C C . TRP B 1 204 ? 12.047 3.418 15.75 1 95.75 204 TRP B C 1
ATOM 3462 O O . TRP B 1 204 ? 11.594 2.305 15.461 1 95.75 204 TRP B O 1
ATOM 3472 N N . GLU B 1 205 ? 11.375 4.555 15.766 1 95.12 205 GLU B N 1
ATOM 3473 C CA . GLU B 1 205 ? 9.977 4.562 15.344 1 95.12 205 GLU B CA 1
ATOM 3474 C C . GLU B 1 205 ? 9.719 5.621 14.273 1 95.12 205 GLU B C 1
ATOM 3476 O O . GLU B 1 205 ? 10.25 6.73 14.359 1 95.12 205 GLU B O 1
ATOM 3481 N N . ASN B 1 206 ? 8.867 5.238 13.336 1 95.12 206 ASN B N 1
ATOM 3482 C CA . ASN B 1 206 ? 8.523 6.164 12.258 1 95.12 206 ASN B CA 1
ATOM 3483 C C . ASN B 1 206 ? 7.328 7.035 12.633 1 95.12 206 ASN B C 1
ATOM 3485 O O . ASN B 1 206 ? 6.359 6.547 13.219 1 95.12 206 ASN B O 1
ATOM 3489 N N . LEU B 1 207 ? 7.406 8.281 12.281 1 94.81 207 LEU B N 1
ATOM 3490 C CA . LEU B 1 207 ? 6.246 9.156 12.391 1 94.81 207 LEU B CA 1
ATOM 3491 C C . LEU B 1 207 ? 5.258 8.898 11.258 1 94.81 207 LEU B C 1
ATOM 3493 O O . LEU B 1 207 ? 5.652 8.828 10.086 1 94.81 207 LEU B O 1
ATOM 3497 N N . LYS B 1 208 ? 4.027 8.75 11.609 1 92.06 208 LYS B N 1
ATOM 3498 C CA . LYS B 1 208 ? 2.998 8.445 10.625 1 92.06 208 LYS B CA 1
ATOM 3499 C C . LYS B 1 208 ? 2.33 9.719 10.109 1 92.06 208 LYS B C 1
ATOM 3501 O O . LYS B 1 208 ? 1.401 10.234 10.734 1 92.06 208 LYS B O 1
ATOM 3506 N N . LEU B 1 209 ? 2.705 10.188 9 1 96.12 209 LEU B N 1
ATOM 3507 C CA . LEU B 1 209 ? 2.117 11.367 8.367 1 96.12 209 LEU B CA 1
ATOM 3508 C C . LEU B 1 209 ? 1.043 10.969 7.363 1 96.12 209 LEU B C 1
ATOM 3510 O O . LEU B 1 209 ? 0.824 11.664 6.371 1 96.12 209 LEU B O 1
ATOM 3514 N N . ASN B 1 210 ? 0.489 9.828 7.551 1 95.94 210 ASN B N 1
ATOM 3515 C CA . ASN B 1 210 ? -0.56 9.281 6.691 1 95.94 210 ASN B CA 1
ATOM 3516 C C . ASN B 1 210 ? -1.846 9.023 7.473 1 95.94 210 ASN B C 1
ATOM 3518 O O . ASN B 1 210 ? -1.865 8.211 8.398 1 95.94 210 ASN B O 1
ATOM 3522 N N . PHE B 1 211 ? -2.857 9.648 7.027 1 96.56 211 PHE B N 1
ATOM 3523 C CA . PHE B 1 211 ? -4.148 9.594 7.699 1 96.56 211 PHE B CA 1
ATOM 3524 C C . PHE B 1 211 ? -4.625 8.156 7.844 1 96.56 211 PHE B C 1
ATOM 3526 O O . PHE B 1 211 ? -5.098 7.758 8.914 1 96.56 211 PHE B O 1
ATOM 3533 N N . THR B 1 212 ? -4.43 7.344 6.863 1 92.5 212 THR B N 1
ATOM 3534 C CA . THR B 1 212 ? -4.945 5.98 6.852 1 92.5 212 THR B CA 1
ATOM 3535 C C . THR B 1 212 ? -4.156 5.098 7.812 1 92.5 212 THR B C 1
ATOM 3537 O O . THR B 1 212 ? -4.668 4.086 8.305 1 92.5 212 THR B O 1
ATOM 3540 N N . ALA B 1 213 ? -2.916 5.496 8.086 1 89.56 213 ALA B N 1
ATOM 3541 C CA . ALA B 1 213 ? -2.035 4.656 8.891 1 89.56 213 ALA B CA 1
ATOM 3542 C C . ALA B 1 213 ? -2.217 4.945 10.383 1 89.56 213 ALA B C 1
ATOM 3544 O O . ALA B 1 213 ? -1.627 4.266 11.227 1 89.56 213 ALA B O 1
ATOM 3545 N N . LEU B 1 214 ? -2.98 5.883 10.734 1 90.5 214 LEU B N 1
ATOM 3546 C CA . LEU B 1 214 ? -3.154 6.289 12.125 1 90.5 214 LEU B CA 1
ATOM 3547 C C . LEU B 1 214 ? -4.207 5.43 12.812 1 90.5 214 LEU B C 1
ATOM 3549 O O . LEU B 1 214 ? -5.203 5.047 12.203 1 90.5 214 LEU B O 1
#

Secondary structure (DSSP, 8-state):
-----GGGS-HHHHHHHHHHHHHHHHHHHHHHHHHHHHHHHHHHHHHHHHHHHHHHHHHHHHHHHHHHHHHHHHHHHHHT-S-TT-SS-EEEE-TTSSEEEEEEEEEEEEE-THHHHHHHHHHHHIIIIIHHH-HHHHHHHHHTT-B-TTS-B-HHHHHHHHHTGGG---HHHHHHHHHHHHHEEEEEEEEEEEEEEE-TTS-EEE---BGGG-/-----GGGS-HHHHHHHHHHHHHHHHHHHHHHHHHHHHHHHHHHHHHHHHHHHHHHHHHHHHHHHHHHHHHHHHHHHHHT-S-TT-SS-EEEE-TTSSEEEEEEEEEEEEE-THHHHHHHHHHHHIIIIIHHH-HHHHHHHHHTT-B-TTS-B-HHHHHHHHHTGGG---HHHHHHHHHHHHHEEEEEEEEEEEEEEE-TTS-EEE---BGGG-

Nearest PDB structures (foldseek):
  1qxo-assembly1_A  TM=3.825E-01  e=8.757E+00  Streptococcus pneumoniae
  5o6e-assembly1_A  TM=1.550E-01  e=2.915E+00  Saccharomyces cerevisiae S288C
  6ydw-assembly1_BK  TM=3.301E-01  e=6.126E+00  Sus scrofa
  5o6e-assembly1_A  TM=1.548E-01  e=4.782E+00  Saccharomyces cerevisiae S288C

pLDDT: mean 92.06, std 8.38, range [40.59, 98.56]

Radius of gyration: 33.65 Å; Cα contacts (8 Å, |Δi|>4): 485; chains: 2; bounding box: 136×77×53 Å

Solvent-accessible surface area (backbone atoms only — not comparable to full-atom values): 23512 Å² total; per-residue (Å²): 126,84,78,70,60,75,84,76,49,51,72,70,53,48,50,50,50,48,49,50,50,49,49,50,50,49,53,50,51,52,51,52,47,50,53,50,50,52,52,50,35,51,51,51,50,52,53,50,51,51,51,51,51,51,28,52,50,44,51,52,49,50,53,48,49,52,57,53,49,52,54,47,52,55,53,32,52,74,71,63,70,46,61,89,82,46,88,74,42,52,74,52,65,32,90,86,68,45,40,37,41,33,39,39,70,37,65,42,76,48,71,45,79,49,32,58,57,12,51,50,31,33,50,53,40,37,61,69,53,38,35,76,75,36,54,61,60,30,52,55,58,51,56,31,66,43,56,46,99,87,65,44,63,46,65,77,43,41,46,53,54,53,75,44,50,79,68,50,87,48,66,42,44,41,50,12,41,50,31,39,60,69,16,50,45,68,43,81,73,45,76,41,78,46,46,34,34,49,46,96,87,67,44,79,40,72,64,65,54,28,54,84,77,105,127,83,79,72,62,75,84,75,50,49,72,67,53,47,51,50,49,48,50,49,52,50,49,51,49,49,52,50,50,49,51,52,48,50,52,50,50,52,51,49,34,52,51,50,51,51,52,50,50,51,50,51,52,51,30,52,50,45,53,53,49,51,53,49,48,53,55,53,48,52,54,48,51,55,53,32,51,75,70,63,71,46,60,90,83,48,88,74,41,50,71,52,67,33,91,83,67,45,39,37,41,32,39,39,70,36,65,41,77,48,71,45,80,48,32,60,57,13,50,50,32,34,49,52,41,37,61,70,52,38,34,76,74,36,53,59,62,31,52,55,58,52,56,31,65,44,57,46,98,89,65,44,65,44,64,76,43,40,45,54,53,54,75,44,50,80,68,50,87,47,66,42,44,42,50,13,41,52,31,40,60,69,17,51,46,70,42,82,73,44,75,40,78,47,44,35,34,51,46,97,85,68,46,80,40,72,64,65,56,28,55,84,79,103

Organism: Cyclobacterium marinum (strain ATCC 25205 / DSM 745 / LMG 13164 / NCIMB 1802) (NCBI:txid880070)

InterPro domains:
  IPR021505 Bacteriophage B3, Orf6 [PF11363] (33-211)

Sequence (428 aa):
MTQVEASEMTVEELQALLKEKTEKQRKEREKARKAYESGRDMEIQDLMSEASYLTERLEAFKKKCHERMDTQAVKLAEYGELRSNSKGGFTIKHSKGNLAITRIRSTNPYWDERSAKAVELIKDFLYDTVKKRDVKTFEMLMSFLAKNKNGDMEYSKVFILIQHEQMWDDKRWQEGIRLLKESYSVNLRGYGYEFKSLDEQGKWENLKLNFTALMTQVEASEMTVEELQALLKEKTEKQRKEREKARKAYESGRDMEIQDLMSEASYLTERLEAFKKKCHERMDTQAVKLAEYGELRSNSKGGFTIKHSKGNLAITRIRSTNPYWDERSAKAVELIKDFLYDTVKKRDVKTFEMLMSFLAKNKNGDMEYSKVFILIQHEQMWDDKRWQEGIRLLKESYSVNLRGYGYEFKSLDEQGKWENLKLNFTAL